Protein AF-A0A7S1WHN0-F1 (afdb_monomer_lite)

Radius of gyration: 31.79 Å; chains: 1; bounding box: 107×75×90 Å

Organism: Alexandrium catenella (NCBI:txid2925)

Sequence (382 aa):
GEASLPRSRGLTIARVEPAKDELCEPDLAVVFSSKQAAPAVPVAALVSRQRSCPVSLLKASASTCAADLHARHQAYVRRKNKKSSGLKSTRKDHFLSQLPEVEADIAYRFSFSIVGDSAERIVQSACYSHAALSLPGGEVLSGPVQVNPNYSRDSSIGYSKFYRCLCPVSSPSPEHDPGGLSSGKDSPPLAKLAFHVLGPGQDVPLCKNWLEASSTLLVFILILDKGGDLEYLNIQLFDAARQADRCLAESSPPPRCATLLCFEEGAEPSWQDRRWESCLQNFEQQYGWMCKVGPLQMADADALHRAFAELASNRIIRERGNTGRGVAGKGEQDDDDTHSVAHVHFYPGAVFPQQTPVFEAEYDSNESLADTVKQHLAQLPT

Foldseek 3Di:
DDDDDDDDDDDDDDDDDDDDDDDDDDDDDDDPDDDDDDDDDDDDDDDDDDDDDDPDDPDPPPPVPVVVVVVVVVVVVVVVVCVVPDDPPPPPPDDPPPPPPPPPVQVAEAEEEEDDPCRVLLLVLQLPDPQFCVDVVSPKPKDQDPPPCVPDPDDDPDRFTKIKTKHFADDDDCVPVPVPPPDPDPDGRMYIYMYGYADPPRADDADPDPVSLLRYEYEQEAADPPPNDCVSRVVSLVVLLVRQVVQVVPHVNGHAYAYAAEYADPPPPPPVPPVVVVVVVVSCVQRHDHHYDDHDYSNNNNSSNVRVSHVSNVSNHVVVVVVVPPPPDPPPDDDDDDDDDDDPDDDPDPPPDPDDPPPPPPPPDPPDPPVVVVVVVVPDDD

Structure (mmCIF, N/CA/C/O backbone):
data_AF-A0A7S1WHN0-F1
#
_entry.id   AF-A0A7S1WHN0-F1
#
loop_
_atom_site.group_PDB
_atom_site.id
_atom_site.type_symbol
_atom_site.label_atom_id
_atom_site.label_alt_id
_atom_site.label_comp_id
_atom_site.label_asym_id
_atom_site.label_entity_id
_atom_site.label_seq_id
_atom_site.pdbx_PDB_ins_code
_atom_site.Cartn_x
_atom_site.Cartn_y
_atom_site.Cartn_z
_atom_site.occupancy
_atom_site.B_iso_or_equiv
_atom_site.auth_seq_id
_atom_site.auth_comp_id
_atom_site.auth_asym_id
_atom_site.auth_atom_id
_atom_site.pdbx_PDB_model_num
ATOM 1 N N . GLY A 1 1 ? -58.433 -40.691 -4.139 1.00 41.97 1 GLY A N 1
ATOM 2 C CA . GLY A 1 1 ? -56.986 -40.838 -4.358 1.00 41.97 1 GLY A CA 1
ATOM 3 C C . GLY A 1 1 ? -56.312 -39.680 -3.679 1.00 41.97 1 GLY A C 1
ATOM 4 O O . GLY A 1 1 ? -56.091 -38.666 -4.318 1.00 41.97 1 GLY A O 1
ATOM 5 N N . GLU A 1 2 ? -56.109 -39.805 -2.372 1.00 34.03 2 GLU A N 1
ATOM 6 C CA . GLU A 1 2 ? -55.471 -38.790 -1.535 1.00 34.03 2 GLU A CA 1
ATOM 7 C C . GLU A 1 2 ? -54.024 -39.220 -1.308 1.00 34.03 2 GLU A C 1
ATOM 9 O O . GLU A 1 2 ? -53.764 -40.316 -0.811 1.00 34.03 2 GLU A O 1
ATOM 14 N N . ALA A 1 3 ? -53.085 -38.385 -1.749 1.00 43.75 3 ALA A N 1
ATOM 15 C CA . ALA A 1 3 ? -51.661 -38.609 -1.573 1.00 43.75 3 ALA A CA 1
ATOM 16 C C . ALA A 1 3 ? -51.210 -37.969 -0.255 1.00 43.75 3 ALA A C 1
ATOM 18 O O . ALA A 1 3 ? -51.230 -36.752 -0.084 1.00 43.75 3 ALA A O 1
ATOM 19 N N . SER A 1 4 ? -50.816 -38.830 0.676 1.00 44.22 4 SER A N 1
ATOM 20 C CA . SER A 1 4 ? -50.204 -38.517 1.961 1.00 44.22 4 SER A CA 1
ATOM 21 C C . SER A 1 4 ? -48.791 -37.945 1.792 1.00 44.22 4 SER A C 1
ATOM 23 O O . SER A 1 4 ? -47.926 -38.607 1.214 1.00 44.22 4 SER A O 1
ATOM 25 N N . LEU A 1 5 ? -48.529 -36.767 2.362 1.00 51.47 5 LEU A N 1
ATOM 26 C CA . LEU A 1 5 ? -47.176 -36.239 2.576 1.00 51.47 5 LEU A CA 1
ATOM 27 C C . LEU A 1 5 ? -46.637 -36.684 3.951 1.00 51.47 5 LEU A C 1
ATOM 29 O O . LEU A 1 5 ? -47.392 -36.681 4.929 1.00 51.47 5 LEU A O 1
ATOM 33 N N . PRO A 1 6 ? -45.348 -37.055 4.070 1.00 53.72 6 PRO A N 1
ATOM 34 C CA . PRO A 1 6 ? -44.771 -37.498 5.332 1.00 53.72 6 PRO A CA 1
ATOM 35 C C . PRO A 1 6 ? -44.373 -36.321 6.236 1.00 53.72 6 PRO A C 1
ATOM 37 O O . PRO A 1 6 ? -43.720 -35.367 5.819 1.00 53.72 6 PRO A O 1
ATOM 40 N N . ARG A 1 7 ? -44.741 -36.442 7.518 1.00 39.72 7 ARG A N 1
ATOM 41 C CA . ARG A 1 7 ? -44.305 -35.596 8.639 1.00 39.72 7 ARG A CA 1
ATOM 42 C C . ARG A 1 7 ? -42.781 -35.654 8.809 1.00 39.72 7 ARG A C 1
ATOM 44 O O . ARG A 1 7 ? -42.241 -36.703 9.157 1.00 39.72 7 ARG A O 1
ATOM 51 N N . SER A 1 8 ? -42.105 -34.518 8.661 1.00 42.84 8 SER A N 1
ATOM 52 C CA . SER A 1 8 ? -40.721 -34.329 9.099 1.00 42.84 8 SER A CA 1
ATOM 53 C C . SER A 1 8 ? -40.659 -34.166 10.621 1.00 42.84 8 SER A C 1
ATOM 55 O O . SER A 1 8 ? -41.347 -33.331 11.208 1.00 42.84 8 SER A O 1
ATOM 57 N N . ARG A 1 9 ? -39.839 -35.009 11.253 1.00 42.22 9 ARG A N 1
ATOM 58 C CA . ARG A 1 9 ? -39.547 -35.038 12.690 1.00 42.22 9 ARG A CA 1
ATOM 59 C C . ARG A 1 9 ? -38.749 -33.799 13.106 1.00 42.22 9 ARG A C 1
ATOM 61 O O . ARG A 1 9 ? -37.798 -33.426 12.426 1.00 42.22 9 ARG A O 1
ATOM 68 N N . GLY A 1 10 ? -39.129 -33.202 14.235 1.00 37.25 10 GLY A N 1
ATOM 69 C CA . GLY A 1 10 ? -38.394 -32.112 14.870 1.00 37.25 10 GLY A CA 1
ATOM 70 C C . GLY A 1 10 ? -37.051 -32.587 15.423 1.00 37.25 10 GLY A C 1
ATOM 71 O O . GLY A 1 10 ? -36.985 -33.600 16.117 1.00 37.25 10 GLY A O 1
ATOM 72 N N . LEU A 1 11 ? -35.992 -31.841 15.107 1.00 40.28 11 LEU A N 1
ATOM 73 C CA . LEU A 1 11 ? -34.700 -31.933 15.775 1.00 40.28 11 LEU A CA 1
ATOM 74 C C . LEU A 1 11 ? -34.760 -31.100 17.059 1.00 40.28 11 LEU A C 1
ATOM 76 O O . LEU A 1 11 ? -34.932 -29.884 17.016 1.00 40.28 11 LEU A O 1
ATOM 80 N N . THR A 1 12 ? -34.615 -31.760 18.202 1.00 39.28 12 THR A N 1
ATOM 81 C CA . THR A 1 12 ? -34.410 -31.120 19.502 1.00 39.28 12 THR A CA 1
ATOM 82 C C . THR A 1 12 ? -32.908 -30.903 19.677 1.00 39.28 12 THR A C 1
ATOM 84 O O . THR A 1 12 ? -32.156 -31.869 19.786 1.00 39.28 12 THR A O 1
ATOM 87 N N . ILE A 1 13 ? -32.452 -29.650 19.663 1.00 42.88 13 ILE A N 1
ATOM 88 C CA . ILE A 1 13 ? -31.064 -29.303 19.993 1.00 42.88 13 ILE A CA 1
ATOM 89 C C . ILE A 1 13 ? -30.955 -29.284 21.519 1.00 42.88 13 ILE A C 1
ATOM 91 O O . ILE A 1 13 ? -31.550 -28.438 22.185 1.00 42.88 13 ILE A O 1
ATOM 95 N N . ALA A 1 14 ? -30.227 -30.255 22.069 1.00 36.62 14 ALA A N 1
ATOM 96 C CA . ALA A 1 14 ? -29.874 -30.299 23.479 1.00 36.62 14 ALA A CA 1
ATOM 97 C C . ALA A 1 14 ? -28.858 -29.188 23.786 1.00 36.62 14 ALA A C 1
ATOM 99 O O . ALA A 1 14 ? -27.774 -29.135 23.206 1.00 36.62 14 ALA A O 1
ATOM 100 N N . ARG A 1 15 ? -29.239 -28.291 24.695 1.00 39.06 15 ARG A N 1
ATOM 101 C CA . ARG A 1 15 ? -28.397 -27.236 25.257 1.00 39.06 15 ARG A CA 1
ATOM 102 C C . ARG A 1 15 ? -27.429 -27.887 26.248 1.00 39.06 15 ARG A C 1
ATOM 104 O O . ARG A 1 15 ? -27.850 -28.325 27.313 1.00 39.06 15 ARG A O 1
ATOM 111 N N . VAL A 1 16 ? -26.161 -28.002 25.865 1.00 43.69 16 VAL A N 1
ATOM 112 C CA . VAL A 1 16 ? -25.073 -28.428 26.754 1.00 43.69 16 VAL A CA 1
ATOM 113 C C . VAL A 1 16 ? -24.573 -27.183 27.480 1.00 43.69 16 VAL A C 1
ATOM 115 O O . VAL A 1 16 ? -24.006 -26.289 26.856 1.00 43.69 16 VAL A O 1
ATOM 118 N N . GLU A 1 17 ? -24.840 -27.096 28.781 1.00 45.06 17 GLU A N 1
ATOM 119 C CA . GLU A 1 17 ? -24.214 -26.1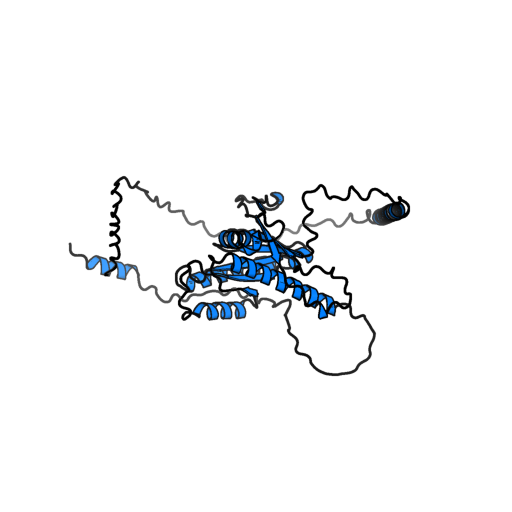01 29.654 1.00 45.06 17 GLU A CA 1
ATOM 120 C C . GLU A 1 17 ? -22.779 -26.541 29.973 1.00 45.06 17 GLU A C 1
ATOM 122 O O . GLU A 1 17 ? -22.586 -27.687 30.391 1.00 45.06 17 GLU A O 1
ATOM 127 N N . PRO A 1 18 ? -21.759 -25.685 29.788 1.00 47.75 18 PRO A N 1
ATOM 128 C CA . PRO A 1 18 ? -20.429 -25.981 30.288 1.00 47.75 18 PRO A CA 1
ATOM 129 C C . PRO A 1 18 ? -20.355 -25.733 31.799 1.00 47.75 18 PRO A C 1
ATOM 131 O O . PRO A 1 18 ? -20.850 -24.733 32.324 1.00 47.75 18 PRO A O 1
ATOM 134 N N . ALA A 1 19 ? -19.735 -26.699 32.470 1.00 36.56 19 ALA A N 1
ATOM 135 C CA . ALA A 1 19 ? -19.503 -26.750 33.899 1.00 36.56 19 ALA A CA 1
ATOM 136 C C . ALA A 1 19 ? -18.716 -25.533 34.409 1.00 36.56 19 ALA A C 1
ATOM 138 O O . ALA A 1 19 ? -17.802 -25.031 33.755 1.00 36.56 19 ALA A O 1
ATOM 139 N N . LYS A 1 20 ? -19.099 -25.084 35.606 1.00 41.50 20 LYS A N 1
ATOM 140 C CA . LYS A 1 20 ? -18.364 -24.118 36.418 1.00 41.50 20 LYS A CA 1
ATOM 141 C C . LYS A 1 20 ? -17.152 -24.821 37.022 1.00 41.50 20 LYS A C 1
ATOM 143 O O . LYS A 1 20 ? -17.332 -25.613 37.942 1.00 41.50 20 LYS A O 1
ATOM 148 N N . ASP A 1 21 ? -15.963 -24.492 36.538 1.00 40.22 21 ASP A N 1
ATOM 149 C CA . ASP A 1 21 ? -14.722 -24.754 37.260 1.00 40.22 21 ASP A CA 1
ATOM 150 C C . ASP A 1 21 ? -14.299 -23.465 37.975 1.00 40.22 21 ASP A C 1
ATOM 152 O O . ASP A 1 21 ? -13.856 -22.488 37.370 1.00 40.22 21 ASP A O 1
ATOM 156 N N . GLU A 1 22 ? -14.514 -23.470 39.289 1.00 46.75 22 GLU A N 1
ATOM 157 C CA . GLU A 1 22 ? -13.792 -22.647 40.253 1.00 46.75 22 GLU A CA 1
ATOM 158 C C . GLU A 1 22 ? -12.327 -23.101 40.277 1.00 46.75 22 GLU A C 1
ATOM 160 O O . GLU A 1 22 ? -12.096 -24.301 40.393 1.00 46.75 22 GLU A O 1
ATOM 165 N N . LEU A 1 23 ? -11.355 -22.178 40.222 1.00 37.19 23 LEU A N 1
ATOM 166 C CA . LEU A 1 23 ? -10.109 -22.238 41.011 1.00 37.19 23 LEU A CA 1
ATOM 167 C C . LEU A 1 23 ? -9.169 -21.043 40.741 1.00 37.19 23 LEU A C 1
ATOM 169 O O . LEU A 1 23 ? -8.719 -20.818 39.623 1.00 37.19 23 LEU A O 1
ATOM 173 N N . CYS A 1 24 ? -8.821 -20.382 41.851 1.00 32.84 24 CYS A N 1
ATOM 174 C CA . CYS A 1 24 ? -7.581 -19.660 42.165 1.00 32.84 24 CYS A CA 1
ATOM 175 C C . CYS A 1 24 ? -7.162 -18.440 41.325 1.00 32.84 24 CYS A C 1
ATOM 177 O O . CYS A 1 24 ? -6.401 -18.542 40.364 1.00 32.84 24 CYS A O 1
ATOM 179 N N . GLU A 1 25 ? -7.504 -17.257 41.844 1.00 37.81 25 GLU A N 1
ATOM 180 C CA . GLU A 1 25 ? -6.725 -16.033 41.637 1.00 37.81 25 GLU A CA 1
ATOM 181 C C . GLU A 1 25 ? -5.370 -16.114 42.368 1.00 37.81 25 GLU A C 1
ATOM 183 O O . GLU A 1 25 ? -5.333 -16.512 43.537 1.00 37.81 25 GLU A O 1
ATOM 188 N N . PRO A 1 26 ? -4.250 -15.721 41.736 1.00 48.56 26 PRO A N 1
ATOM 189 C CA . PRO A 1 26 ? -3.036 -15.372 42.453 1.00 48.56 26 PRO A CA 1
ATOM 190 C C . PRO A 1 26 ? -2.981 -13.862 42.735 1.00 48.56 26 PRO A C 1
ATOM 192 O O . PRO A 1 26 ? -3.034 -13.038 41.821 1.00 48.56 26 PRO A O 1
ATOM 195 N N . ASP A 1 27 ? -2.800 -13.527 44.013 1.00 34.12 27 ASP A N 1
ATOM 196 C CA . ASP A 1 27 ? -2.445 -12.200 44.518 1.00 34.12 27 ASP A CA 1
ATOM 197 C C . ASP A 1 27 ? -1.236 -11.612 43.765 1.00 34.12 27 ASP A C 1
ATOM 199 O O . ASP A 1 27 ? -0.093 -12.048 43.936 1.00 34.12 27 ASP A O 1
ATOM 203 N N . LEU A 1 28 ? -1.469 -10.564 42.971 1.00 37.28 28 LEU A N 1
ATOM 204 C CA . LEU A 1 28 ? -0.419 -9.680 42.469 1.00 37.28 28 LEU A CA 1
ATOM 205 C C . LEU A 1 28 ? -0.336 -8.440 43.362 1.00 37.28 28 LEU A C 1
ATOM 207 O O . LEU A 1 28 ? -1.006 -7.431 43.153 1.00 37.28 28 LEU A O 1
ATOM 211 N N . ALA A 1 29 ? 0.539 -8.522 44.363 1.00 34.09 29 ALA A N 1
ATOM 212 C CA . ALA A 1 29 ? 0.975 -7.378 45.147 1.00 34.09 29 ALA A CA 1
ATOM 213 C C . ALA A 1 29 ? 1.729 -6.377 44.250 1.00 34.09 29 ALA A C 1
ATOM 215 O O . ALA A 1 29 ? 2.866 -6.608 43.834 1.00 34.09 29 ALA A O 1
ATOM 216 N N . VAL A 1 30 ? 1.097 -5.237 43.966 1.00 34.31 30 VAL A N 1
ATOM 217 C CA . VAL A 1 30 ? 1.726 -4.085 43.310 1.00 34.31 30 VAL A CA 1
ATOM 218 C C . VAL A 1 30 ? 2.605 -3.362 44.332 1.00 34.31 30 VAL A C 1
ATOM 220 O O . VAL A 1 30 ? 2.130 -2.603 45.174 1.00 34.31 30 VAL A O 1
ATOM 223 N N . VAL A 1 31 ? 3.916 -3.597 44.264 1.00 36.97 31 VAL A N 1
ATOM 224 C CA . VAL A 1 31 ? 4.914 -2.811 44.998 1.00 36.97 31 VAL A CA 1
ATOM 225 C C . VAL A 1 31 ? 5.107 -1.475 44.277 1.00 36.97 31 VAL A C 1
ATOM 227 O O . VAL A 1 31 ? 5.764 -1.398 43.239 1.00 36.97 31 VAL A O 1
ATOM 230 N N . PHE A 1 32 ? 4.556 -0.402 44.846 1.00 32.59 32 PHE A N 1
ATOM 231 C CA . PHE A 1 32 ? 4.894 0.971 44.467 1.00 32.59 32 PHE A CA 1
ATOM 232 C C . PHE A 1 32 ? 6.337 1.280 44.890 1.00 32.59 32 PHE A C 1
ATOM 234 O O . PHE A 1 32 ? 6.613 1.618 46.040 1.00 32.59 32 PHE A O 1
ATOM 241 N N . SER A 1 33 ? 7.278 1.180 43.950 1.00 33.03 33 SER A N 1
ATOM 242 C CA . SER A 1 33 ? 8.636 1.695 44.135 1.00 33.03 33 SER A CA 1
ATOM 243 C C . SER A 1 33 ? 8.680 3.166 43.724 1.00 33.03 33 SER A C 1
ATOM 245 O O . SER A 1 33 ? 8.802 3.498 42.547 1.00 33.03 33 SER A O 1
ATOM 247 N N . SER A 1 34 ? 8.604 4.047 44.719 1.00 39.50 34 SER A N 1
ATOM 248 C CA . SER A 1 34 ? 8.790 5.492 44.576 1.00 39.50 34 SER A CA 1
ATOM 249 C C . SER A 1 34 ? 10.225 5.789 44.113 1.00 39.50 34 SER A C 1
ATOM 251 O O . SER A 1 34 ? 11.171 5.723 44.900 1.00 39.50 34 SER A O 1
ATOM 253 N N . LYS A 1 35 ? 10.418 6.048 42.813 1.00 36.69 35 LYS A N 1
ATOM 254 C CA . LYS A 1 35 ? 11.710 6.470 42.256 1.00 36.69 35 LYS A CA 1
ATOM 255 C C . LYS A 1 35 ? 11.832 7.987 42.367 1.00 36.69 35 LYS A C 1
ATOM 257 O O . LYS A 1 35 ? 11.080 8.737 41.755 1.00 36.69 35 LYS A O 1
ATOM 262 N N . GLN A 1 36 ? 12.796 8.391 43.186 1.00 38.25 36 GLN A N 1
ATOM 263 C CA . GLN A 1 36 ? 13.208 9.763 43.448 1.00 38.25 36 GLN A CA 1
ATOM 264 C C . GLN A 1 36 ? 13.542 10.525 42.159 1.00 38.25 36 GLN A C 1
ATOM 266 O O . GLN A 1 36 ? 14.201 10.004 41.258 1.00 38.25 36 GLN A O 1
ATOM 271 N N . ALA A 1 37 ? 13.099 11.781 42.122 1.00 37.38 37 ALA A N 1
ATOM 272 C CA . ALA A 1 37 ? 13.419 12.761 41.100 1.00 37.38 37 ALA A CA 1
ATOM 273 C C . ALA A 1 37 ? 14.932 13.035 41.046 1.00 37.38 37 ALA A C 1
ATOM 275 O O . ALA A 1 37 ? 15.565 13.317 42.065 1.00 37.38 37 ALA A O 1
ATOM 276 N N . ALA A 1 38 ? 15.502 12.973 39.842 1.00 37.81 38 ALA A N 1
ATOM 277 C CA . ALA A 1 38 ? 16.861 13.424 39.575 1.00 37.81 38 ALA A CA 1
ATOM 278 C C . ALA A 1 38 ? 16.898 14.965 39.485 1.00 37.81 38 ALA A C 1
ATOM 280 O O . ALA A 1 38 ? 15.987 15.557 38.900 1.00 37.81 38 ALA A O 1
ATOM 281 N N . PRO A 1 39 ? 17.928 15.632 40.036 1.00 45.44 39 PRO A N 1
ATOM 282 C CA . PRO A 1 39 ? 18.044 17.082 39.976 1.00 45.44 39 PRO A CA 1
ATOM 283 C C . PRO A 1 39 ? 18.418 17.566 38.569 1.00 45.44 39 PRO A C 1
ATOM 285 O O . PRO A 1 39 ? 19.258 16.980 37.885 1.00 45.44 39 PRO A O 1
ATOM 288 N N . ALA A 1 40 ? 17.796 18.675 38.170 1.00 37.31 40 ALA A N 1
ATOM 289 C CA . ALA A 1 40 ? 18.068 19.395 36.936 1.00 37.31 40 ALA A CA 1
ATOM 290 C C . ALA A 1 40 ? 19.541 19.831 36.856 1.00 37.31 40 ALA A C 1
ATOM 292 O O . ALA A 1 40 ? 20.053 20.518 37.740 1.00 37.31 40 ALA A O 1
ATOM 293 N N . VAL A 1 41 ? 20.215 19.446 35.771 1.00 42.00 41 VAL A N 1
ATOM 294 C CA . VAL A 1 41 ? 21.562 19.920 35.434 1.00 42.00 41 VAL A CA 1
ATOM 295 C C . VAL A 1 41 ? 21.425 21.188 34.579 1.00 42.00 41 VAL A C 1
ATOM 297 O O . VAL A 1 41 ? 20.738 21.147 33.557 1.00 42.00 41 VAL A O 1
ATOM 300 N N . PRO A 1 42 ? 22.050 22.316 34.958 1.00 42.97 42 PRO A N 1
ATOM 301 C CA . PRO A 1 42 ? 21.928 23.565 34.218 1.00 42.97 42 PRO A CA 1
ATOM 302 C C . PRO A 1 42 ? 22.715 23.533 32.899 1.00 42.97 42 PRO A C 1
ATOM 304 O O . PRO A 1 42 ? 23.907 23.223 32.849 1.00 42.97 42 PRO A O 1
ATOM 307 N N . VAL A 1 43 ? 22.022 23.913 31.826 1.00 43.56 43 VAL A N 1
ATOM 308 C CA . VAL A 1 43 ? 22.535 24.112 30.465 1.00 43.56 43 VAL A CA 1
ATOM 309 C C . VAL A 1 43 ? 23.315 25.429 30.411 1.00 43.56 43 VAL A C 1
ATOM 311 O O . VAL A 1 43 ? 22.779 26.456 30.015 1.00 43.56 43 VAL A O 1
ATOM 314 N N . ALA A 1 44 ? 24.576 25.427 30.851 1.00 43.22 44 ALA A N 1
ATOM 315 C CA . ALA A 1 44 ? 25.480 26.568 30.665 1.00 43.22 44 ALA A CA 1
ATOM 316 C C . ALA A 1 44 ? 26.963 26.200 30.868 1.00 43.22 44 ALA A C 1
ATOM 318 O O . ALA A 1 44 ? 27.594 26.708 31.786 1.00 43.22 44 ALA A O 1
ATOM 319 N N . ALA A 1 45 ? 27.540 25.328 30.030 1.00 43.75 45 ALA A N 1
ATOM 320 C CA . ALA A 1 45 ? 29.002 25.240 29.850 1.00 43.75 45 ALA A CA 1
ATOM 321 C C . ALA A 1 45 ? 29.390 24.288 28.704 1.00 43.75 45 ALA A C 1
ATOM 323 O O . ALA A 1 45 ? 29.823 23.163 28.941 1.00 43.75 45 ALA A O 1
ATOM 324 N N . LEU A 1 46 ? 29.273 24.725 27.446 1.00 38.16 46 LEU A N 1
ATOM 325 C CA . LEU A 1 46 ? 29.978 24.059 26.340 1.00 38.16 46 LEU A CA 1
ATOM 326 C C . LEU A 1 46 ? 30.236 25.017 25.170 1.00 38.16 46 LEU A C 1
ATOM 328 O O . LEU A 1 46 ? 29.829 24.798 24.036 1.00 38.16 46 LEU A O 1
ATOM 332 N N . VAL A 1 47 ? 30.960 26.098 25.461 1.00 47.06 47 VAL A N 1
ATOM 333 C CA . VAL A 1 47 ? 31.646 26.907 24.447 1.00 47.06 47 VAL A CA 1
ATOM 334 C C . VAL A 1 47 ? 33.144 26.819 24.731 1.00 47.06 47 VAL A C 1
ATOM 336 O O . VAL A 1 47 ? 33.571 27.029 25.862 1.00 47.06 47 VAL A O 1
ATOM 339 N N . SER A 1 48 ? 33.921 26.536 23.681 1.00 47.06 48 SER A N 1
ATOM 340 C CA . SER A 1 48 ? 35.397 26.495 23.612 1.00 47.06 48 SER A CA 1
ATOM 341 C C . SER A 1 48 ? 36.058 25.113 23.679 1.00 47.06 48 SER A C 1
ATOM 343 O O . SER A 1 48 ? 36.746 24.762 24.633 1.00 47.06 48 SER A O 1
ATOM 345 N N . ARG A 1 49 ? 35.985 24.376 22.564 1.00 37.72 49 ARG A N 1
ATOM 346 C CA . ARG A 1 49 ? 37.106 23.539 22.099 1.00 37.72 49 ARG A CA 1
ATOM 347 C C . ARG A 1 49 ? 37.339 23.765 20.606 1.00 37.72 49 ARG A C 1
ATOM 349 O O . ARG A 1 49 ? 36.865 23.010 19.764 1.00 37.72 49 ARG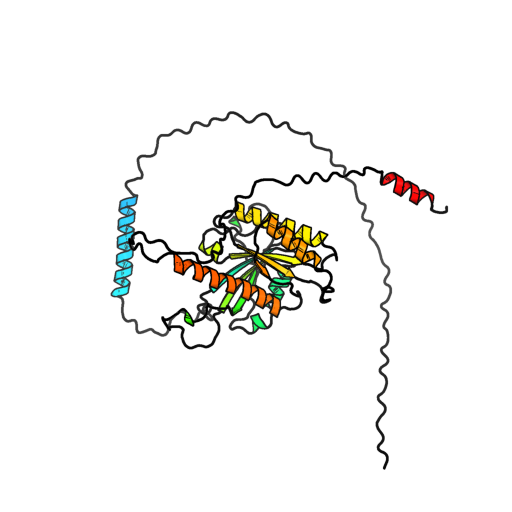 A O 1
ATOM 356 N N . GLN A 1 50 ? 38.096 24.816 20.292 1.00 36.75 50 GLN A N 1
ATOM 357 C CA . GLN A 1 50 ? 38.778 24.950 19.006 1.00 36.75 50 GLN A CA 1
ATOM 358 C C . GLN A 1 50 ? 39.792 23.805 18.879 1.00 36.75 50 GLN A C 1
ATOM 360 O O . GLN A 1 50 ? 40.792 23.764 19.593 1.00 36.75 50 GLN A O 1
ATOM 365 N N . ARG A 1 51 ? 39.518 22.852 17.986 1.00 40.75 51 ARG A N 1
ATOM 366 C CA . ARG A 1 51 ? 40.522 21.914 17.481 1.00 40.75 51 ARG A CA 1
ATOM 367 C C . ARG A 1 51 ? 41.103 22.503 16.202 1.00 40.75 51 ARG A C 1
ATOM 369 O O . ARG A 1 51 ? 40.411 22.632 15.199 1.00 40.75 51 ARG A O 1
ATOM 376 N N . SER A 1 52 ? 42.370 22.878 16.274 1.00 39.91 52 SER A N 1
ATOM 377 C CA . SER A 1 52 ? 43.218 23.193 15.135 1.00 39.91 52 SER A CA 1
ATOM 378 C C . SER A 1 52 ? 43.430 21.932 14.291 1.00 39.91 52 SER A C 1
ATOM 380 O O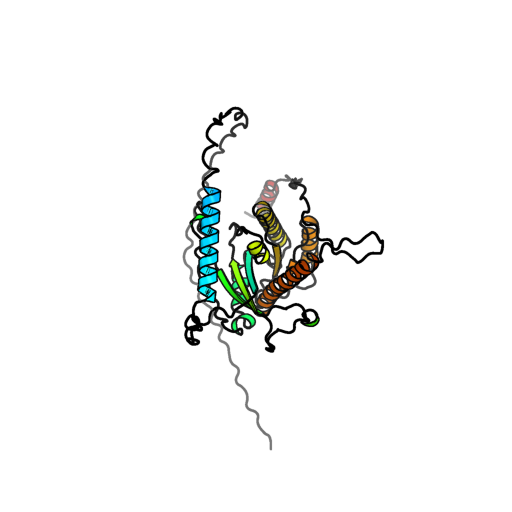 . SER A 1 52 ? 44.007 20.947 14.748 1.00 39.91 52 SER A O 1
ATOM 382 N N . CYS A 1 53 ? 42.956 21.954 13.047 1.00 36.19 53 CYS A N 1
ATOM 383 C CA . CYS A 1 53 ? 43.314 20.962 12.036 1.00 36.19 53 CYS A CA 1
ATOM 384 C C . CYS A 1 53 ? 44.564 21.456 11.290 1.00 36.19 53 CYS A C 1
ATOM 386 O O . CYS A 1 53 ? 44.523 22.558 10.736 1.00 36.19 53 CYS A O 1
ATOM 388 N N . PRO A 1 54 ? 45.668 20.690 11.230 1.00 42.88 54 PRO A N 1
ATOM 389 C CA . PRO A 1 54 ? 46.799 21.053 10.389 1.00 42.88 54 PRO A CA 1
ATOM 390 C C . PRO A 1 54 ? 46.448 20.805 8.915 1.00 42.88 54 PRO A C 1
ATOM 392 O O . PRO A 1 54 ? 46.300 19.670 8.461 1.00 42.88 54 PRO A O 1
ATOM 395 N N . VAL A 1 55 ? 46.306 21.898 8.164 1.00 50.78 55 VAL A N 1
ATOM 396 C CA . VAL A 1 55 ? 46.204 21.919 6.700 1.00 50.78 55 VAL A CA 1
ATOM 397 C C . VAL A 1 55 ? 47.609 21.781 6.124 1.00 50.78 55 VAL A C 1
ATOM 399 O O . VAL A 1 55 ? 48.272 22.774 5.839 1.00 50.78 55 VAL A O 1
ATOM 402 N N . SER A 1 56 ? 48.091 20.552 5.967 1.00 51.72 56 SER A N 1
ATOM 403 C CA . SER A 1 56 ? 49.337 20.306 5.231 1.00 51.72 56 SER A CA 1
ATOM 404 C C . SER A 1 56 ? 49.541 18.826 4.918 1.00 51.72 56 SER A C 1
ATOM 406 O O . SER A 1 56 ? 50.410 18.204 5.509 1.00 51.72 56 SER A O 1
ATOM 408 N N . LEU A 1 57 ? 48.763 18.253 3.979 1.00 50.50 57 LEU A N 1
ATOM 409 C CA . LEU A 1 57 ? 49.153 17.022 3.247 1.00 50.50 57 LEU A CA 1
ATOM 410 C C . LEU A 1 57 ? 48.235 16.645 2.057 1.00 50.50 57 LEU A C 1
ATOM 412 O O . LEU A 1 57 ? 47.989 15.475 1.787 1.00 50.50 57 LEU A O 1
ATOM 416 N N . LEU A 1 58 ? 47.750 17.621 1.283 1.00 50.34 58 LEU A N 1
ATOM 417 C CA . LEU A 1 58 ? 47.028 17.368 0.023 1.00 50.34 58 LEU A CA 1
ATOM 418 C C . LEU A 1 58 ? 47.844 17.873 -1.168 1.00 50.34 58 LEU A C 1
ATOM 420 O O . LEU A 1 58 ? 47.591 18.960 -1.678 1.00 50.34 58 LEU A O 1
ATOM 424 N N . LYS A 1 59 ? 48.855 17.111 -1.608 1.00 51.38 59 LYS A N 1
ATOM 425 C CA . LYS A 1 59 ? 49.523 17.387 -2.897 1.00 51.38 59 LYS A CA 1
ATOM 426 C C . LYS A 1 59 ? 50.139 16.181 -3.619 1.00 51.38 59 LYS A C 1
ATOM 428 O O . LYS A 1 59 ? 50.924 16.381 -4.537 1.00 51.38 59 LYS A O 1
ATOM 433 N N . ALA A 1 60 ? 49.770 14.942 -3.273 1.00 50.84 60 ALA A N 1
ATOM 434 C CA . ALA A 1 60 ? 50.423 13.750 -3.837 1.00 50.84 60 ALA A CA 1
ATOM 435 C C . ALA A 1 60 ? 49.494 12.655 -4.412 1.00 50.84 60 ALA A C 1
ATOM 437 O O . ALA A 1 60 ? 49.949 11.532 -4.597 1.00 50.84 60 ALA A O 1
ATOM 438 N N . SER A 1 61 ? 48.223 12.933 -4.734 1.00 49.84 61 SER A N 1
ATOM 439 C CA . SER A 1 61 ? 47.299 11.893 -5.249 1.00 49.84 61 SER A CA 1
ATOM 440 C C . SER A 1 61 ? 46.598 12.202 -6.579 1.00 49.84 61 SER A C 1
ATOM 442 O O . SER A 1 61 ? 45.811 11.390 -7.053 1.00 49.84 61 SER A O 1
ATOM 444 N N . ALA A 1 62 ? 46.898 13.323 -7.242 1.00 51.72 62 ALA A N 1
ATOM 445 C CA . ALA A 1 62 ? 46.218 13.692 -8.492 1.00 51.72 62 ALA A CA 1
ATOM 446 C C . ALA A 1 62 ? 46.736 12.956 -9.752 1.00 51.72 62 ALA A C 1
ATOM 448 O O . ALA A 1 62 ? 46.104 13.025 -10.802 1.00 51.72 62 ALA A O 1
ATOM 449 N N . SER A 1 63 ? 47.865 12.241 -9.670 1.00 52.53 63 SER A N 1
ATOM 450 C CA . SER A 1 63 ? 48.521 11.618 -10.838 1.00 52.53 63 SER A CA 1
ATOM 451 C C . SER A 1 63 ? 48.043 10.185 -11.138 1.00 52.53 63 SER A C 1
ATOM 453 O O . SER A 1 63 ? 48.101 9.724 -12.276 1.00 52.53 63 SER A O 1
ATOM 455 N N . THR A 1 64 ? 47.493 9.468 -10.155 1.00 53.41 64 THR A N 1
ATOM 456 C CA . THR A 1 64 ? 47.081 8.060 -10.319 1.00 53.41 64 THR A CA 1
ATOM 457 C C . THR A 1 64 ? 45.685 7.877 -10.924 1.00 53.41 64 THR A C 1
ATOM 459 O O . THR A 1 64 ? 45.399 6.815 -11.476 1.00 53.41 64 THR A O 1
ATOM 462 N N . CYS A 1 65 ? 44.827 8.903 -10.913 1.00 55.81 65 CYS A N 1
ATOM 463 C CA . CYS A 1 65 ? 43.451 8.794 -11.417 1.00 55.81 65 CYS A CA 1
ATOM 464 C C . CYS A 1 65 ? 43.358 8.715 -12.951 1.00 55.81 65 CYS A C 1
ATOM 466 O O . CYS A 1 65 ? 42.484 8.031 -13.482 1.00 55.81 65 CYS A O 1
ATOM 468 N N . ALA A 1 66 ? 44.262 9.378 -13.679 1.00 60.00 66 ALA A N 1
ATOM 469 C CA . ALA A 1 66 ? 44.236 9.389 -15.145 1.00 60.00 66 ALA A CA 1
ATOM 470 C C . ALA A 1 66 ? 44.700 8.051 -15.751 1.00 60.00 66 ALA A C 1
ATOM 472 O O . ALA A 1 66 ? 44.106 7.561 -16.714 1.00 60.00 66 ALA A O 1
ATOM 473 N N . ALA A 1 67 ? 45.721 7.427 -15.153 1.00 66.38 67 ALA A N 1
ATOM 474 C CA . ALA A 1 67 ? 46.220 6.122 -15.581 1.00 66.38 67 ALA A CA 1
ATOM 475 C C . ALA A 1 67 ? 45.201 4.995 -15.312 1.00 66.38 67 ALA A C 1
ATOM 477 O O . ALA A 1 67 ? 45.012 4.124 -16.165 1.00 66.38 67 ALA A O 1
ATOM 478 N N . ASP A 1 68 ? 44.484 5.046 -14.181 1.00 75.75 68 ASP A N 1
ATOM 479 C CA . ASP A 1 68 ? 43.434 4.068 -13.854 1.00 75.75 68 ASP A CA 1
ATOM 480 C C . ASP A 1 68 ? 42.224 4.187 -14.804 1.00 75.75 68 ASP A C 1
ATOM 482 O O . ASP A 1 68 ? 41.663 3.186 -15.258 1.00 75.75 68 ASP A O 1
ATOM 486 N N . LEU A 1 69 ? 41.862 5.407 -15.216 1.00 79.06 69 LEU A N 1
ATOM 487 C CA . LEU A 1 69 ? 40.740 5.628 -16.135 1.00 79.06 69 LEU A CA 1
ATOM 488 C C . LEU A 1 69 ? 41.025 5.079 -17.543 1.00 79.06 69 LEU A C 1
ATOM 490 O O . LEU A 1 69 ? 40.156 4.448 -18.153 1.00 79.06 69 LEU A O 1
ATOM 494 N N . HIS A 1 70 ? 42.257 5.235 -18.038 1.00 79.44 70 HIS A N 1
ATOM 495 C CA . HIS A 1 70 ? 42.658 4.674 -19.328 1.00 79.44 70 HIS A CA 1
ATOM 496 C C . HIS A 1 70 ? 42.696 3.136 -19.304 1.00 79.44 70 HIS A C 1
ATOM 498 O O . HIS A 1 70 ? 42.186 2.489 -20.223 1.00 79.44 70 HIS A O 1
ATOM 504 N N . ALA A 1 71 ? 43.213 2.536 -18.225 1.00 85.00 71 ALA A N 1
ATOM 505 C CA . ALA A 1 71 ? 43.218 1.084 -18.041 1.00 85.00 71 ALA A CA 1
ATOM 506 C C . ALA A 1 71 ? 41.791 0.503 -17.988 1.00 85.00 71 ALA A C 1
ATOM 508 O O . ALA A 1 71 ? 41.499 -0.507 -18.640 1.00 85.00 71 ALA A O 1
ATOM 509 N N . ARG A 1 72 ? 40.866 1.179 -17.290 1.00 79.56 72 ARG A N 1
ATOM 510 C CA . ARG A 1 72 ? 39.441 0.809 -17.250 1.00 79.56 72 ARG A CA 1
ATOM 511 C C . ARG A 1 72 ? 38.774 0.912 -18.621 1.00 79.56 72 ARG A C 1
ATOM 513 O O . ARG A 1 72 ? 38.034 0.002 -19.004 1.00 79.56 72 ARG A O 1
ATOM 520 N N . HIS A 1 73 ? 39.064 1.964 -19.388 1.00 86.44 73 HIS A N 1
ATOM 521 C CA . HIS A 1 73 ? 38.515 2.130 -20.734 1.00 86.44 73 HIS A CA 1
ATOM 522 C C . HIS A 1 73 ? 39.013 1.038 -21.695 1.00 86.44 73 HIS A C 1
ATOM 524 O O . HIS A 1 73 ? 38.215 0.416 -22.399 1.00 86.44 73 HIS A O 1
ATOM 530 N N . GLN A 1 74 ? 40.309 0.712 -21.668 1.00 91.44 74 GLN A N 1
ATOM 531 C CA . GLN A 1 74 ? 40.853 -0.382 -22.478 1.00 91.44 74 GLN A CA 1
ATOM 532 C C . GLN A 1 74 ? 40.264 -1.748 -22.088 1.00 91.44 74 GLN A C 1
ATOM 534 O O . GLN A 1 74 ? 39.958 -2.560 -22.965 1.00 91.44 74 GLN A O 1
ATOM 539 N N . ALA A 1 75 ? 40.048 -2.008 -20.794 1.00 88.00 75 ALA A N 1
ATOM 540 C CA . ALA A 1 75 ? 39.393 -3.233 -20.332 1.00 88.00 75 ALA A CA 1
ATOM 541 C C . ALA A 1 75 ? 37.943 -3.343 -20.841 1.00 88.00 75 ALA A C 1
ATOM 543 O O . ALA A 1 75 ? 37.514 -4.423 -21.258 1.00 88.00 75 ALA A O 1
ATOM 544 N N . TYR A 1 76 ? 37.203 -2.231 -20.869 1.00 86.44 76 TYR A N 1
ATOM 545 C CA . TYR A 1 76 ? 35.855 -2.168 -21.437 1.00 86.44 76 TYR A CA 1
ATOM 546 C C . TYR A 1 76 ? 35.849 -2.451 -22.946 1.00 86.44 76 TYR A C 1
ATOM 548 O O . TYR A 1 76 ? 35.103 -3.320 -23.405 1.00 86.44 76 TYR A O 1
ATOM 556 N N . VAL A 1 77 ? 36.728 -1.798 -23.713 1.00 90.50 77 VAL A N 1
ATOM 557 C CA . VAL A 1 77 ? 36.840 -2.005 -25.168 1.00 90.50 77 VAL A CA 1
ATOM 558 C C . VAL A 1 77 ? 37.220 -3.454 -25.491 1.00 90.50 77 VAL A C 1
ATOM 560 O O . VAL A 1 77 ? 36.616 -4.065 -26.371 1.00 90.50 77 VAL A O 1
ATOM 563 N N . ARG A 1 78 ? 38.135 -4.067 -24.725 1.00 87.25 78 ARG A N 1
ATOM 564 C CA . ARG A 1 78 ? 38.482 -5.493 -24.875 1.00 87.25 78 ARG A CA 1
ATOM 565 C C . ARG A 1 78 ? 37.285 -6.416 -24.622 1.00 87.25 78 ARG A C 1
ATOM 567 O O . ARG A 1 78 ? 37.091 -7.363 -25.380 1.00 87.25 78 ARG A O 1
ATOM 574 N N . ARG A 1 79 ? 36.450 -6.144 -23.609 1.00 81.56 79 ARG A N 1
ATOM 575 C CA . ARG A 1 79 ? 35.215 -6.918 -23.351 1.00 81.56 79 ARG A CA 1
ATOM 576 C C . ARG A 1 79 ? 34.187 -6.745 -24.469 1.00 81.56 79 ARG A C 1
ATOM 578 O O . ARG A 1 79 ? 33.555 -7.723 -24.857 1.00 81.56 79 ARG A O 1
ATOM 585 N N . LYS A 1 80 ? 34.044 -5.529 -25.004 1.00 84.81 80 LYS A N 1
ATOM 586 C CA . LYS A 1 80 ? 33.131 -5.228 -26.116 1.00 84.81 80 LYS A CA 1
ATOM 587 C C . LYS A 1 80 ? 33.566 -5.931 -27.406 1.00 84.81 80 LYS A C 1
ATOM 589 O O . LYS A 1 80 ? 32.749 -6.592 -28.037 1.00 84.81 80 LYS A O 1
ATOM 594 N N . ASN A 1 81 ? 34.856 -5.889 -27.734 1.00 79.44 81 ASN A N 1
ATOM 595 C CA . ASN A 1 81 ? 35.394 -6.517 -28.944 1.00 79.44 81 ASN A CA 1
ATOM 596 C C . ASN A 1 81 ? 35.429 -8.051 -28.850 1.00 79.44 81 ASN A C 1
ATOM 598 O O . ASN A 1 81 ? 35.246 -8.735 -29.851 1.00 79.44 81 ASN A O 1
ATOM 602 N N . LYS A 1 82 ? 35.595 -8.622 -27.649 1.00 76.69 82 LYS A N 1
ATOM 603 C CA . LYS A 1 82 ? 35.493 -10.078 -27.445 1.00 76.69 82 LYS A CA 1
ATOM 604 C C . LYS A 1 82 ? 34.052 -10.592 -27.597 1.00 76.69 82 LYS A C 1
ATOM 606 O O . LYS A 1 82 ? 33.862 -11.744 -27.969 1.00 76.69 82 LYS A O 1
ATOM 611 N N . LYS A 1 83 ? 33.043 -9.739 -27.356 1.00 67.81 83 LYS A N 1
ATOM 612 C CA . LYS A 1 83 ? 31.626 -10.047 -27.624 1.00 67.81 83 LYS A CA 1
ATOM 613 C C . LYS A 1 83 ? 31.270 -10.001 -29.113 1.00 67.81 83 LYS A C 1
ATOM 615 O O . LYS A 1 83 ? 30.349 -10.701 -29.509 1.00 67.81 83 LYS A O 1
ATOM 620 N N . SER A 1 84 ? 31.973 -9.212 -29.932 1.00 65.94 84 SER A N 1
ATOM 621 C CA . SER A 1 84 ? 31.691 -9.129 -31.374 1.00 65.94 84 SER A CA 1
ATOM 622 C C . SER A 1 84 ? 32.405 -10.198 -32.206 1.00 65.94 84 SER A C 1
ATOM 624 O O . SER A 1 84 ? 31.901 -10.562 -33.264 1.00 65.94 84 SER A O 1
ATOM 626 N N . SER A 1 85 ? 33.539 -10.735 -31.741 1.00 61.97 85 SER A N 1
ATOM 627 C CA . SER A 1 85 ? 34.283 -11.799 -32.441 1.00 61.97 85 SER A CA 1
ATOM 628 C C . SER A 1 85 ? 34.010 -13.216 -31.918 1.00 61.97 85 SER A C 1
ATOM 630 O O . SER A 1 85 ? 34.335 -14.201 -32.583 1.00 61.97 85 SER A O 1
ATOM 632 N N . GLY A 1 86 ? 33.397 -13.341 -30.738 1.00 56.56 86 GLY A N 1
ATOM 633 C CA . GLY A 1 86 ? 33.068 -14.614 -30.106 1.00 56.56 86 GLY A CA 1
ATOM 634 C C . GLY A 1 86 ? 31.790 -15.236 -30.659 1.00 56.56 86 GLY A C 1
ATOM 635 O O . GLY A 1 86 ? 30.730 -15.038 -30.087 1.00 56.56 86 GLY A O 1
ATOM 636 N N . LEU A 1 87 ? 31.942 -16.002 -31.740 1.00 56.47 87 LEU A N 1
ATOM 637 C CA . LEU A 1 87 ? 31.133 -17.155 -32.146 1.00 56.47 87 LEU A CA 1
ATOM 638 C C . LEU A 1 87 ? 29.599 -17.043 -32.051 1.00 56.47 87 LEU A C 1
ATOM 640 O O . LEU A 1 87 ? 28.997 -17.019 -30.981 1.00 56.47 87 LEU A O 1
ATOM 644 N N . LYS A 1 88 ? 28.974 -17.223 -33.220 1.00 55.28 88 LYS A N 1
ATOM 645 C CA . LYS A 1 88 ? 27.667 -17.868 -33.403 1.00 55.28 88 LYS A CA 1
ATOM 646 C C . LYS A 1 88 ? 27.654 -19.228 -32.674 1.00 55.28 88 LYS A C 1
ATOM 648 O O . LYS A 1 88 ? 27.847 -20.270 -33.290 1.00 55.28 88 LYS A O 1
ATOM 653 N N . SER A 1 89 ? 27.502 -19.220 -31.353 1.00 54.06 89 SER A N 1
ATOM 654 C CA . SER A 1 89 ? 27.308 -20.422 -30.552 1.00 54.06 89 SER A CA 1
ATOM 655 C C . SER A 1 89 ? 25.892 -20.911 -30.813 1.00 54.06 89 SER A C 1
ATOM 657 O O . SER A 1 89 ? 24.913 -20.307 -30.384 1.00 54.06 89 SER A O 1
ATOM 659 N N . THR A 1 90 ? 25.791 -22.010 -31.548 1.00 55.78 90 THR A N 1
ATOM 660 C CA . THR A 1 90 ? 24.563 -22.752 -31.842 1.00 55.78 90 THR A CA 1
ATOM 661 C C . THR A 1 90 ? 23.998 -23.501 -30.628 1.00 55.78 90 THR A C 1
ATOM 663 O O . THR A 1 90 ? 23.053 -24.266 -30.781 1.00 55.78 90 THR A O 1
ATOM 666 N N . ARG A 1 91 ? 24.498 -23.270 -29.404 1.00 51.22 91 ARG A N 1
ATOM 667 C CA . ARG A 1 91 ? 23.854 -23.767 -28.178 1.00 51.22 91 ARG A CA 1
ATOM 668 C C . ARG A 1 91 ? 22.710 -22.841 -27.769 1.00 51.22 91 ARG A C 1
ATOM 670 O O . ARG A 1 91 ? 22.864 -22.003 -26.886 1.00 51.22 91 ARG A O 1
ATOM 677 N N . LYS A 1 92 ? 21.561 -23.016 -28.423 1.00 53.69 92 LYS A N 1
ATOM 678 C CA . LYS A 1 92 ? 20.283 -22.407 -28.024 1.00 53.69 92 LYS A CA 1
ATOM 679 C C . LYS A 1 92 ? 19.647 -23.060 -26.784 1.00 53.69 92 LYS A C 1
ATOM 681 O O . LYS A 1 92 ? 18.706 -22.491 -26.251 1.00 53.69 92 LYS A O 1
ATOM 686 N N . ASP A 1 93 ? 20.202 -24.154 -26.258 1.00 52.53 93 ASP A N 1
ATOM 687 C CA . ASP A 1 93 ? 19.453 -25.012 -25.318 1.00 52.53 93 ASP A CA 1
ATOM 688 C C . ASP A 1 93 ? 19.898 -24.933 -23.846 1.00 52.53 93 ASP A C 1
ATOM 690 O O . ASP A 1 93 ? 19.420 -25.687 -23.006 1.00 52.53 93 ASP A O 1
ATOM 694 N N . HIS A 1 94 ? 20.784 -23.996 -23.493 1.00 48.25 94 HIS A N 1
ATOM 695 C CA . HIS A 1 94 ? 21.148 -23.726 -22.093 1.00 48.25 94 HIS A CA 1
ATOM 696 C C . HIS A 1 94 ? 21.115 -22.228 -21.770 1.00 48.25 94 HIS A C 1
ATOM 698 O O . HIS A 1 94 ? 21.993 -21.686 -21.099 1.00 48.25 94 HIS A O 1
ATOM 704 N N . PHE A 1 95 ? 20.072 -21.540 -22.238 1.00 53.25 95 PHE A N 1
ATOM 705 C CA . PHE A 1 95 ? 19.602 -20.363 -21.508 1.00 53.25 95 PHE A CA 1
ATOM 706 C C . PHE A 1 95 ? 19.126 -20.809 -20.120 1.00 53.25 95 PHE A C 1
ATOM 708 O O . PHE A 1 95 ? 18.797 -21.981 -19.948 1.00 53.25 95 PHE A O 1
ATOM 715 N N . LEU A 1 96 ? 19.119 -19.888 -19.152 1.00 51.44 96 LEU A N 1
ATOM 716 C CA . LEU A 1 96 ? 18.886 -20.025 -17.697 1.00 51.44 96 LEU A CA 1
ATOM 717 C C . LEU A 1 96 ? 17.532 -20.666 -17.269 1.00 51.44 96 LEU A C 1
ATOM 719 O O . LEU A 1 96 ? 17.033 -20.414 -16.183 1.00 51.44 96 LEU A O 1
ATOM 723 N N . SER A 1 97 ? 16.953 -21.509 -18.119 1.00 48.62 97 SER A N 1
ATOM 724 C CA . SER A 1 97 ? 15.690 -22.250 -18.054 1.00 48.62 97 SER A CA 1
ATOM 725 C C . SER A 1 97 ? 15.606 -23.332 -16.974 1.00 48.62 97 SER A C 1
ATOM 727 O O . SER A 1 97 ? 14.538 -23.896 -16.778 1.00 48.62 97 SER A O 1
ATOM 729 N N . GLN A 1 98 ? 16.707 -23.638 -16.279 1.00 47.09 98 GLN A N 1
ATOM 730 C CA . GLN A 1 98 ? 16.706 -24.576 -15.147 1.00 47.09 98 GLN A CA 1
ATOM 731 C C . GLN A 1 98 ? 16.653 -23.882 -13.782 1.00 47.09 98 GLN A C 1
ATOM 733 O O . GLN A 1 98 ? 16.558 -24.563 -12.763 1.00 47.09 98 GLN A O 1
ATOM 738 N N . LEU A 1 99 ? 16.702 -22.545 -13.734 1.00 52.44 99 LEU A N 1
ATOM 739 C CA . LEU A 1 99 ? 16.187 -21.853 -12.558 1.00 52.44 99 LEU A CA 1
ATOM 740 C C . LEU A 1 99 ? 14.665 -21.987 -12.634 1.00 52.44 99 LEU A C 1
ATOM 742 O O . LEU A 1 99 ? 14.131 -21.622 -13.686 1.00 52.44 99 LEU A O 1
ATOM 746 N N . PRO A 1 100 ? 13.998 -22.557 -11.606 1.00 51.16 100 PRO A N 1
ATOM 747 C CA . PRO A 1 100 ? 12.548 -22.708 -11.599 1.00 51.16 100 PRO A CA 1
ATOM 748 C C . PRO A 1 100 ? 11.972 -21.344 -11.929 1.00 51.16 100 PRO A C 1
ATOM 750 O O . PRO A 1 100 ? 12.216 -20.407 -11.175 1.00 51.16 100 PRO A O 1
ATOM 753 N N . GLU A 1 101 ? 11.394 -21.249 -13.127 1.00 46.59 101 GLU A N 1
ATOM 754 C CA . GLU A 1 101 ? 10.770 -20.064 -13.704 1.00 46.59 101 GLU A CA 1
ATOM 755 C C . GLU A 1 101 ? 11.339 -18.770 -13.128 1.00 46.59 101 GLU A C 1
ATOM 757 O O . GLU A 1 101 ? 10.770 -18.179 -12.211 1.00 46.59 101 GLU A O 1
ATOM 762 N N . VAL A 1 102 ? 12.510 -18.369 -13.651 1.00 47.72 102 VAL A N 1
ATOM 763 C CA . VAL A 1 102 ? 13.006 -16.984 -13.615 1.00 47.72 102 VAL A CA 1
ATOM 764 C C . VAL A 1 102 ? 11.788 -16.086 -13.538 1.00 47.72 102 VAL A C 1
ATOM 766 O O . VAL A 1 102 ? 11.048 -16.089 -14.521 1.00 47.72 102 VAL A O 1
ATOM 769 N N . GLU A 1 103 ? 11.560 -15.453 -12.374 1.00 50.72 103 GLU A N 1
ATOM 770 C CA . GLU A 1 103 ? 10.470 -14.507 -12.112 1.00 50.72 103 GLU A CA 1
ATOM 771 C C . GLU A 1 103 ? 10.066 -13.916 -13.453 1.00 50.72 103 GLU A C 1
ATOM 773 O O . GLU A 1 103 ? 10.894 -13.186 -14.011 1.00 50.72 103 GLU A O 1
ATOM 778 N N . ALA A 1 104 ? 8.937 -14.371 -14.035 1.00 55.53 104 ALA A N 1
ATOM 779 C CA . ALA A 1 104 ? 8.557 -14.022 -15.409 1.00 55.53 104 ALA A CA 1
ATOM 780 C C . ALA A 1 104 ? 8.890 -12.550 -15.591 1.00 55.53 104 ALA A C 1
ATOM 782 O O . ALA A 1 104 ? 8.565 -11.834 -14.658 1.00 55.53 104 ALA A O 1
ATOM 783 N N . ASP A 1 105 ? 9.624 -12.143 -16.634 1.00 71.44 105 ASP A N 1
ATOM 784 C CA . ASP A 1 105 ? 10.288 -10.828 -16.734 1.00 71.44 105 ASP A CA 1
ATOM 785 C C . ASP A 1 105 ? 9.310 -9.668 -16.450 1.00 71.44 105 ASP A C 1
ATOM 787 O O . ASP A 1 105 ? 8.695 -9.080 -17.339 1.00 71.44 105 ASP A O 1
ATOM 791 N N . ILE A 1 106 ? 9.070 -9.426 -15.162 1.00 83.56 106 ILE A N 1
ATOM 792 C CA . ILE A 1 106 ? 7.984 -8.613 -14.647 1.00 83.56 106 ILE A CA 1
ATOM 793 C C . ILE A 1 106 ? 8.620 -7.246 -14.566 1.00 83.56 106 ILE A C 1
ATOM 795 O O . ILE A 1 106 ? 9.459 -6.966 -13.701 1.00 83.56 106 ILE A O 1
ATOM 799 N N . ALA A 1 107 ? 8.228 -6.414 -15.524 1.00 86.12 107 ALA A N 1
ATOM 800 C CA . ALA A 1 107 ? 8.769 -5.078 -15.694 1.00 86.12 107 ALA A CA 1
ATOM 801 C C . ALA A 1 107 ? 8.539 -4.199 -14.455 1.00 86.12 107 ALA A C 1
ATOM 803 O O . ALA A 1 107 ? 9.327 -3.294 -14.186 1.00 86.12 107 ALA A O 1
ATOM 804 N N . TYR A 1 108 ? 7.474 -4.466 -13.695 1.00 91.44 108 TYR A N 1
ATOM 805 C CA . TYR A 1 108 ? 7.044 -3.623 -12.586 1.00 91.44 108 TYR A CA 1
ATOM 806 C C . TYR A 1 108 ? 7.287 -4.285 -11.237 1.00 91.44 108 TYR A C 1
ATOM 808 O O . TYR A 1 108 ? 6.740 -5.343 -10.931 1.00 91.44 108 TYR A O 1
ATOM 816 N N . ARG A 1 109 ? 8.085 -3.631 -10.395 1.00 94.31 109 ARG A N 1
ATOM 817 C CA . ARG A 1 109 ? 8.379 -4.072 -9.031 1.00 94.31 109 ARG A CA 1
ATOM 818 C C . ARG A 1 109 ? 8.060 -2.925 -8.084 1.00 94.31 109 ARG A C 1
ATOM 820 O O . ARG A 1 109 ? 8.612 -1.841 -8.250 1.00 94.31 109 ARG A O 1
ATOM 827 N N . PHE A 1 110 ? 7.192 -3.179 -7.114 1.00 95.50 110 PHE A N 1
ATOM 828 C CA . PHE A 1 110 ? 6.795 -2.202 -6.108 1.00 95.50 110 PHE A CA 1
ATOM 829 C C . PHE A 1 110 ? 7.086 -2.722 -4.714 1.00 95.50 110 PHE A C 1
ATOM 831 O O . PHE A 1 110 ? 6.831 -3.886 -4.404 1.00 95.50 110 PHE A O 1
ATOM 838 N N . SER A 1 111 ? 7.622 -1.835 -3.888 1.00 96.38 111 SER A N 1
ATOM 839 C CA . SER A 1 111 ? 7.852 -2.064 -2.473 1.00 96.38 111 SER A CA 1
ATOM 840 C C . SER A 1 111 ? 6.872 -1.221 -1.670 1.00 96.38 111 SER A C 1
ATOM 842 O O . SER A 1 111 ? 6.755 -0.018 -1.886 1.00 96.38 111 SER A O 1
ATOM 844 N N . PHE A 1 112 ? 6.166 -1.839 -0.738 1.00 97.44 112 PHE A N 1
ATOM 845 C CA . PHE A 1 112 ? 5.276 -1.162 0.183 1.00 97.44 112 PHE A CA 1
ATOM 846 C C . PHE A 1 112 ? 5.817 -1.299 1.599 1.00 97.44 112 PHE A C 1
ATOM 848 O O . PHE A 1 112 ? 5.994 -2.413 2.087 1.00 97.44 112 PHE A O 1
ATOM 855 N N . SER A 1 113 ? 6.042 -0.176 2.270 1.00 96.56 113 SER A N 1
ATOM 856 C CA . SER A 1 113 ? 6.276 -0.144 3.714 1.00 96.56 113 SER A CA 1
ATOM 857 C C . SER A 1 113 ? 4.927 0.088 4.379 1.00 96.56 113 SER A C 1
ATOM 859 O O . SER A 1 113 ? 4.346 1.155 4.203 1.00 96.56 113 SER A O 1
ATOM 861 N N . ILE A 1 114 ? 4.390 -0.914 5.071 1.00 97.44 114 ILE A N 1
ATOM 862 C CA . ILE A 1 114 ? 3.045 -0.856 5.652 1.00 97.44 114 ILE A CA 1
ATOM 863 C C . ILE A 1 114 ? 3.157 -0.578 7.144 1.00 97.44 114 ILE A C 1
ATOM 865 O O . ILE A 1 114 ? 3.793 -1.344 7.867 1.00 97.44 114 ILE A O 1
ATOM 869 N N . VAL A 1 115 ? 2.512 0.493 7.592 1.00 95.56 115 VAL A N 1
ATOM 870 C CA . VAL A 1 115 ? 2.492 0.945 8.984 1.00 95.56 115 VAL A CA 1
ATOM 871 C C . VAL A 1 115 ? 1.072 0.849 9.525 1.00 95.56 115 VAL A C 1
ATOM 873 O O . VAL A 1 115 ? 0.138 1.335 8.891 1.00 95.56 115 VAL A O 1
ATOM 876 N N . GLY A 1 116 ? 0.917 0.275 10.717 1.00 94.81 116 GLY A N 1
ATOM 877 C CA . GLY A 1 116 ? -0.327 0.305 11.491 1.00 94.81 116 GLY A CA 1
ATOM 878 C C . GLY A 1 116 ? -0.563 -0.984 12.275 1.00 94.81 116 GLY A C 1
ATOM 879 O O . GLY A 1 116 ? 0.005 -2.026 11.950 1.00 94.81 116 GLY A O 1
ATOM 880 N N . ASP A 1 117 ? -1.432 -0.929 13.284 1.00 93.00 117 ASP A N 1
ATOM 881 C CA . ASP A 1 117 ? -1.709 -2.056 14.195 1.00 93.00 117 ASP A CA 1
ATOM 882 C C . ASP A 1 117 ? -2.175 -3.324 13.458 1.00 93.00 117 ASP A C 1
ATOM 884 O O . ASP A 1 117 ? -1.824 -4.444 13.824 1.00 93.00 117 ASP A O 1
ATOM 888 N N . SER A 1 118 ? -2.932 -3.138 12.376 1.00 95.19 118 SER A N 1
ATOM 889 C CA . SER A 1 118 ? -3.535 -4.207 11.572 1.00 95.19 118 SER A CA 1
ATOM 890 C C . SER A 1 118 ? -2.791 -4.469 10.256 1.00 95.19 118 SER A C 1
ATOM 892 O O . SER A 1 118 ? -3.293 -5.196 9.392 1.00 95.19 118 SER A O 1
ATOM 894 N N . ALA A 1 119 ? -1.594 -3.892 10.089 1.00 96.06 119 ALA A N 1
ATOM 895 C CA . ALA A 1 119 ? -0.802 -3.966 8.862 1.00 96.06 119 ALA A CA 1
ATOM 896 C C . ALA A 1 119 ? -0.539 -5.408 8.419 1.00 96.06 119 ALA A C 1
ATOM 898 O O . ALA A 1 119 ? -0.755 -5.753 7.257 1.00 96.06 119 ALA A O 1
ATOM 899 N N . GLU A 1 120 ? -0.122 -6.269 9.349 1.00 96.06 120 GLU A N 1
ATOM 900 C CA . GLU A 1 120 ? 0.171 -7.665 9.035 1.00 96.06 120 GLU A CA 1
ATOM 901 C C . GLU A 1 120 ? -1.063 -8.404 8.520 1.00 96.06 120 GLU A C 1
ATOM 903 O O . GLU A 1 120 ? -1.005 -9.038 7.468 1.00 96.06 120 GLU A O 1
ATOM 908 N N . ARG A 1 121 ? -2.182 -8.294 9.243 1.00 96.25 121 ARG A N 1
ATOM 909 C CA . ARG A 1 121 ? -3.433 -8.984 8.914 1.00 96.25 121 ARG A CA 1
ATOM 910 C C . ARG A 1 121 ? -3.945 -8.569 7.536 1.00 96.25 121 ARG A C 1
ATOM 912 O O . ARG A 1 121 ? -4.368 -9.427 6.767 1.00 96.25 121 ARG A O 1
ATOM 919 N N . ILE A 1 122 ? -3.863 -7.281 7.206 1.00 97.25 122 ILE A N 1
ATOM 920 C CA . ILE A 1 122 ? -4.269 -6.746 5.899 1.00 97.25 122 ILE A CA 1
ATOM 921 C C . ILE A 1 122 ? -3.364 -7.253 4.781 1.00 97.25 122 ILE A C 1
ATOM 923 O O . ILE A 1 122 ? -3.864 -7.723 3.762 1.00 97.25 122 ILE A O 1
ATOM 927 N N . VAL A 1 123 ? -2.044 -7.184 4.962 1.00 97.62 123 VAL A N 1
ATOM 928 C CA . VAL A 1 123 ? -1.086 -7.647 3.947 1.00 97.62 123 VAL A CA 1
ATOM 929 C C . VAL A 1 123 ? -1.220 -9.144 3.721 1.00 97.62 123 VAL A C 1
ATOM 931 O O . VAL A 1 123 ? -1.220 -9.592 2.575 1.00 97.62 123 VAL A O 1
ATOM 934 N N . GLN A 1 124 ? -1.366 -9.915 4.798 1.00 96.62 124 GLN A N 1
ATOM 935 C CA . GLN A 1 124 ? -1.613 -11.344 4.718 1.00 96.62 124 GLN A CA 1
ATOM 936 C C . GLN A 1 124 ? -2.922 -11.604 3.961 1.00 96.62 124 GLN A C 1
ATOM 938 O O . GLN A 1 124 ? -2.899 -12.310 2.960 1.00 96.62 124 GLN A O 1
ATOM 943 N N . SER A 1 125 ? -4.030 -10.972 4.354 1.00 97.00 125 SER A N 1
ATOM 944 C CA . SER A 1 125 ? -5.323 -11.098 3.664 1.00 97.00 125 SER A CA 1
ATOM 945 C C . SER A 1 125 ? -5.202 -10.795 2.163 1.00 97.00 125 SER A C 1
ATOM 947 O O . SER A 1 125 ? -5.563 -11.624 1.333 1.00 97.00 125 SER A O 1
ATOM 949 N N . ALA A 1 126 ? -4.565 -9.680 1.794 1.00 97.75 126 ALA A N 1
ATOM 950 C CA . ALA A 1 126 ? -4.344 -9.305 0.399 1.00 97.75 126 ALA A CA 1
ATOM 951 C C . ALA A 1 126 ? -3.469 -10.314 -0.372 1.00 97.75 126 ALA A C 1
ATOM 953 O O . ALA A 1 126 ? -3.766 -10.640 -1.522 1.00 97.75 126 ALA A O 1
ATOM 954 N N . CYS A 1 127 ? -2.390 -10.822 0.232 1.00 97.06 127 CYS A N 1
ATOM 955 C CA . CYS A 1 127 ? -1.494 -11.785 -0.419 1.00 97.06 127 CYS A CA 1
ATOM 956 C C . CYS A 1 127 ? -2.122 -13.176 -0.567 1.00 97.06 127 CYS A C 1
ATOM 958 O O . CYS A 1 127 ? -1.839 -13.851 -1.550 1.00 97.06 127 CYS A O 1
ATOM 960 N N . TYR A 1 128 ? -2.966 -13.591 0.380 1.00 96.56 128 TYR A N 1
ATOM 961 C CA . TYR A 1 128 ? -3.693 -14.867 0.362 1.00 96.56 128 TYR A CA 1
ATOM 962 C C . TYR A 1 128 ? -5.092 -14.756 -0.274 1.00 96.56 128 TYR A C 1
ATOM 964 O O . TYR A 1 128 ? -5.882 -15.697 -0.204 1.00 96.56 128 TYR A O 1
ATOM 972 N N . SER A 1 129 ? -5.403 -13.618 -0.896 1.00 97.44 129 SER A N 1
ATOM 973 C CA . SER A 1 129 ? -6.652 -13.393 -1.620 1.00 97.44 129 SER A CA 1
ATOM 974 C C . SER A 1 129 ? -6.778 -14.328 -2.825 1.00 97.44 129 SER A C 1
ATOM 976 O O . SER A 1 129 ? -5.778 -14.750 -3.415 1.00 97.44 129 SER A O 1
ATOM 978 N N . HIS A 1 130 ? -8.008 -14.642 -3.234 1.00 97.12 130 HIS A N 1
ATOM 979 C CA . HIS A 1 130 ? -8.230 -15.464 -4.422 1.00 97.12 130 HIS A CA 1
ATOM 980 C C . HIS A 1 130 ? -7.652 -14.773 -5.667 1.00 97.12 130 HIS A C 1
ATOM 982 O O . HIS A 1 130 ? -7.022 -15.419 -6.508 1.00 97.12 130 HIS A O 1
ATOM 988 N N . ALA A 1 131 ? -7.788 -13.446 -5.748 1.00 96.25 131 ALA A N 1
ATOM 989 C CA . ALA A 1 131 ? -7.184 -12.630 -6.793 1.00 96.25 131 ALA A CA 1
ATOM 990 C C . ALA A 1 131 ? -5.660 -12.827 -6.886 1.00 96.25 131 ALA A C 1
ATOM 992 O O . ALA A 1 131 ? -5.153 -13.054 -7.983 1.00 96.25 131 ALA A O 1
ATOM 993 N N . ALA A 1 132 ? -4.935 -12.814 -5.762 1.00 95.25 132 ALA A N 1
ATOM 994 C CA . ALA A 1 132 ? -3.488 -13.035 -5.738 1.00 95.25 132 ALA A CA 1
ATOM 995 C C . ALA A 1 132 ? -3.096 -14.475 -6.102 1.00 95.25 132 ALA A C 1
ATOM 997 O O . ALA A 1 132 ? -2.198 -14.680 -6.921 1.00 95.25 132 ALA A O 1
ATOM 998 N N . LEU A 1 133 ? -3.773 -15.464 -5.510 1.00 95.25 133 LEU A N 1
ATOM 999 C CA . LEU A 1 133 ? -3.456 -16.887 -5.679 1.00 95.25 133 LEU A CA 1
ATOM 1000 C C . LEU A 1 133 ? -3.765 -17.401 -7.095 1.00 95.25 133 LEU A C 1
ATOM 1002 O O . LEU A 1 133 ? -3.127 -18.341 -7.560 1.00 95.25 133 LEU A O 1
ATOM 1006 N N . SER A 1 134 ? -4.727 -16.785 -7.791 1.00 94.56 134 SER A N 1
ATOM 1007 C CA . SER A 1 134 ? -5.106 -17.157 -9.164 1.00 94.56 134 SER A CA 1
ATOM 1008 C C . SER A 1 134 ? -4.082 -16.756 -10.237 1.00 94.56 134 SER A C 1
ATOM 1010 O O . SER A 1 134 ? -4.177 -17.204 -11.382 1.00 94.56 134 SER A O 1
ATOM 1012 N N . LEU A 1 135 ? -3.104 -15.913 -9.892 1.00 91.94 135 LEU A N 1
ATOM 1013 C CA . LEU A 1 135 ? -2.068 -15.444 -10.811 1.00 91.94 135 LEU A CA 1
ATOM 1014 C C . LEU A 1 135 ? -0.942 -16.482 -10.968 1.00 91.94 135 LEU A C 1
ATOM 1016 O O . LEU A 1 135 ? -0.684 -17.272 -10.057 1.00 91.94 135 LEU A O 1
ATOM 1020 N N . PRO A 1 136 ? -0.231 -16.493 -12.112 1.00 87.56 136 PRO A N 1
ATOM 1021 C CA . PRO A 1 136 ? 0.863 -17.435 -12.336 1.00 87.56 136 PRO A CA 1
ATOM 1022 C C . PRO A 1 136 ? 1.965 -17.247 -11.288 1.00 87.56 136 PRO A C 1
ATOM 1024 O O . PRO A 1 136 ? 2.471 -16.142 -11.112 1.00 87.56 136 PRO A O 1
ATOM 1027 N N . GLY A 1 137 ? 2.343 -18.324 -10.594 1.00 82.31 137 GLY A N 1
ATOM 1028 C CA . GLY A 1 137 ? 3.301 -18.250 -9.487 1.00 82.31 137 GLY A CA 1
ATOM 1029 C C . GLY A 1 137 ? 2.723 -17.639 -8.206 1.00 82.31 137 GLY A C 1
ATOM 1030 O O . GLY A 1 137 ? 3.484 -17.116 -7.396 1.00 82.31 137 GLY A O 1
ATOM 1031 N N . GLY A 1 138 ? 1.400 -17.700 -8.014 1.00 76.88 138 GLY A N 1
ATOM 1032 C CA . GLY A 1 138 ? 0.668 -17.199 -6.844 1.00 76.88 138 GLY A CA 1
ATOM 1033 C C . GLY A 1 138 ? 0.997 -17.872 -5.505 1.00 76.88 138 GLY A C 1
ATOM 1034 O O . GLY A 1 138 ? 0.232 -17.734 -4.557 1.00 76.88 138 GLY A O 1
ATOM 1035 N N . GLU A 1 139 ? 2.117 -18.587 -5.384 1.00 81.19 139 GLU A N 1
ATOM 1036 C CA . GLU A 1 139 ? 2.605 -19.027 -4.081 1.00 81.19 139 GLU A CA 1
ATOM 1037 C C . GLU A 1 139 ? 3.045 -17.805 -3.270 1.00 81.19 139 GLU A C 1
ATOM 1039 O O . GLU A 1 139 ? 3.956 -17.060 -3.647 1.00 81.19 139 GLU A O 1
ATOM 1044 N N . VAL A 1 140 ? 2.379 -17.584 -2.135 1.00 82.25 140 VAL A N 1
ATOM 1045 C CA . VAL A 1 140 ? 2.731 -16.494 -1.228 1.00 82.25 140 VAL A CA 1
ATOM 1046 C C . VAL A 1 140 ? 4.104 -16.777 -0.637 1.00 82.25 140 VAL A C 1
ATOM 1048 O O . VAL A 1 140 ? 4.282 -17.662 0.199 1.00 82.25 140 VAL A O 1
ATOM 1051 N N . LEU A 1 141 ? 5.090 -15.978 -1.038 1.00 80.88 141 LEU A N 1
ATOM 1052 C CA . LEU A 1 141 ? 6.411 -16.015 -0.428 1.00 80.88 141 LEU A CA 1
ATOM 1053 C C . LEU A 1 141 ? 6.372 -15.192 0.858 1.00 80.88 141 LEU A C 1
ATOM 1055 O O . LEU A 1 141 ? 6.657 -13.992 0.856 1.00 80.88 141 LEU A O 1
ATOM 1059 N N . SER A 1 142 ? 6.003 -15.846 1.956 1.00 82.44 142 SER A N 1
ATOM 1060 C CA . SER A 1 142 ? 6.186 -15.322 3.307 1.00 82.44 142 SER A CA 1
ATOM 1061 C C . SER A 1 142 ? 7.463 -15.890 3.909 1.00 82.44 142 SER A C 1
ATOM 1063 O O . SER A 1 142 ? 7.675 -17.102 3.907 1.00 82.44 142 SER A O 1
ATOM 1065 N N . GLY A 1 143 ? 8.308 -15.032 4.464 1.00 72.06 143 GLY A N 1
ATOM 1066 C CA . GLY A 1 143 ? 9.481 -15.480 5.200 1.00 72.06 143 GLY A CA 1
ATOM 1067 C C . GLY A 1 143 ? 9.987 -14.396 6.141 1.00 72.06 143 GLY A C 1
ATOM 1068 O O . GLY A 1 143 ? 9.794 -13.209 5.862 1.00 72.06 143 GLY A O 1
ATOM 1069 N N . PRO A 1 144 ? 10.640 -14.767 7.254 1.00 66.69 144 PRO A N 1
ATOM 1070 C CA . PRO A 1 144 ? 11.380 -13.799 8.043 1.00 66.69 144 PRO A CA 1
ATOM 1071 C C . PRO A 1 144 ? 12.515 -13.260 7.168 1.00 66.69 144 PRO A C 1
ATOM 1073 O O . PRO A 1 144 ? 13.476 -13.968 6.863 1.00 66.69 144 PRO A O 1
ATOM 1076 N N . VAL A 1 145 ? 12.406 -12.009 6.726 1.00 63.91 145 VAL A N 1
ATOM 1077 C CA . VAL A 1 145 ? 13.538 -11.338 6.093 1.00 63.91 145 VAL A CA 1
ATOM 1078 C C . VAL A 1 145 ? 14.454 -10.892 7.213 1.00 63.91 145 VAL A C 1
ATOM 1080 O O . VAL A 1 145 ? 14.090 -10.055 8.036 1.00 63.91 145 VAL A O 1
ATOM 1083 N N . GLN A 1 146 ? 15.659 -11.458 7.247 1.00 54.97 146 GLN A N 1
ATOM 1084 C CA . GLN A 1 146 ? 16.732 -10.880 8.039 1.00 54.97 146 GLN A CA 1
ATOM 1085 C C . GLN A 1 146 ? 17.086 -9.536 7.404 1.00 54.97 146 GLN A C 1
ATOM 1087 O O . GLN A 1 146 ? 17.837 -9.463 6.429 1.00 54.97 146 GLN A O 1
ATOM 1092 N N . VAL A 1 147 ? 16.490 -8.464 7.926 1.00 58.53 147 VAL A N 1
ATOM 1093 C CA . VAL A 1 147 ? 16.944 -7.107 7.639 1.00 58.53 147 VAL A CA 1
ATOM 1094 C C . VAL A 1 147 ? 18.403 -7.053 8.071 1.00 58.53 147 VAL A C 1
ATOM 1096 O O . VAL A 1 147 ? 18.749 -7.519 9.156 1.00 58.53 147 VAL A O 1
ATOM 1099 N N . ASN A 1 148 ? 19.271 -6.587 7.173 1.00 55.03 148 ASN A N 1
ATOM 1100 C CA . ASN A 1 148 ? 20.718 -6.652 7.345 1.00 55.03 148 ASN A CA 1
ATOM 1101 C C . ASN A 1 148 ? 21.110 -6.132 8.747 1.00 55.03 148 ASN A C 1
ATOM 1103 O O . ASN A 1 148 ? 20.893 -4.948 9.020 1.00 55.03 148 ASN A O 1
ATOM 1107 N N . PRO A 1 149 ? 21.688 -6.975 9.625 1.00 54.78 149 PRO A N 1
ATOM 1108 C CA . PRO A 1 149 ? 21.906 -6.639 11.035 1.00 54.78 149 PRO A CA 1
ATOM 1109 C C . PRO A 1 149 ? 22.864 -5.457 11.237 1.00 54.78 149 PRO A C 1
ATOM 1111 O O . PRO A 1 149 ? 22.938 -4.892 12.322 1.00 54.78 149 PRO A O 1
ATOM 1114 N N . ASN A 1 150 ? 23.572 -5.037 10.185 1.00 53.22 150 ASN A N 1
ATOM 1115 C CA . ASN A 1 150 ? 24.491 -3.904 10.227 1.00 53.22 150 ASN A CA 1
ATOM 1116 C C . ASN A 1 150 ? 23.822 -2.531 10.432 1.00 53.22 150 ASN A C 1
ATOM 1118 O O . ASN A 1 150 ? 24.547 -1.571 10.682 1.00 53.22 150 ASN A O 1
ATOM 1122 N N . TYR A 1 151 ? 22.491 -2.412 10.334 1.00 54.94 151 TYR A N 1
ATOM 1123 C CA . TYR A 1 151 ? 21.792 -1.125 10.485 1.00 54.94 151 TYR A CA 1
ATOM 1124 C C . TYR A 1 151 ? 21.100 -0.902 11.839 1.00 54.94 151 TYR A C 1
ATOM 1126 O O . TYR A 1 151 ? 20.730 0.232 12.121 1.00 54.94 151 TYR A O 1
ATOM 1134 N N . SER A 1 152 ? 20.992 -1.905 12.717 1.00 47.41 152 SER A N 1
ATOM 1135 C CA . SER A 1 152 ? 20.330 -1.738 14.023 1.00 47.41 152 SER A CA 1
ATOM 1136 C C . SER A 1 152 ? 21.274 -2.121 15.151 1.00 47.41 152 SER A C 1
ATOM 1138 O O . SER A 1 152 ? 21.353 -3.276 15.560 1.00 47.41 152 SER A O 1
ATOM 1140 N N . ARG A 1 153 ? 22.030 -1.132 15.638 1.00 53.31 153 ARG A N 1
ATOM 1141 C CA . ARG A 1 153 ? 22.993 -1.325 16.730 1.00 53.31 153 ARG A CA 1
ATOM 1142 C C . ARG A 1 153 ? 22.351 -1.311 18.125 1.00 53.31 153 ARG A C 1
ATOM 1144 O O . ARG A 1 153 ? 23.017 -1.721 19.067 1.00 53.31 153 ARG A O 1
ATOM 1151 N N . ASP A 1 154 ? 21.069 -0.954 18.238 1.00 54.97 154 ASP A N 1
ATOM 1152 C CA . ASP A 1 154 ? 20.326 -0.930 19.503 1.00 54.97 154 ASP A CA 1
ATOM 1153 C C . ASP A 1 154 ? 19.110 -1.880 19.492 1.00 54.97 154 ASP A C 1
ATOM 1155 O O . ASP A 1 154 ? 17.971 -1.522 19.226 1.00 54.97 154 ASP A O 1
ATOM 1159 N N . SER A 1 155 ? 19.402 -3.155 19.749 1.00 49.50 155 SER A N 1
ATOM 1160 C CA . SER A 1 155 ? 18.795 -3.997 20.797 1.00 49.50 155 SER A CA 1
ATOM 1161 C C . SER A 1 155 ? 17.286 -3.919 21.095 1.00 49.50 155 SER A C 1
ATOM 1163 O O . SER A 1 155 ? 16.879 -3.972 22.251 1.00 49.50 155 SER A O 1
ATOM 1165 N N . SER A 1 156 ? 16.442 -3.950 20.069 1.00 53.78 156 SER A N 1
ATOM 1166 C CA . SER A 1 156 ? 15.225 -4.775 20.084 1.00 53.78 156 SER A CA 1
ATOM 1167 C C . SER A 1 156 ? 14.930 -5.189 18.646 1.00 53.78 156 SER A C 1
ATOM 1169 O O . SER A 1 156 ? 14.320 -4.460 17.873 1.00 53.78 156 SER A O 1
ATOM 1171 N N . ILE A 1 157 ? 15.490 -6.331 18.236 1.00 57.34 157 ILE A N 1
ATOM 1172 C CA . ILE A 1 157 ? 15.408 -6.832 16.858 1.00 57.34 157 ILE A CA 1
ATOM 1173 C C . ILE A 1 157 ? 13.967 -7.292 16.615 1.00 57.34 157 ILE A C 1
ATOM 1175 O O . ILE A 1 157 ? 13.630 -8.466 16.750 1.00 57.34 157 ILE A O 1
ATOM 1179 N N . GLY A 1 158 ? 13.090 -6.339 16.317 1.00 63.78 158 GLY A N 1
ATOM 1180 C CA . GLY A 1 158 ? 11.769 -6.621 15.798 1.00 63.78 158 GLY A CA 1
ATOM 1181 C C . GLY A 1 158 ? 11.935 -7.213 14.406 1.00 63.78 158 GLY A C 1
ATOM 1182 O O . GLY A 1 158 ? 12.412 -6.547 13.491 1.00 63.78 158 GLY A O 1
ATOM 1183 N N . TYR A 1 159 ? 11.576 -8.482 14.243 1.00 68.75 159 TYR A N 1
ATOM 1184 C CA . TYR A 1 159 ? 11.544 -9.112 12.930 1.00 68.75 159 TYR A CA 1
ATOM 1185 C C . TYR A 1 159 ? 10.432 -8.454 12.110 1.00 68.75 159 TYR A C 1
ATOM 1187 O O . TYR A 1 159 ? 9.253 -8.704 12.354 1.00 68.75 159 TYR A O 1
ATOM 1195 N N . SER A 1 160 ? 10.793 -7.604 11.146 1.00 80.50 160 SER A N 1
ATOM 1196 C CA . SER A 1 160 ? 9.827 -7.128 10.156 1.00 80.50 160 SER A CA 1
ATOM 1197 C C . SER A 1 160 ? 9.395 -8.318 9.305 1.00 80.50 160 SER A C 1
ATOM 1199 O O . SER A 1 160 ? 10.237 -9.011 8.718 1.00 80.50 160 SER A O 1
ATOM 1201 N N . LYS A 1 161 ? 8.091 -8.572 9.239 1.00 89.75 161 LYS A N 1
ATOM 1202 C CA . LYS A 1 161 ? 7.550 -9.632 8.390 1.00 89.75 161 LYS A CA 1
ATOM 1203 C C . LYS A 1 161 ? 7.488 -9.146 6.954 1.00 89.75 161 LYS A C 1
ATOM 1205 O O . LYS A 1 161 ? 7.217 -7.975 6.683 1.00 89.75 161 LYS A O 1
ATOM 1210 N N . PHE A 1 162 ? 7.764 -10.064 6.041 1.00 92.88 162 PHE A N 1
ATOM 1211 C CA . PHE A 1 162 ? 7.871 -9.752 4.634 1.00 92.88 162 PHE A CA 1
ATOM 1212 C C . PHE A 1 162 ? 6.989 -10.678 3.809 1.00 92.88 162 PHE A C 1
ATOM 1214 O O . PHE A 1 162 ? 7.021 -11.899 3.985 1.00 92.88 162 PHE A O 1
ATOM 1221 N N . TYR A 1 163 ? 6.234 -10.073 2.899 1.00 95.25 163 TYR A N 1
ATOM 1222 C CA . TYR A 1 163 ? 5.295 -10.763 2.025 1.00 95.25 163 TYR A CA 1
ATOM 1223 C C . TYR A 1 163 ? 5.532 -10.361 0.574 1.00 95.25 163 TYR A C 1
ATOM 1225 O O . TYR A 1 163 ? 5.960 -9.241 0.282 1.00 95.25 163 TYR A O 1
ATOM 1233 N N . ARG A 1 164 ? 5.245 -11.274 -0.353 1.00 95.31 164 ARG A N 1
ATOM 1234 C CA . ARG A 1 164 ? 5.220 -10.988 -1.789 1.00 95.31 164 ARG A CA 1
ATOM 1235 C C . ARG A 1 164 ? 4.008 -11.634 -2.428 1.00 95.31 164 ARG A C 1
ATOM 1237 O O . ARG A 1 164 ? 3.704 -12.787 -2.137 1.00 95.31 164 ARG A O 1
ATOM 1244 N N . CYS A 1 165 ? 3.401 -10.913 -3.356 1.00 95.50 165 CYS A N 1
ATOM 1245 C CA . CYS A 1 165 ? 2.415 -11.454 -4.278 1.00 95.50 165 CYS A CA 1
ATOM 1246 C C . CYS A 1 165 ? 2.523 -10.741 -5.632 1.00 95.50 165 CYS A C 1
ATOM 1248 O O . CYS A 1 165 ? 3.273 -9.770 -5.791 1.00 95.50 165 CYS A O 1
ATOM 1250 N N . LEU A 1 166 ? 1.802 -11.251 -6.625 1.00 95.19 166 LEU A N 1
ATOM 1251 C CA . LEU A 1 166 ? 1.640 -10.584 -7.912 1.00 95.19 166 LEU A CA 1
ATOM 1252 C C . LEU A 1 166 ? 0.305 -9.846 -7.951 1.00 95.19 166 LEU A C 1
ATOM 1254 O O . LEU A 1 166 ? -0.637 -10.203 -7.241 1.00 95.19 166 LEU A O 1
ATOM 1258 N N . CYS A 1 167 ? 0.209 -8.833 -8.803 1.00 95.44 167 CYS A N 1
ATOM 1259 C CA . CYS A 1 167 ? -1.065 -8.217 -9.146 1.00 95.44 167 CYS A CA 1
ATOM 1260 C C . CYS A 1 167 ? -1.106 -7.810 -10.624 1.00 95.44 167 CYS A C 1
ATOM 1262 O O . CYS A 1 167 ? -0.064 -7.483 -11.202 1.00 95.44 167 CYS A O 1
ATOM 1264 N N . PRO A 1 168 ? -2.291 -7.819 -11.257 1.00 94.50 168 PRO A N 1
ATOM 1265 C CA . PRO A 1 168 ? -2.476 -7.136 -12.524 1.00 94.50 168 PRO A CA 1
ATOM 1266 C C . PRO A 1 168 ? -2.416 -5.627 -12.287 1.00 94.50 168 PRO A C 1
ATOM 1268 O O . PRO A 1 168 ? -3.009 -5.114 -11.339 1.00 94.50 168 PRO A O 1
ATOM 1271 N N . VAL A 1 169 ? -1.711 -4.914 -13.158 1.00 93.62 169 VAL A N 1
ATOM 1272 C CA . VAL A 1 169 ? -1.648 -3.453 -13.130 1.00 93.62 169 VAL A CA 1
ATOM 1273 C C . VAL A 1 169 ? -2.186 -2.872 -14.422 1.00 93.62 169 VAL A C 1
ATOM 1275 O O . VAL A 1 169 ? -2.019 -3.437 -15.503 1.00 93.62 169 VAL A O 1
ATOM 1278 N N . SER A 1 170 ? -2.819 -1.711 -14.319 1.00 91.06 170 SER A N 1
ATOM 1279 C CA . SER A 1 170 ? -3.260 -0.974 -15.496 1.00 91.06 170 SER A CA 1
ATOM 1280 C C . SER A 1 170 ? -2.046 -0.346 -16.171 1.00 91.06 170 SER A C 1
ATOM 1282 O O . SER A 1 170 ? -1.384 0.527 -15.605 1.00 91.06 170 SER A O 1
ATOM 1284 N N . SER A 1 171 ? -1.746 -0.764 -17.400 1.00 80.81 171 SER A N 1
ATOM 1285 C CA . SER A 1 171 ? -0.893 0.035 -18.278 1.00 80.81 171 SER A CA 1
ATOM 1286 C C . SER A 1 171 ? -1.696 1.199 -18.858 1.00 80.81 171 SER A C 1
ATOM 1288 O O . SER A 1 171 ? -2.889 1.031 -19.125 1.00 80.81 171 SER A O 1
ATOM 1290 N N . PRO A 1 172 ? -1.067 2.364 -19.100 1.00 73.88 172 PRO A N 1
ATOM 1291 C CA . PRO A 1 172 ? -1.704 3.406 -19.897 1.00 73.88 172 PRO A CA 1
ATOM 1292 C C . PRO A 1 172 ? -2.153 2.820 -21.242 1.00 73.88 172 PRO A C 1
ATOM 1294 O O . PRO A 1 172 ? -1.469 1.954 -21.792 1.00 73.88 172 PRO A O 1
ATOM 1297 N N . SER A 1 173 ? -3.325 3.257 -21.713 1.00 72.19 173 SER A N 1
ATOM 1298 C CA . SER A 1 173 ? -3.981 2.742 -22.920 1.00 72.19 173 SER A CA 1
ATOM 1299 C C . SER A 1 173 ? -2.990 2.606 -24.090 1.00 72.19 173 SER A C 1
ATOM 1301 O O . SER A 1 173 ? -2.203 3.532 -24.322 1.00 72.19 173 SER A O 1
ATOM 1303 N N . PRO A 1 174 ? -3.029 1.492 -24.848 1.00 64.88 174 PRO A N 1
ATOM 1304 C CA . PRO A 1 174 ? -2.150 1.263 -25.996 1.00 64.88 174 PRO A CA 1
ATOM 1305 C C . PRO A 1 174 ? -2.318 2.302 -27.115 1.00 64.88 174 PRO A C 1
ATOM 1307 O O . PRO A 1 174 ? -1.462 2.384 -27.990 1.00 64.88 174 PRO A O 1
ATOM 1310 N N . GLU A 1 175 ? -3.365 3.133 -27.077 1.00 72.69 175 GLU A N 1
ATOM 1311 C CA . GLU A 1 175 ? -3.581 4.228 -28.035 1.00 72.69 175 GLU A CA 1
ATOM 1312 C C . GLU A 1 175 ? -2.413 5.228 -28.100 1.00 72.69 175 GLU A C 1
ATOM 1314 O O . GLU A 1 175 ? -2.227 5.890 -29.120 1.00 72.69 175 GLU A O 1
ATOM 1319 N N . HIS A 1 176 ? -1.589 5.313 -27.052 1.00 63.97 176 HIS A N 1
ATOM 1320 C CA . HIS A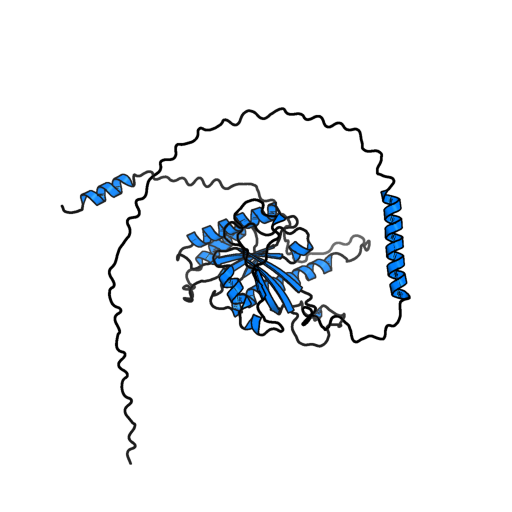 1 176 ? -0.416 6.189 -27.016 1.00 63.97 176 HIS A CA 1
ATOM 1321 C C . HIS A 1 176 ? 0.917 5.501 -27.328 1.00 63.97 176 HIS A C 1
ATOM 1323 O O . HIS A 1 176 ? 1.948 6.171 -27.284 1.00 63.97 176 HIS A O 1
ATOM 1329 N N . ASP A 1 177 ? 0.918 4.212 -27.678 1.00 64.31 177 ASP A N 1
ATOM 1330 C CA . ASP A 1 177 ? 2.129 3.487 -28.076 1.00 64.31 177 ASP A CA 1
ATOM 1331 C C . ASP A 1 177 ? 2.073 3.133 -29.581 1.00 64.31 177 ASP A C 1
ATOM 1333 O O . ASP A 1 177 ? 1.872 1.975 -29.960 1.00 64.31 177 ASP A O 1
ATOM 1337 N N . PRO A 1 178 ? 2.281 4.112 -30.491 1.00 60.88 178 PRO A N 1
ATOM 1338 C CA . PRO A 1 178 ? 2.268 3.884 -31.942 1.00 60.88 178 PRO A CA 1
ATOM 1339 C C . PRO A 1 178 ? 3.393 2.945 -32.424 1.00 60.88 178 PRO A C 1
ATOM 1341 O O . PRO A 1 178 ? 3.472 2.627 -33.608 1.00 60.88 178 PRO A O 1
ATOM 1344 N N . GLY A 1 179 ? 4.267 2.493 -31.515 1.00 62.00 179 GLY A N 1
ATOM 1345 C CA . GLY A 1 179 ? 5.360 1.557 -31.767 1.00 62.00 179 GLY A CA 1
ATOM 1346 C C . GLY A 1 179 ? 4.995 0.069 -31.707 1.00 62.00 179 GLY A C 1
ATOM 1347 O O . GLY A 1 179 ? 5.860 -0.741 -32.023 1.00 62.00 179 GLY A O 1
ATOM 1348 N N . GLY A 1 180 ? 3.765 -0.305 -31.324 1.00 51.19 180 GLY A N 1
ATOM 1349 C CA . GLY A 1 180 ? 3.115 -1.575 -31.703 1.00 51.19 180 GLY A CA 1
ATOM 1350 C C . GLY A 1 180 ? 3.887 -2.893 -31.514 1.00 51.19 180 GLY A C 1
ATOM 1351 O O . GLY A 1 180 ? 3.614 -3.856 -32.225 1.00 51.19 180 GLY A O 1
ATOM 1352 N N . LEU A 1 181 ? 4.849 -2.965 -30.591 1.00 55.94 181 LEU A N 1
ATOM 1353 C CA . LEU A 1 181 ? 5.585 -4.198 -30.270 1.00 55.94 181 LEU A CA 1
ATOM 1354 C C . LEU A 1 181 ? 5.070 -4.878 -28.995 1.00 55.94 181 LEU A C 1
ATOM 1356 O O . LEU A 1 181 ? 5.717 -5.795 -28.484 1.00 55.94 181 LEU A O 1
ATOM 1360 N N . SER A 1 182 ? 3.906 -4.468 -28.480 1.00 55.38 182 SER A N 1
ATOM 1361 C CA . SER A 1 182 ? 3.170 -5.227 -27.469 1.00 55.38 182 SER A CA 1
ATOM 1362 C C . SER A 1 182 ? 2.715 -6.549 -28.088 1.00 55.38 182 SER A C 1
ATOM 1364 O O . SER A 1 182 ? 1.652 -6.666 -28.688 1.00 55.38 182 SER A O 1
ATOM 1366 N N . SER A 1 183 ? 3.610 -7.532 -27.982 1.00 53.66 183 SER A N 1
ATOM 1367 C CA . SER A 1 183 ? 3.403 -8.964 -28.177 1.00 53.66 183 SER A CA 1
ATOM 1368 C C . SER A 1 183 ? 1.948 -9.334 -27.891 1.00 53.66 183 SER A C 1
ATOM 1370 O O . SER A 1 183 ? 1.496 -9.120 -26.770 1.00 53.66 183 SER A O 1
ATOM 1372 N N . GLY A 1 184 ? 1.226 -9.818 -28.908 1.00 56.34 184 GLY A N 1
ATOM 1373 C CA . GLY A 1 184 ? -0.225 -10.058 -28.919 1.00 56.34 184 GLY A CA 1
ATOM 1374 C C . GLY A 1 184 ? -0.713 -11.121 -27.932 1.00 56.34 184 GLY A C 1
ATOM 1375 O O . GLY A 1 184 ? -1.253 -12.148 -28.330 1.00 56.34 184 GLY A O 1
ATOM 1376 N N . LYS A 1 185 ? -0.501 -10.886 -26.641 1.00 64.56 185 LYS A N 1
ATOM 1377 C CA . LYS A 1 185 ? -1.041 -11.648 -25.527 1.00 64.56 185 LYS A CA 1
ATOM 1378 C C . LYS A 1 185 ? -1.942 -10.710 -24.746 1.00 64.56 185 LYS A C 1
ATOM 1380 O O . LYS A 1 185 ? -1.456 -9.793 -24.094 1.00 64.56 185 LYS A O 1
ATOM 1385 N N . ASP A 1 186 ? -3.235 -11.000 -24.773 1.00 76.12 186 ASP A N 1
ATOM 1386 C CA . ASP A 1 186 ? -4.314 -10.273 -24.088 1.00 76.12 186 ASP A CA 1
ATOM 1387 C C . ASP A 1 186 ? -4.218 -10.293 -22.546 1.00 76.12 186 ASP A C 1
ATOM 1389 O O . ASP A 1 186 ? -5.180 -9.988 -21.844 1.00 76.12 186 ASP A O 1
ATOM 1393 N N . SER A 1 187 ? -3.075 -10.686 -21.979 1.00 79.31 187 SER A N 1
ATOM 1394 C CA . SER A 1 187 ? -2.867 -10.706 -20.536 1.00 79.31 187 SER A CA 1
ATOM 1395 C C . SER A 1 187 ? -2.486 -9.310 -20.036 1.00 79.31 187 SER A C 1
ATOM 1397 O O . SER A 1 187 ? -1.524 -8.739 -20.563 1.00 79.31 187 SER A O 1
ATOM 1399 N N . PRO A 1 188 ? -3.159 -8.778 -18.998 1.00 84.31 188 PRO A N 1
ATOM 1400 C CA . PRO A 1 188 ? -2.767 -7.510 -18.397 1.00 84.31 188 PRO A CA 1
ATOM 1401 C C . PRO A 1 188 ? -1.321 -7.590 -17.885 1.00 84.31 188 PRO A C 1
ATOM 1403 O O . PRO A 1 188 ? -0.886 -8.659 -17.438 1.00 84.31 188 PRO A O 1
ATOM 1406 N N . PRO A 1 189 ? -0.556 -6.483 -17.931 1.00 90.56 189 PRO A N 1
ATOM 1407 C CA . PRO A 1 189 ? 0.784 -6.479 -17.377 1.00 90.56 189 PRO A CA 1
ATOM 1408 C C . PRO A 1 189 ? 0.720 -6.777 -15.880 1.00 90.56 189 PRO A C 1
ATOM 1410 O O . PRO A 1 189 ? -0.146 -6.278 -15.163 1.00 90.56 189 PRO A O 1
ATOM 1413 N N . LEU A 1 190 ? 1.647 -7.608 -15.415 1.00 93.00 190 LEU A N 1
ATOM 1414 C CA . LEU A 1 190 ? 1.755 -7.969 -14.009 1.00 93.00 190 LEU A CA 1
ATOM 1415 C C . LEU A 1 190 ? 2.792 -7.085 -13.319 1.00 93.00 190 LEU A C 1
ATOM 1417 O O . LEU A 1 190 ? 3.800 -6.699 -13.917 1.00 93.00 190 LEU A O 1
ATOM 1421 N N . ALA A 1 191 ? 2.558 -6.805 -12.042 1.00 94.31 191 ALA A N 1
ATOM 1422 C CA . ALA A 1 191 ? 3.536 -6.226 -11.142 1.00 94.31 191 ALA A CA 1
ATOM 1423 C C . ALA A 1 191 ? 3.808 -7.163 -9.969 1.00 94.31 191 ALA A C 1
ATOM 1425 O O . ALA A 1 191 ? 2.926 -7.877 -9.489 1.00 94.31 191 ALA A O 1
ATOM 1426 N N . LYS A 1 192 ? 5.051 -7.133 -9.493 1.00 95.06 192 LYS A N 1
ATOM 1427 C CA . LYS A 1 192 ? 5.463 -7.806 -8.270 1.00 95.06 192 LYS A CA 1
ATOM 1428 C C . LYS A 1 192 ? 5.336 -6.837 -7.107 1.00 95.06 192 LYS A C 1
ATOM 1430 O O . LYS A 1 192 ? 6.033 -5.821 -7.081 1.00 95.06 192 LYS A O 1
ATOM 1435 N N . LEU A 1 193 ? 4.490 -7.182 -6.145 1.00 96.38 193 LEU A N 1
ATOM 1436 C CA . LEU A 1 193 ? 4.330 -6.438 -4.907 1.00 96.38 193 LEU A CA 1
ATOM 1437 C C . LEU A 1 193 ? 5.190 -7.078 -3.819 1.00 96.38 193 LEU A C 1
ATOM 1439 O O . LEU A 1 193 ? 5.174 -8.295 -3.625 1.00 96.38 193 LEU A O 1
ATOM 1443 N N . ALA A 1 194 ? 5.966 -6.258 -3.125 1.00 96.00 194 ALA A N 1
ATOM 1444 C CA . ALA A 1 194 ? 6.730 -6.628 -1.947 1.00 96.00 194 ALA A CA 1
ATOM 1445 C C . ALA A 1 194 ? 6.238 -5.786 -0.772 1.00 96.00 194 ALA A C 1
ATOM 1447 O O . ALA A 1 194 ? 6.134 -4.573 -0.900 1.00 96.00 194 ALA A O 1
ATOM 1448 N N . PHE A 1 195 ? 5.952 -6.415 0.361 1.00 97.25 195 PHE A N 1
ATOM 1449 C CA . PHE A 1 195 ? 5.426 -5.740 1.541 1.00 97.25 195 PHE A CA 1
ATOM 1450 C C . PHE A 1 195 ? 6.388 -5.904 2.708 1.00 97.25 195 PHE A C 1
ATOM 1452 O O . PHE A 1 195 ? 6.743 -7.024 3.077 1.00 97.25 195 PHE A O 1
ATOM 1459 N N . HIS A 1 196 ? 6.770 -4.781 3.299 1.00 96.00 196 HIS A N 1
ATOM 1460 C CA . HIS A 1 196 ? 7.515 -4.674 4.541 1.00 96.00 196 HIS A CA 1
ATOM 1461 C C . HIS A 1 196 ? 6.545 -4.222 5.627 1.00 96.00 196 HIS A C 1
ATOM 1463 O O . HIS A 1 196 ? 6.167 -3.054 5.676 1.00 96.00 196 HIS A O 1
ATOM 1469 N N . VAL A 1 197 ? 6.107 -5.157 6.467 1.00 95.81 197 VAL A N 1
ATOM 1470 C CA . VAL A 1 197 ? 5.207 -4.840 7.578 1.00 95.81 197 VAL A CA 1
ATOM 1471 C C . VAL A 1 197 ? 6.036 -4.294 8.731 1.00 95.81 197 VAL A C 1
ATOM 1473 O O . VAL A 1 197 ? 6.924 -4.988 9.236 1.00 95.81 197 VAL A O 1
ATOM 1476 N N . LEU A 1 198 ? 5.741 -3.058 9.124 1.00 93.75 198 LEU A N 1
ATOM 1477 C CA . LEU A 1 198 ? 6.420 -2.346 10.195 1.00 93.75 198 LEU A CA 1
ATOM 1478 C C . LEU A 1 198 ? 5.570 -2.402 11.463 1.00 93.75 198 LEU A C 1
ATOM 1480 O O . LEU A 1 198 ? 4.399 -2.023 11.466 1.00 93.75 198 LEU A O 1
ATOM 1484 N N . GLY A 1 199 ? 6.169 -2.907 12.538 1.00 88.31 199 GLY A N 1
ATOM 1485 C CA . GLY A 1 199 ? 5.567 -2.907 13.866 1.00 88.31 199 GLY A CA 1
ATOM 1486 C C . GLY A 1 199 ? 5.569 -1.513 14.510 1.00 88.31 199 GLY A C 1
ATOM 1487 O O . GLY A 1 199 ? 6.285 -0.617 14.052 1.00 88.31 199 GLY A O 1
ATOM 1488 N N . PRO A 1 200 ? 4.817 -1.322 15.607 1.00 84.12 200 PRO A N 1
ATOM 1489 C CA . PRO A 1 200 ? 4.808 -0.064 16.344 1.00 84.12 200 PRO A CA 1
ATOM 1490 C C . PRO A 1 200 ? 6.220 0.361 16.762 1.00 84.12 200 PRO A C 1
ATOM 1492 O O . PRO A 1 200 ? 6.978 -0.429 17.325 1.00 84.12 200 PRO A O 1
ATOM 1495 N N . GLY A 1 201 ? 6.575 1.613 16.470 1.00 84.19 201 GLY A N 1
ATOM 1496 C CA . GLY A 1 201 ? 7.886 2.178 16.799 1.00 84.19 201 GLY A CA 1
ATOM 1497 C C . GLY A 1 201 ? 9.053 1.677 15.942 1.00 84.19 201 GLY A C 1
ATOM 1498 O O . GLY A 1 201 ? 10.179 2.090 16.198 1.00 84.19 201 GLY A O 1
ATOM 1499 N N . GLN A 1 202 ? 8.817 0.819 14.942 1.00 88.44 202 GLN A N 1
ATOM 1500 C CA . GLN A 1 202 ? 9.852 0.469 13.971 1.00 88.44 202 GLN A CA 1
ATOM 1501 C C . GLN A 1 202 ? 10.086 1.623 12.998 1.00 88.44 202 GLN A C 1
ATOM 1503 O O . GLN A 1 202 ? 9.140 2.249 12.518 1.00 88.44 202 GLN A O 1
ATOM 1508 N N . ASP A 1 203 ? 11.354 1.870 12.680 1.00 88.25 203 ASP A N 1
ATOM 1509 C CA . ASP A 1 203 ? 11.724 2.892 11.711 1.00 88.25 203 ASP A CA 1
ATOM 1510 C C . ASP A 1 203 ? 11.395 2.445 10.283 1.00 88.25 203 ASP A C 1
ATOM 1512 O O . ASP A 1 203 ? 11.564 1.282 9.896 1.00 88.25 203 ASP A O 1
ATOM 1516 N N . VAL A 1 204 ? 10.939 3.399 9.475 1.00 90.12 204 VAL A N 1
ATOM 1517 C CA . VAL A 1 204 ? 10.635 3.163 8.066 1.00 90.12 204 VAL A CA 1
ATOM 1518 C C . VAL A 1 204 ? 11.944 3.015 7.280 1.00 90.12 204 VAL A C 1
ATOM 1520 O O . VAL A 1 204 ? 12.844 3.845 7.425 1.00 90.12 204 VAL A O 1
ATOM 1523 N N . PRO A 1 205 ? 12.071 2.002 6.400 1.00 90.31 205 PRO A N 1
ATOM 1524 C CA . PRO A 1 205 ? 13.253 1.846 5.564 1.00 90.31 205 PRO A CA 1
ATOM 1525 C C . PRO A 1 205 ? 13.530 3.094 4.714 1.00 90.31 205 PRO A C 1
ATOM 1527 O O . PRO A 1 205 ? 12.710 3.495 3.885 1.00 90.31 205 PRO A O 1
ATOM 1530 N N . LEU A 1 206 ? 14.714 3.683 4.892 1.00 90.56 206 LEU A N 1
ATOM 1531 C CA . LEU A 1 206 ? 15.136 4.859 4.135 1.00 90.56 206 LEU A CA 1
ATOM 1532 C C . LEU A 1 206 ? 15.490 4.481 2.691 1.00 90.56 206 LEU A C 1
ATOM 1534 O O . LEU A 1 206 ? 16.285 3.569 2.445 1.00 90.56 206 LEU A O 1
ATOM 1538 N N . CYS A 1 207 ? 14.940 5.231 1.736 1.00 92.25 207 CYS A N 1
ATOM 1539 C CA . CYS A 1 207 ? 15.295 5.114 0.325 1.00 92.25 207 CYS A CA 1
ATOM 1540 C C . CYS A 1 207 ? 16.677 5.735 0.086 1.00 92.25 207 CYS A C 1
ATOM 1542 O O . CYS A 1 207 ? 16.918 6.890 0.434 1.00 92.25 207 CYS A O 1
ATOM 1544 N N . LYS A 1 208 ? 17.595 4.982 -0.527 1.00 90.75 208 LYS A N 1
ATOM 1545 C CA . LYS A 1 208 ? 18.978 5.432 -0.769 1.00 90.75 208 LYS A CA 1
ATOM 1546 C C . LYS A 1 208 ? 19.133 6.213 -2.066 1.00 90.75 208 LYS A C 1
ATOM 1548 O O . LYS A 1 208 ? 20.150 6.869 -2.277 1.00 90.75 208 LYS A O 1
ATOM 1553 N N . ASN A 1 209 ? 18.186 6.065 -2.985 1.00 92.25 209 ASN A N 1
ATOM 1554 C CA . ASN A 1 209 ? 18.239 6.672 -4.307 1.00 92.25 209 ASN A CA 1
ATOM 1555 C C . ASN A 1 209 ? 16.829 6.896 -4.876 1.00 92.25 209 ASN A C 1
ATOM 1557 O O . ASN A 1 209 ? 15.836 6.379 -4.366 1.00 92.25 209 ASN A O 1
ATOM 1561 N N . TRP A 1 210 ? 16.760 7.661 -5.969 1.00 91.31 210 TRP A N 1
ATOM 1562 C CA . TRP A 1 210 ? 15.512 7.976 -6.671 1.00 91.31 210 TRP A CA 1
ATOM 1563 C C . TRP A 1 210 ? 14.761 6.763 -7.195 1.00 91.31 210 TRP A C 1
ATOM 1565 O O . TRP A 1 210 ? 13.538 6.793 -7.185 1.00 91.31 210 TRP A O 1
ATOM 1575 N N . LEU A 1 211 ? 15.456 5.712 -7.625 1.00 89.75 211 LEU A N 1
ATOM 1576 C CA . LEU A 1 211 ? 14.808 4.509 -8.142 1.00 89.75 211 LEU A CA 1
ATOM 1577 C C . LEU A 1 211 ? 14.107 3.721 -7.022 1.00 89.75 211 LEU A C 1
ATOM 1579 O O . LEU A 1 211 ? 12.993 3.229 -7.193 1.00 89.75 211 LEU A O 1
ATOM 1583 N N . GLU A 1 212 ? 14.739 3.630 -5.853 1.00 91.81 212 GLU A N 1
ATOM 1584 C CA . GLU A 1 212 ? 14.131 3.047 -4.655 1.00 91.81 212 GLU A CA 1
ATOM 1585 C C . GLU A 1 212 ? 12.927 3.873 -4.207 1.00 91.81 212 GLU A C 1
ATOM 1587 O O . GLU A 1 212 ? 11.846 3.319 -4.039 1.00 91.81 212 GLU A O 1
ATOM 1592 N N . ALA A 1 213 ? 13.062 5.196 -4.105 1.00 92.44 213 ALA A N 1
ATOM 1593 C CA . ALA A 1 213 ? 11.941 6.060 -3.732 1.00 92.44 213 ALA A CA 1
ATOM 1594 C C . ALA A 1 213 ? 10.814 6.074 -4.775 1.00 92.44 213 ALA A C 1
ATOM 1596 O O . ALA A 1 213 ? 9.652 6.297 -4.435 1.00 92.44 213 ALA A O 1
ATOM 1597 N N . SER A 1 214 ? 11.128 5.852 -6.055 1.00 90.81 214 SER A N 1
ATOM 1598 C CA . SER A 1 214 ? 10.116 5.819 -7.107 1.00 90.81 214 SER A CA 1
ATOM 1599 C C . SER A 1 214 ? 9.253 4.555 -7.009 1.00 90.81 214 SER A C 1
ATOM 1601 O O . SER A 1 214 ? 8.027 4.632 -7.094 1.00 90.81 214 SER A O 1
ATOM 1603 N N . SER A 1 215 ? 9.900 3.423 -6.722 1.00 92.81 215 SER A N 1
ATOM 1604 C CA . SER A 1 215 ? 9.282 2.101 -6.563 1.00 92.81 215 SER A CA 1
ATOM 1605 C C . SER A 1 215 ? 8.766 1.799 -5.151 1.00 92.81 215 SER A C 1
ATOM 1607 O O . SER A 1 215 ? 8.096 0.781 -4.970 1.00 92.81 215 SER A O 1
ATOM 1609 N N . THR A 1 216 ? 9.040 2.661 -4.165 1.00 95.19 216 THR A N 1
ATOM 1610 C CA . THR A 1 216 ? 8.625 2.474 -2.766 1.00 95.19 216 THR A CA 1
ATOM 1611 C C . THR A 1 216 ? 7.469 3.395 -2.381 1.00 95.19 216 THR A C 1
ATOM 1613 O O . THR A 1 216 ? 7.512 4.605 -2.617 1.00 95.19 216 THR A O 1
ATOM 1616 N N . LEU A 1 217 ? 6.446 2.829 -1.740 1.00 95.81 217 LEU A N 1
ATOM 1617 C CA . LEU A 1 217 ? 5.308 3.555 -1.183 1.00 95.81 217 LEU A CA 1
ATOM 1618 C C . LEU A 1 217 ? 5.158 3.242 0.311 1.00 95.81 217 LEU A C 1
ATOM 1620 O O . LEU A 1 217 ? 5.063 2.082 0.705 1.00 95.81 217 LEU A O 1
ATOM 1624 N N . LEU A 1 218 ? 5.119 4.281 1.140 1.00 95.56 218 LEU A N 1
ATOM 1625 C CA . LEU A 1 218 ? 4.760 4.189 2.550 1.00 95.56 218 LEU A CA 1
ATOM 1626 C C . LEU A 1 218 ? 3.234 4.222 2.666 1.00 95.56 218 LEU A C 1
ATOM 1628 O O . LEU A 1 218 ? 2.605 5.175 2.208 1.00 95.56 218 LEU A O 1
ATOM 1632 N N . VAL A 1 219 ? 2.632 3.181 3.234 1.00 97.19 219 VAL A N 1
ATOM 1633 C CA . VAL A 1 219 ? 1.177 3.059 3.368 1.00 97.19 219 VAL A CA 1
ATOM 1634 C C . VAL A 1 219 ? 0.807 3.003 4.841 1.00 97.19 219 VAL A C 1
ATOM 1636 O O . VAL A 1 219 ? 1.194 2.073 5.548 1.00 97.19 219 VAL A O 1
ATOM 1639 N N . PHE A 1 220 ? 0.024 3.980 5.283 1.00 96.56 220 PHE A N 1
ATOM 1640 C CA . PHE A 1 220 ? -0.555 4.019 6.620 1.00 96.56 220 PHE A CA 1
ATOM 1641 C C . PHE A 1 220 ? -1.920 3.342 6.611 1.00 96.56 220 PHE A C 1
ATOM 1643 O O . PHE A 1 220 ? -2.804 3.724 5.842 1.00 96.56 220 PHE A O 1
ATOM 1650 N N . ILE A 1 221 ? -2.090 2.335 7.456 1.00 97.25 221 ILE A N 1
ATOM 1651 C CA . ILE A 1 221 ? -3.370 1.675 7.685 1.00 97.25 221 ILE A CA 1
ATOM 1652 C C . ILE A 1 221 ? -4.113 2.438 8.775 1.00 97.25 221 ILE A C 1
ATOM 1654 O O . ILE A 1 221 ? -3.611 2.530 9.893 1.00 97.25 221 ILE A O 1
ATOM 1658 N N . LEU A 1 222 ? -5.313 2.927 8.462 1.00 95.69 222 LEU A N 1
ATOM 1659 C CA . LEU A 1 222 ? -6.205 3.543 9.443 1.00 95.69 222 LEU A CA 1
ATOM 1660 C C . LEU A 1 222 ? -7.451 2.681 9.621 1.00 95.69 222 LEU A C 1
ATOM 1662 O O . LEU A 1 222 ? -8.155 2.403 8.649 1.00 95.69 222 LEU A O 1
ATOM 1666 N N . ILE A 1 223 ? -7.724 2.278 10.860 1.00 94.88 223 ILE A N 1
ATOM 1667 C CA . ILE A 1 223 ? -8.938 1.548 11.233 1.00 94.88 223 ILE A CA 1
ATOM 1668 C C . ILE A 1 223 ? -9.981 2.551 11.718 1.00 94.88 223 ILE A C 1
ATOM 1670 O O . ILE A 1 223 ? -9.726 3.295 12.666 1.00 94.88 223 ILE A O 1
ATOM 1674 N N . LEU A 1 224 ? -11.124 2.597 11.037 1.00 92.69 224 LEU A N 1
ATOM 1675 C CA . LEU A 1 224 ? -12.142 3.634 11.219 1.00 92.69 224 LEU A CA 1
ATOM 1676 C C . LEU A 1 224 ? -13.190 3.298 12.292 1.00 92.69 224 LEU A C 1
ATOM 1678 O O . LEU A 1 224 ? -13.823 4.205 12.818 1.00 92.69 224 LEU A O 1
ATOM 1682 N N . ASP A 1 225 ? -13.398 2.019 12.596 1.00 89.81 225 ASP A N 1
ATOM 1683 C CA . ASP A 1 225 ? -14.430 1.511 13.514 1.00 89.81 225 ASP A CA 1
ATOM 1684 C C . ASP A 1 225 ? -13.885 1.087 14.886 1.00 89.81 225 ASP A C 1
ATOM 1686 O O . ASP A 1 225 ? -14.646 0.869 15.831 1.00 89.81 225 ASP A O 1
ATOM 1690 N N . LYS A 1 226 ? -12.562 1.003 15.036 1.00 83.81 226 LYS A N 1
ATOM 1691 C CA . LYS A 1 226 ? -11.938 0.573 16.286 1.00 83.81 226 LYS A CA 1
ATOM 1692 C C . LYS A 1 226 ? -12.140 1.616 17.386 1.00 83.81 226 LYS A C 1
ATOM 1694 O O . LYS A 1 226 ? -11.692 2.753 17.280 1.00 83.81 226 LYS A O 1
ATOM 1699 N N . GLY A 1 227 ? -12.801 1.193 18.462 1.00 77.69 227 GLY A N 1
ATOM 1700 C CA . GLY A 1 227 ? -13.095 2.031 19.628 1.00 77.69 227 GLY A CA 1
ATOM 1701 C C . GLY A 1 227 ? -14.375 2.862 19.519 1.00 77.69 227 GLY A C 1
ATOM 1702 O O . GLY A 1 227 ? -14.727 3.519 20.491 1.00 77.69 227 GLY A O 1
ATOM 1703 N N . GLY A 1 228 ? -15.088 2.818 18.385 1.00 74.44 228 GLY A N 1
ATOM 1704 C CA . GLY A 1 228 ? -16.378 3.499 18.214 1.00 74.44 228 GLY A CA 1
ATOM 1705 C C . GLY A 1 228 ? -16.338 5.033 18.294 1.00 74.44 228 GLY A C 1
ATOM 1706 O O . GLY A 1 228 ? -17.399 5.652 18.313 1.00 74.44 228 GLY A O 1
ATOM 1707 N N . ASP A 1 229 ? -15.148 5.643 18.334 1.00 79.69 229 ASP A N 1
ATOM 1708 C CA . ASP A 1 229 ? -14.954 7.091 18.438 1.00 79.69 229 ASP A CA 1
ATOM 1709 C C . ASP A 1 229 ? -13.826 7.589 17.512 1.00 79.69 229 ASP A C 1
ATOM 1711 O O . ASP A 1 229 ? -12.868 6.878 17.197 1.00 79.69 229 ASP A O 1
ATOM 1715 N N . LEU A 1 230 ? -13.933 8.851 17.094 1.00 88.00 230 LEU A N 1
ATOM 1716 C CA . LEU A 1 230 ? -12.969 9.588 16.278 1.00 88.00 230 LEU A CA 1
ATOM 1717 C C . LEU A 1 230 ? -11.637 9.818 16.999 1.00 88.00 230 LEU A C 1
ATOM 1719 O O . LEU A 1 230 ? -10.636 10.092 16.338 1.00 88.00 230 LEU A O 1
ATOM 1723 N N . GLU A 1 231 ? -11.595 9.721 18.329 1.00 90.75 231 GLU A N 1
ATOM 1724 C CA . GLU A 1 231 ? -10.361 9.877 19.104 1.00 90.75 231 GLU A CA 1
ATOM 1725 C C . GLU A 1 231 ? -9.283 8.879 18.655 1.00 90.75 231 GLU A C 1
ATOM 1727 O O . GLU A 1 231 ? -8.143 9.270 18.394 1.00 90.75 231 GLU A O 1
ATOM 1732 N N . TYR A 1 232 ? -9.654 7.612 18.442 1.00 90.94 232 TYR A N 1
ATOM 1733 C CA . TYR A 1 232 ? -8.707 6.599 17.975 1.00 90.94 232 TYR A CA 1
ATOM 1734 C C . TYR A 1 232 ? -8.206 6.884 16.550 1.00 90.94 232 TYR A C 1
ATOM 1736 O O . TYR A 1 232 ? -7.026 6.692 16.248 1.00 90.94 232 TYR A O 1
ATOM 1744 N N . LEU A 1 233 ? -9.068 7.399 15.667 1.00 92.62 233 LEU A N 1
ATOM 1745 C CA . LEU A 1 233 ? -8.658 7.842 14.331 1.00 92.62 233 LEU A CA 1
ATOM 1746 C C . LEU A 1 233 ? -7.671 9.017 14.402 1.00 92.62 233 LEU A C 1
ATOM 1748 O O . LEU A 1 233 ? -6.666 9.008 13.693 1.00 92.62 233 LEU A O 1
ATOM 1752 N N . ASN A 1 234 ? -7.917 9.997 15.275 1.00 93.00 234 ASN A N 1
ATOM 1753 C CA . ASN A 1 234 ? -7.022 11.141 15.465 1.00 93.00 234 ASN A CA 1
ATOM 1754 C C . ASN A 1 234 ? -5.630 10.704 15.943 1.00 93.00 234 ASN A C 1
ATOM 1756 O O . ASN A 1 234 ? -4.630 11.212 15.436 1.00 93.00 234 ASN A O 1
ATOM 1760 N N . ILE A 1 235 ? -5.552 9.735 16.862 1.00 93.69 235 ILE A N 1
ATOM 1761 C CA . ILE A 1 235 ? -4.274 9.169 17.321 1.00 93.69 235 ILE A CA 1
ATOM 1762 C C . ILE A 1 235 ? -3.528 8.514 16.151 1.00 93.69 235 ILE A C 1
ATOM 1764 O O . ILE A 1 235 ? -2.357 8.822 15.923 1.00 93.69 235 ILE A O 1
ATOM 1768 N N . GLN A 1 236 ? -4.209 7.674 15.362 1.00 93.88 236 GLN A N 1
ATOM 1769 C CA . GLN A 1 236 ? -3.598 7.022 14.197 1.00 93.88 236 GLN A CA 1
ATOM 1770 C C . GLN A 1 236 ? -3.106 8.040 13.155 1.00 93.88 236 GLN A C 1
ATOM 1772 O O . GLN A 1 236 ? -2.019 7.882 12.598 1.00 93.88 236 GLN A O 1
ATOM 1777 N N . LEU A 1 237 ? -3.878 9.101 12.902 1.00 94.06 237 LEU A N 1
ATOM 1778 C CA . LEU A 1 237 ? -3.496 10.177 11.987 1.00 94.06 237 LEU A CA 1
ATOM 1779 C C . LEU A 1 237 ? -2.280 10.955 12.485 1.00 94.06 237 LEU A C 1
ATOM 1781 O O . LEU A 1 237 ? -1.363 11.224 11.709 1.00 94.06 237 LEU A O 1
ATOM 1785 N N . PHE A 1 238 ? -2.239 11.281 13.775 1.00 93.25 238 PHE A N 1
ATOM 1786 C CA . PHE A 1 238 ? -1.094 11.954 14.379 1.00 93.25 238 PHE A CA 1
ATOM 1787 C C . PHE A 1 238 ? 0.177 11.100 14.288 1.00 93.25 238 PHE A C 1
ATOM 1789 O O . PHE A 1 238 ? 1.247 11.597 13.926 1.00 93.25 238 PHE A O 1
ATOM 1796 N N . ASP A 1 239 ? 0.064 9.797 14.547 1.00 92.81 239 ASP A N 1
ATOM 1797 C CA . ASP A 1 239 ? 1.179 8.868 14.393 1.00 92.81 239 ASP A CA 1
ATOM 1798 C C . ASP A 1 239 ? 1.638 8.742 12.936 1.00 92.81 239 ASP A C 1
ATOM 1800 O O . ASP A 1 239 ? 2.847 8.743 12.678 1.00 92.81 239 ASP A O 1
ATOM 1804 N N . ALA A 1 240 ? 0.701 8.703 11.985 1.00 92.25 240 ALA A N 1
ATOM 1805 C CA . ALA A 1 240 ? 1.002 8.698 10.558 1.00 92.25 240 ALA A CA 1
ATOM 1806 C C . ALA A 1 240 ? 1.742 9.976 10.125 1.00 92.25 240 ALA A C 1
ATOM 1808 O O . ALA A 1 240 ? 2.784 9.876 9.474 1.00 92.25 240 ALA A O 1
ATOM 1809 N N . ALA A 1 241 ? 1.272 11.161 10.542 1.00 92.19 241 ALA A N 1
ATOM 1810 C CA . ALA A 1 241 ? 1.954 12.437 10.292 1.00 92.19 241 ALA A CA 1
ATOM 1811 C C . ALA A 1 241 ? 3.387 12.411 10.823 1.00 92.19 241 ALA A C 1
ATOM 1813 O O . ALA A 1 241 ? 4.340 12.649 10.084 1.00 92.19 241 ALA A O 1
ATOM 1814 N N . ARG A 1 242 ? 3.552 12.041 12.098 1.00 92.56 242 ARG A N 1
ATOM 1815 C CA . ARG A 1 242 ? 4.858 12.008 12.761 1.00 92.56 242 ARG A CA 1
ATOM 1816 C C . ARG A 1 242 ? 5.843 11.088 12.041 1.00 92.56 242 ARG A C 1
ATOM 1818 O O . ARG A 1 242 ? 7.023 11.416 11.935 1.00 92.56 242 ARG A O 1
ATOM 1825 N N . GLN A 1 243 ? 5.388 9.927 11.576 1.00 90.75 243 GLN A N 1
ATOM 1826 C CA . GLN A 1 243 ? 6.239 9.001 10.831 1.00 90.75 243 GLN A CA 1
ATOM 1827 C C . GLN A 1 243 ? 6.555 9.505 9.422 1.00 90.75 243 GLN A C 1
ATOM 1829 O O . GLN A 1 243 ? 7.704 9.397 8.991 1.00 90.75 243 GLN A O 1
ATOM 1834 N N . ALA A 1 244 ? 5.576 10.084 8.723 1.00 89.69 244 ALA A N 1
ATOM 1835 C CA . ALA A 1 244 ? 5.793 10.693 7.417 1.00 89.69 244 ALA A CA 1
ATOM 1836 C C . ALA A 1 244 ? 6.836 11.817 7.505 1.00 89.69 244 ALA A C 1
ATOM 1838 O O . ALA A 1 244 ? 7.802 11.801 6.745 1.00 89.69 244 ALA A O 1
ATOM 1839 N N . ASP A 1 245 ? 6.714 12.716 8.482 1.00 91.06 245 ASP A N 1
ATOM 1840 C CA . ASP A 1 245 ? 7.648 13.827 8.693 1.00 91.06 245 ASP A CA 1
ATOM 1841 C C . ASP A 1 245 ? 9.081 13.341 8.928 1.00 91.06 245 ASP A C 1
ATOM 1843 O O . ASP A 1 245 ? 10.022 13.853 8.318 1.00 91.06 245 ASP A O 1
ATOM 1847 N N . ARG A 1 246 ? 9.263 12.300 9.754 1.00 90.50 246 ARG A N 1
ATOM 1848 C CA . ARG A 1 246 ? 10.582 11.675 9.953 1.00 90.50 246 ARG A CA 1
ATOM 1849 C C . ARG A 1 246 ? 11.143 11.112 8.650 1.00 90.50 246 ARG A C 1
ATOM 1851 O O . ARG A 1 246 ? 12.289 11.392 8.309 1.00 90.50 246 ARG A O 1
ATOM 1858 N N . CYS A 1 247 ? 10.330 10.379 7.887 1.00 88.50 247 CYS A N 1
ATOM 1859 C CA . CYS A 1 247 ? 10.754 9.829 6.597 1.00 88.50 247 CYS A CA 1
ATOM 1860 C C . CYS A 1 247 ? 11.175 10.930 5.623 1.00 88.50 247 CYS A C 1
ATOM 1862 O O . CYS A 1 247 ? 12.204 10.804 4.959 1.00 88.50 247 CYS A O 1
ATOM 1864 N N . LEU A 1 248 ? 10.389 12.007 5.539 1.00 87.69 248 LEU A N 1
ATOM 1865 C CA . LEU A 1 248 ? 10.670 13.155 4.680 1.00 87.69 248 LEU A CA 1
ATOM 1866 C C . LEU A 1 248 ? 11.960 13.878 5.086 1.00 87.69 248 LEU A C 1
ATOM 1868 O O . LEU A 1 248 ? 12.687 14.347 4.214 1.00 87.69 248 LEU A O 1
ATOM 1872 N N . ALA A 1 249 ? 12.248 13.962 6.386 1.00 91.12 249 ALA A N 1
ATOM 1873 C CA . ALA A 1 249 ? 13.447 14.613 6.903 1.00 91.12 249 ALA A CA 1
ATOM 1874 C C . ALA A 1 249 ? 14.722 13.779 6.690 1.00 91.12 249 ALA A C 1
ATOM 1876 O O . ALA A 1 249 ? 15.788 14.336 6.426 1.00 91.12 249 ALA A O 1
ATOM 1877 N N . GLU A 1 250 ? 14.627 12.454 6.812 1.00 91.19 250 GLU A N 1
ATOM 1878 C CA . GLU A 1 250 ? 15.795 11.566 6.817 1.00 91.19 250 GLU A CA 1
ATOM 1879 C C . GLU A 1 250 ? 16.135 10.972 5.445 1.00 91.19 250 GLU A C 1
ATOM 1881 O O . GLU A 1 250 ? 17.293 10.628 5.194 1.00 91.19 250 GLU A O 1
ATOM 1886 N N . SER A 1 251 ? 15.160 10.852 4.538 1.00 88.38 251 SER A N 1
ATOM 1887 C CA . SER A 1 251 ? 15.383 10.265 3.213 1.00 88.38 251 SER A CA 1
ATOM 1888 C C . SER A 1 251 ? 15.466 11.316 2.109 1.00 88.38 251 SER A C 1
ATOM 1890 O O . SER A 1 251 ? 14.670 12.247 2.014 1.00 8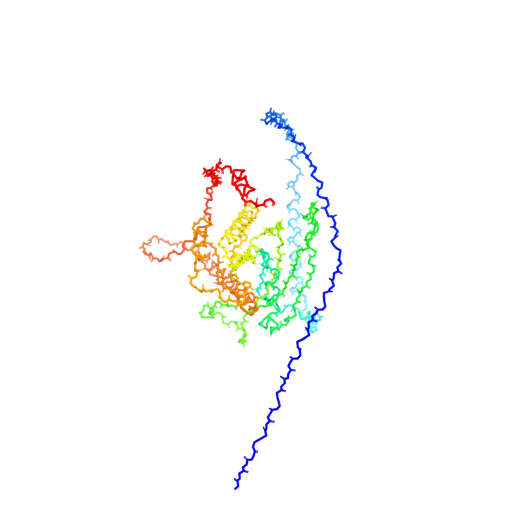8.38 251 SER A O 1
ATOM 1892 N N . SER A 1 252 ? 16.453 11.150 1.229 1.00 90.00 252 SER A N 1
ATOM 1893 C CA . SER A 1 252 ? 16.644 12.008 0.066 1.00 90.00 252 SER A CA 1
ATOM 1894 C C . SER A 1 252 ? 16.954 11.139 -1.152 1.00 90.00 252 SER A C 1
ATOM 1896 O O . SER A 1 252 ? 18.082 10.654 -1.289 1.00 90.00 252 SER A O 1
ATOM 1898 N N . PRO A 1 253 ? 15.975 10.906 -2.042 1.00 89.94 253 PRO A N 1
ATOM 1899 C CA . PRO A 1 253 ? 14.611 11.459 -2.059 1.00 89.94 253 PRO A CA 1
ATOM 1900 C C . PRO A 1 253 ? 13.606 10.711 -1.164 1.00 89.94 253 PRO A C 1
ATOM 1902 O O . PRO A 1 253 ? 13.780 9.514 -0.919 1.00 89.94 253 PRO A O 1
ATOM 1905 N N . PRO A 1 254 ? 12.516 11.384 -0.750 1.00 87.88 254 PRO A N 1
ATOM 1906 C CA . PRO A 1 254 ? 11.504 10.770 0.090 1.00 87.88 254 PRO A CA 1
ATOM 1907 C C . PRO A 1 254 ? 10.618 9.749 -0.629 1.00 87.88 254 PRO A C 1
ATOM 1909 O O . PRO A 1 254 ? 10.239 9.982 -1.787 1.00 87.88 254 PRO A O 1
ATOM 1912 N N . PRO A 1 255 ? 10.216 8.655 0.053 1.00 90.25 255 PRO A N 1
ATOM 1913 C CA . PRO A 1 255 ? 9.157 7.794 -0.444 1.00 90.25 255 PRO A CA 1
ATOM 1914 C C . PRO A 1 255 ? 7.838 8.569 -0.496 1.00 90.25 255 PRO A C 1
ATOM 1916 O O . PRO A 1 255 ? 7.625 9.561 0.206 1.00 90.25 255 PRO A O 1
ATOM 1919 N N . ARG A 1 256 ? 6.922 8.112 -1.346 1.00 91.62 256 ARG A N 1
ATOM 1920 C CA . ARG A 1 256 ? 5.563 8.662 -1.377 1.00 91.62 256 ARG A CA 1
ATOM 1921 C C . ARG A 1 256 ? 4.728 8.037 -0.264 1.00 91.62 256 ARG A C 1
ATOM 1923 O O . ARG A 1 256 ? 4.948 6.880 0.078 1.00 91.62 256 ARG A O 1
ATOM 1930 N N . CYS A 1 257 ? 3.759 8.791 0.244 1.00 93.88 257 CYS A N 1
ATOM 1931 C CA . CYS A 1 257 ? 2.841 8.324 1.277 1.00 93.88 257 CYS A CA 1
ATOM 1932 C C . CYS A 1 257 ? 1.439 8.082 0.703 1.00 93.88 257 CYS A C 1
ATOM 1934 O O . CYS A 1 257 ? 0.974 8.810 -0.183 1.00 93.88 257 CYS A O 1
ATOM 1936 N N . ALA A 1 258 ? 0.770 7.063 1.224 1.00 95.81 258 ALA A N 1
ATOM 1937 C CA . ALA A 1 258 ? -0.624 6.747 0.972 1.00 95.81 258 ALA A CA 1
ATOM 1938 C C . ALA A 1 258 ? -1.298 6.290 2.269 1.00 95.81 258 ALA A C 1
ATOM 1940 O O . ALA A 1 258 ? -0.637 5.874 3.219 1.00 95.81 258 ALA A O 1
ATOM 1941 N N . THR A 1 259 ? -2.621 6.336 2.278 1.00 96.06 259 THR A N 1
ATOM 1942 C CA . THR A 1 259 ? -3.452 5.922 3.400 1.00 96.06 259 THR A CA 1
ATOM 1943 C C . THR A 1 259 ? -4.464 4.901 2.908 1.00 96.06 259 THR A C 1
ATOM 1945 O O . THR A 1 259 ? -5.177 5.153 1.934 1.00 96.06 259 THR A O 1
ATOM 1948 N N . LEU A 1 260 ? -4.528 3.755 3.581 1.00 97.38 260 LEU A N 1
ATOM 1949 C CA . LEU A 1 260 ? -5.537 2.730 3.352 1.00 97.38 260 LEU A CA 1
ATOM 1950 C C . LEU A 1 260 ? -6.535 2.765 4.508 1.00 97.38 260 LEU A C 1
ATOM 1952 O O . LEU A 1 260 ? -6.166 2.551 5.663 1.00 97.38 260 LEU A O 1
ATOM 1956 N N . LEU A 1 261 ? -7.783 3.077 4.184 1.00 96.12 261 LEU A N 1
ATOM 1957 C CA . LEU A 1 261 ? -8.874 3.193 5.142 1.00 96.12 261 LEU A CA 1
ATOM 1958 C C . LEU A 1 261 ? -9.580 1.844 5.261 1.00 96.12 261 LEU A C 1
ATOM 1960 O O . LEU A 1 261 ? -10.034 1.299 4.252 1.00 96.12 261 LEU A O 1
ATOM 1964 N N . CYS A 1 262 ? -9.689 1.321 6.477 1.00 95.75 262 CYS A N 1
ATOM 1965 C CA . CYS A 1 262 ? -10.199 -0.019 6.731 1.00 95.75 262 CYS A CA 1
ATOM 1966 C C . CYS A 1 262 ? -11.241 -0.045 7.858 1.00 95.75 262 CYS A C 1
ATOM 1968 O O . CYS A 1 262 ? -11.177 0.750 8.795 1.00 95.75 262 CYS A O 1
ATOM 1970 N N . PHE A 1 263 ? -12.151 -1.012 7.779 1.00 93.81 263 PHE A N 1
ATOM 1971 C CA . PHE A 1 263 ? -13.048 -1.429 8.855 1.00 93.81 263 PHE A CA 1
ATOM 1972 C C . PHE A 1 263 ? -12.657 -2.832 9.327 1.00 93.81 263 PHE A C 1
ATOM 1974 O O . PHE A 1 263 ? -12.383 -3.711 8.502 1.00 93.81 263 PHE A O 1
ATOM 1981 N N . GLU A 1 264 ? -12.576 -3.029 10.640 1.00 91.50 264 GLU A N 1
ATOM 1982 C CA . GLU A 1 264 ? -12.216 -4.304 11.255 1.00 91.50 264 GLU A CA 1
ATOM 1983 C C . GLU A 1 264 ? -13.411 -5.261 11.346 1.00 91.50 264 GLU A C 1
ATOM 1985 O O . GLU A 1 264 ? -13.256 -6.457 11.067 1.00 91.50 264 GLU A O 1
ATOM 1990 N N . GLU A 1 265 ? -14.592 -4.752 11.699 1.00 84.88 265 GLU A N 1
ATOM 1991 C CA . GLU A 1 265 ? -15.798 -5.553 11.885 1.00 84.88 265 GLU A CA 1
ATOM 1992 C C . GLU A 1 265 ? -16.761 -5.443 10.695 1.00 84.88 265 GLU A C 1
ATOM 1994 O O . GLU A 1 265 ? -17.039 -4.378 10.152 1.00 84.88 265 GLU A O 1
ATOM 1999 N N . GLY A 1 266 ? -17.323 -6.591 10.297 1.00 69.62 266 GLY A N 1
ATOM 2000 C CA . GLY A 1 266 ? -18.222 -6.716 9.143 1.00 69.62 266 GLY A CA 1
ATOM 2001 C C . GLY A 1 266 ? -19.612 -6.102 9.331 1.00 69.62 266 GLY A C 1
ATOM 2002 O O . GLY A 1 266 ? -20.473 -6.285 8.469 1.00 69.62 266 GLY A O 1
ATOM 2003 N N . ALA A 1 267 ? -19.860 -5.397 10.436 1.00 64.50 267 ALA A N 1
ATOM 2004 C CA . ALA A 1 267 ? -20.977 -4.474 10.480 1.00 64.50 267 ALA A CA 1
ATOM 2005 C C . ALA A 1 267 ? -20.561 -3.287 9.619 1.00 64.50 267 ALA A C 1
ATOM 2007 O O . ALA A 1 267 ? -19.694 -2.519 10.024 1.00 64.50 267 ALA A O 1
ATOM 2008 N N . GLU A 1 268 ? -21.142 -3.152 8.420 1.00 62.34 268 GLU A N 1
ATOM 2009 C CA . GLU A 1 268 ? -21.053 -1.881 7.708 1.00 62.34 268 GLU A CA 1
ATOM 2010 C C . GLU A 1 268 ? -21.407 -0.795 8.725 1.00 62.34 268 GLU A C 1
ATOM 2012 O O . GLU A 1 268 ? -22.537 -0.809 9.238 1.00 62.34 268 GLU A O 1
ATOM 2017 N N . PRO A 1 269 ? -20.455 0.086 9.087 1.00 60.34 269 PRO A N 1
ATOM 2018 C CA . PRO A 1 269 ? -20.770 1.154 10.008 1.00 60.34 269 PRO A CA 1
ATOM 2019 C C . PRO A 1 269 ? -21.957 1.856 9.395 1.00 60.34 269 PRO A C 1
ATOM 2021 O O . PRO A 1 269 ? -21.990 2.036 8.174 1.00 60.34 269 PRO A O 1
ATOM 2024 N N . SER A 1 270 ? -22.963 2.185 10.207 1.00 67.25 270 SER A N 1
ATOM 2025 C CA . SER A 1 270 ? -24.107 2.927 9.702 1.00 67.25 270 SER A CA 1
ATOM 2026 C C . SER A 1 270 ? -23.535 4.113 8.934 1.00 67.25 270 SER A C 1
ATOM 2028 O O . SER A 1 270 ? -22.975 5.019 9.551 1.00 67.25 270 SER A O 1
ATOM 2030 N N . TRP A 1 271 ? -23.622 4.080 7.597 1.00 60.31 271 TRP A N 1
ATOM 2031 C CA . TRP A 1 271 ? -22.956 5.006 6.664 1.00 60.31 271 TRP A CA 1
ATOM 2032 C C . TRP A 1 271 ? -23.302 6.482 6.915 1.00 60.31 271 TRP A C 1
ATOM 2034 O O . TRP A 1 271 ? -22.852 7.376 6.205 1.00 60.31 271 TRP A O 1
ATOM 2044 N N . GLN A 1 272 ? -24.167 6.715 7.894 1.00 58.00 272 GLN A N 1
ATOM 2045 C CA . GLN A 1 272 ? -24.647 7.971 8.411 1.00 58.00 272 GLN A CA 1
ATOM 2046 C C . GLN A 1 272 ? -23.586 8.715 9.231 1.00 58.00 272 GLN A C 1
ATOM 2048 O O . GLN A 1 272 ? -23.611 9.942 9.209 1.00 58.00 272 GLN A O 1
ATOM 2053 N N . ASP A 1 273 ? -22.627 8.039 9.880 1.00 73.94 273 ASP A N 1
ATOM 2054 C CA . ASP A 1 273 ? -21.577 8.737 10.638 1.00 73.94 273 ASP A CA 1
ATOM 2055 C C . ASP A 1 273 ? -20.281 8.924 9.825 1.00 73.94 273 ASP A C 1
ATOM 2057 O O . ASP A 1 273 ? -19.234 8.329 10.074 1.00 73.94 273 ASP A O 1
ATOM 2061 N N . ARG A 1 274 ? -20.359 9.773 8.791 1.00 86.00 274 ARG A N 1
ATOM 2062 C CA . ARG A 1 274 ? -19.217 10.184 7.948 1.00 86.00 274 ARG A CA 1
ATOM 2063 C C . ARG A 1 274 ? -18.307 11.222 8.610 1.00 86.00 274 ARG A C 1
ATOM 2065 O O . ARG A 1 274 ? -17.547 11.899 7.923 1.00 86.00 274 ARG A O 1
ATOM 2072 N N . ARG A 1 275 ? -18.342 11.388 9.937 1.00 88.25 275 ARG A N 1
ATOM 2073 C CA . ARG A 1 275 ? -17.484 12.373 10.627 1.00 88.25 275 ARG A CA 1
ATOM 2074 C C . ARG A 1 275 ? -15.989 12.126 10.407 1.00 88.25 275 ARG A C 1
ATOM 2076 O O . ARG A 1 275 ? -15.207 13.077 10.419 1.00 88.25 275 ARG A O 1
ATOM 2083 N N . TRP A 1 276 ? -15.596 10.879 10.149 1.00 90.50 276 TRP A N 1
ATOM 2084 C CA . TRP A 1 276 ? -14.222 10.535 9.785 1.00 90.50 276 TRP A CA 1
ATOM 2085 C C . TRP A 1 276 ? -13.772 11.205 8.473 1.00 90.50 276 TRP A C 1
ATOM 2087 O O . TRP A 1 276 ? -12.601 11.559 8.359 1.00 90.50 276 TRP A O 1
ATOM 2097 N N . GLU A 1 277 ? -14.673 11.452 7.509 1.00 92.06 277 GLU A N 1
ATOM 2098 C CA . GLU A 1 277 ? -14.341 12.147 6.254 1.00 92.06 277 GLU A CA 1
ATOM 2099 C C . GLU A 1 277 ? -13.878 13.580 6.541 1.00 92.06 277 GLU A C 1
ATOM 2101 O O . GLU A 1 277 ? -12.848 14.009 6.020 1.00 92.06 277 GLU A O 1
ATOM 2106 N N . SER A 1 278 ? -14.586 14.290 7.427 1.00 91.94 278 SER A N 1
ATOM 2107 C CA . SER A 1 278 ? -14.219 15.643 7.863 1.00 91.94 278 SER A CA 1
ATOM 2108 C C . SER A 1 278 ? -12.878 15.662 8.599 1.00 91.94 278 SER A C 1
ATOM 2110 O O . SER A 1 278 ? -12.059 16.548 8.370 1.00 91.94 278 SER A O 1
ATOM 2112 N N . CYS A 1 279 ? -12.627 14.669 9.457 1.00 91.75 279 CYS A N 1
ATOM 2113 C CA . CYS A 1 279 ? -11.349 14.516 10.155 1.00 91.75 279 CYS A CA 1
ATOM 2114 C C . CYS A 1 279 ? -10.187 14.326 9.160 1.00 91.75 279 CYS A C 1
ATOM 2116 O O . CYS A 1 279 ? -9.201 15.063 9.213 1.00 91.75 279 CYS A O 1
ATOM 2118 N N . LEU A 1 280 ? -10.338 13.419 8.187 1.00 92.25 280 LEU A N 1
ATOM 2119 C CA . LEU A 1 280 ? -9.339 13.207 7.135 1.00 92.25 280 LEU A CA 1
ATOM 2120 C C . LEU A 1 280 ? -9.139 14.444 6.259 1.00 92.25 280 LEU A C 1
ATOM 2122 O O . LEU A 1 280 ? -8.009 14.761 5.902 1.00 92.25 280 LEU A O 1
ATOM 2126 N N . GLN A 1 281 ? -10.216 15.146 5.910 1.00 92.94 281 GLN A N 1
ATOM 2127 C CA . GLN A 1 281 ? -10.134 16.361 5.108 1.00 92.94 281 GLN A CA 1
ATOM 2128 C C . GLN A 1 281 ? -9.360 17.464 5.841 1.00 92.94 281 GLN A C 1
ATOM 2130 O O . GLN A 1 281 ? -8.505 18.111 5.238 1.00 92.94 281 GLN A O 1
ATOM 2135 N N . ASN A 1 282 ? -9.623 17.660 7.135 1.00 91.31 282 ASN A N 1
ATOM 2136 C CA . ASN A 1 282 ? -8.888 18.620 7.962 1.00 91.31 282 ASN A CA 1
ATOM 2137 C C . ASN A 1 282 ? -7.404 18.247 8.051 1.00 91.31 282 ASN A C 1
ATOM 2139 O O . ASN A 1 282 ? -6.534 19.104 7.902 1.00 91.31 282 ASN A O 1
ATOM 2143 N N . PHE A 1 283 ? -7.113 16.957 8.220 1.00 90.31 283 PHE A N 1
ATOM 2144 C CA . PHE A 1 283 ? -5.746 16.456 8.233 1.00 90.31 283 PHE A CA 1
ATOM 2145 C C . PHE A 1 283 ? -5.018 16.723 6.903 1.00 90.31 283 PHE A C 1
ATOM 2147 O O . PHE A 1 283 ? -3.899 17.229 6.897 1.00 90.31 283 PHE A O 1
ATOM 2154 N N . GLU A 1 284 ? -5.652 16.453 5.760 1.00 91.44 284 GLU A N 1
ATOM 2155 C CA . GLU A 1 284 ? -5.065 16.713 4.437 1.00 91.44 284 GLU A CA 1
ATOM 2156 C C . GLU A 1 284 ? -4.834 18.199 4.160 1.00 91.44 284 GLU A C 1
ATOM 2158 O O . GLU A 1 284 ? -3.857 18.562 3.506 1.00 91.44 284 GLU A O 1
ATOM 2163 N N . GLN A 1 285 ? -5.711 19.075 4.654 1.00 90.31 285 GLN A N 1
ATOM 2164 C CA . GLN A 1 285 ? -5.498 20.519 4.554 1.00 90.31 285 GLN A CA 1
ATOM 2165 C C . GLN A 1 285 ? -4.248 20.957 5.325 1.00 90.31 285 GLN A C 1
ATOM 2167 O O . GLN A 1 285 ? -3.536 21.852 4.871 1.00 90.31 285 GLN A O 1
ATOM 2172 N N . GLN A 1 286 ? -3.969 20.320 6.464 1.00 87.75 286 GLN A N 1
ATOM 2173 C CA . GLN A 1 286 ? -2.846 20.666 7.329 1.00 87.75 286 GLN A CA 1
ATOM 2174 C C . GLN A 1 286 ? -1.512 20.068 6.856 1.00 87.75 286 GLN A C 1
ATOM 2176 O O . GLN A 1 286 ? -0.504 20.771 6.830 1.00 87.75 286 GLN A O 1
ATOM 2181 N N . TYR A 1 287 ? -1.496 18.787 6.481 1.00 83.12 287 TYR A N 1
ATOM 2182 C CA . TYR A 1 287 ? -0.268 18.037 6.171 1.00 83.12 287 TYR A CA 1
ATOM 2183 C C . TYR A 1 287 ? -0.034 17.830 4.668 1.00 83.12 287 TYR A C 1
ATOM 2185 O O . TYR A 1 287 ? 1.017 17.339 4.250 1.00 83.12 287 TYR A O 1
ATOM 2193 N N . GLY A 1 288 ? -0.990 18.246 3.839 1.00 86.19 288 GLY A N 1
ATOM 2194 C CA . GLY A 1 288 ? -0.946 18.119 2.392 1.00 86.19 288 GLY A CA 1
ATOM 2195 C C . GLY A 1 288 ? -1.656 16.873 1.865 1.00 86.19 288 GLY A C 1
ATOM 2196 O O . GLY A 1 288 ? -2.168 16.023 2.594 1.00 86.19 288 GLY A O 1
ATOM 2197 N N . TRP A 1 289 ? -1.699 16.779 0.537 1.00 77.38 289 TRP A N 1
ATOM 2198 C CA . TRP A 1 289 ? -2.432 15.726 -0.157 1.00 77.38 289 TRP A CA 1
ATOM 2199 C C . TRP A 1 289 ? -1.775 14.355 0.049 1.00 77.38 289 TRP A C 1
ATOM 2201 O O . TRP A 1 289 ? -0.632 14.141 -0.367 1.00 77.38 289 TRP A O 1
ATOM 2211 N N . MET A 1 290 ? -2.544 13.386 0.551 1.00 82.62 290 MET A N 1
ATOM 2212 C CA . MET A 1 290 ? -2.171 11.968 0.582 1.00 82.62 290 MET A CA 1
ATOM 2213 C C . MET A 1 290 ? -3.030 11.144 -0.379 1.00 82.62 290 MET A C 1
ATOM 2215 O O . MET A 1 290 ? -4.189 11.452 -0.648 1.00 82.62 290 MET A O 1
ATOM 2219 N N . CYS A 1 291 ? -2.459 10.086 -0.954 1.00 90.50 291 CYS A N 1
ATOM 2220 C CA . CYS A 1 291 ? -3.253 9.159 -1.756 1.00 90.50 291 CYS A CA 1
ATOM 2221 C C . CYS A 1 291 ? -4.113 8.306 -0.816 1.00 90.50 291 CYS A C 1
ATOM 2223 O O . CYS A 1 291 ? -3.562 7.476 -0.102 1.00 90.50 291 CYS A O 1
ATOM 2225 N N . LYS A 1 292 ? -5.433 8.496 -0.816 1.00 94.25 292 LYS A N 1
ATOM 2226 C CA . LYS A 1 292 ? -6.372 7.696 -0.018 1.00 94.25 292 LYS A CA 1
ATOM 2227 C C . LYS A 1 292 ? -6.969 6.571 -0.854 1.00 94.25 292 LYS A C 1
ATOM 2229 O O . LYS A 1 292 ? -7.352 6.809 -1.997 1.00 94.25 292 LYS A O 1
ATOM 2234 N N . VAL A 1 293 ? -7.084 5.382 -0.274 1.00 95.94 293 VAL A N 1
ATOM 2235 C CA . VAL A 1 293 ? -7.820 4.251 -0.852 1.00 95.94 293 VAL A CA 1
ATOM 2236 C C . VAL A 1 293 ? -8.738 3.664 0.217 1.00 95.94 293 VAL A C 1
ATOM 2238 O O . VAL A 1 293 ? -8.322 3.493 1.363 1.00 95.94 293 VAL A O 1
ATOM 2241 N N . GLY A 1 294 ? -9.986 3.379 -0.153 1.00 93.44 294 GLY A N 1
ATOM 2242 C CA . GLY A 1 294 ? -11.023 2.874 0.748 1.00 93.44 294 GLY A CA 1
ATOM 2243 C C . GLY A 1 294 ? -12.156 3.875 1.009 1.00 93.44 294 GLY A C 1
ATOM 2244 O O . GLY A 1 294 ? -12.261 4.881 0.302 1.00 93.44 294 GLY A O 1
ATOM 2245 N N . PRO A 1 295 ? -13.022 3.602 1.998 1.00 94.19 295 PRO A N 1
ATOM 2246 C CA . PRO A 1 295 ? -12.873 2.564 3.021 1.00 94.19 295 PRO A CA 1
ATOM 2247 C C . PRO A 1 295 ? -13.096 1.130 2.512 1.00 94.19 295 PRO A C 1
ATOM 2249 O O . PRO A 1 295 ? -13.856 0.913 1.572 1.00 94.19 295 PRO A O 1
ATOM 2252 N N . LEU A 1 296 ? -12.420 0.155 3.128 1.00 95.44 296 LEU A N 1
ATOM 2253 C CA . LEU A 1 296 ? -12.467 -1.268 2.771 1.00 95.44 296 LEU A CA 1
ATOM 2254 C C . LEU A 1 296 ? -12.764 -2.138 3.992 1.00 95.44 296 LEU A C 1
ATOM 2256 O O . LEU A 1 296 ? -12.322 -1.843 5.097 1.00 95.44 296 LEU A O 1
ATOM 2260 N N . GLN A 1 297 ? -13.446 -3.258 3.785 1.00 95.31 297 GLN A N 1
ATOM 2261 C CA . GLN A 1 297 ? -13.621 -4.264 4.829 1.00 95.31 297 GLN A CA 1
ATOM 2262 C C . GLN A 1 297 ? -12.365 -5.134 4.938 1.00 95.31 297 GLN A C 1
ATOM 2264 O O . GLN A 1 297 ? -11.926 -5.706 3.942 1.00 95.31 297 GLN A O 1
ATOM 2269 N N . MET A 1 298 ? -11.800 -5.294 6.140 1.00 95.56 298 MET A N 1
ATOM 2270 C CA . MET A 1 298 ? -10.596 -6.120 6.340 1.00 95.56 298 MET A CA 1
ATOM 2271 C C . MET A 1 298 ? -10.817 -7.605 6.011 1.00 95.56 298 MET A C 1
ATOM 2273 O O . MET A 1 298 ? -9.859 -8.328 5.723 1.00 95.56 298 MET A O 1
ATOM 2277 N N . ALA A 1 299 ? -12.072 -8.059 6.059 1.00 95.69 299 ALA A N 1
ATOM 2278 C CA . ALA A 1 299 ? -12.472 -9.406 5.664 1.00 95.69 299 ALA A CA 1
ATOM 2279 C C . ALA A 1 299 ? -12.489 -9.615 4.136 1.00 95.69 299 ALA A C 1
ATOM 2281 O O . ALA A 1 299 ? -12.392 -10.756 3.686 1.00 95.69 299 ALA A O 1
ATOM 2282 N N . ASP A 1 300 ? -12.588 -8.546 3.337 1.00 96.50 300 ASP A N 1
ATOM 2283 C CA . ASP A 1 300 ? -12.593 -8.626 1.873 1.00 96.50 300 ASP A CA 1
ATOM 2284 C C . ASP A 1 300 ? -11.155 -8.630 1.328 1.00 96.50 300 ASP A C 1
ATOM 2286 O O . ASP A 1 300 ? -10.588 -7.612 0.918 1.00 96.50 300 ASP A O 1
ATOM 2290 N N . ALA A 1 301 ? -10.551 -9.817 1.351 1.00 97.38 301 ALA A N 1
ATOM 2291 C CA . ALA A 1 301 ? -9.189 -10.065 0.887 1.00 97.38 301 ALA A CA 1
ATOM 2292 C C . ALA A 1 301 ? -8.944 -9.602 -0.562 1.00 97.38 301 ALA A C 1
ATOM 2294 O O . ALA A 1 301 ? -7.893 -9.028 -0.864 1.00 97.38 301 ALA A O 1
ATOM 2295 N N . ASP A 1 302 ? -9.909 -9.827 -1.459 1.00 97.88 302 ASP A N 1
ATOM 2296 C CA . ASP A 1 302 ? -9.788 -9.468 -2.874 1.00 97.88 302 ASP A CA 1
ATOM 2297 C C . ASP A 1 302 ? -9.863 -7.946 -3.071 1.00 97.88 302 ASP A C 1
ATOM 2299 O O . ASP A 1 302 ? -9.130 -7.394 -3.897 1.00 97.88 302 ASP A O 1
ATOM 2303 N N . ALA A 1 303 ? -10.698 -7.236 -2.303 1.00 97.25 303 ALA A N 1
ATOM 2304 C CA . ALA A 1 303 ? -10.727 -5.775 -2.328 1.00 97.25 303 ALA A CA 1
ATOM 2305 C C . ALA A 1 303 ? -9.424 -5.159 -1.799 1.00 97.25 303 ALA A C 1
ATOM 2307 O O . ALA A 1 303 ? -8.917 -4.210 -2.401 1.00 97.25 303 ALA A O 1
ATOM 2308 N N . LEU A 1 304 ? -8.839 -5.722 -0.735 1.00 98.19 304 LEU A N 1
ATOM 2309 C CA . LEU A 1 304 ? -7.530 -5.292 -0.230 1.00 98.19 304 LEU A CA 1
ATOM 2310 C C . LEU A 1 304 ? -6.426 -5.503 -1.276 1.00 98.19 304 LEU A C 1
ATOM 2312 O O . LEU A 1 304 ? -5.616 -4.606 -1.516 1.00 98.19 304 LEU A O 1
ATOM 2316 N N . HIS A 1 305 ? -6.404 -6.660 -1.945 1.00 97.81 305 HIS A N 1
ATOM 2317 C CA . HIS A 1 305 ? -5.462 -6.919 -3.040 1.00 97.81 305 HIS A CA 1
ATOM 2318 C C . HIS A 1 305 ? -5.629 -5.921 -4.188 1.00 97.81 305 HIS A C 1
ATOM 2320 O O . HIS A 1 305 ? -4.648 -5.319 -4.635 1.00 97.81 305 HIS A O 1
ATOM 2326 N N . ARG A 1 306 ? -6.876 -5.676 -4.608 1.00 97.56 306 ARG A N 1
ATOM 2327 C CA . ARG A 1 306 ? -7.209 -4.695 -5.648 1.00 97.56 306 ARG A CA 1
ATOM 2328 C C . ARG A 1 306 ? -6.755 -3.287 -5.271 1.00 97.56 306 ARG A C 1
ATOM 2330 O O . ARG A 1 306 ? -6.227 -2.587 -6.127 1.00 97.56 306 ARG A O 1
ATOM 2337 N N . ALA A 1 307 ? -6.899 -2.887 -4.011 1.00 98.00 307 ALA A N 1
ATOM 2338 C CA . ALA A 1 307 ? -6.452 -1.586 -3.524 1.00 98.00 307 ALA A CA 1
ATOM 2339 C C . ALA A 1 307 ? -4.930 -1.402 -3.652 1.00 98.00 307 ALA A C 1
ATOM 2341 O O . ALA A 1 307 ? -4.463 -0.371 -4.138 1.00 98.00 307 ALA A O 1
ATOM 2342 N N . PHE A 1 308 ? -4.134 -2.416 -3.297 1.00 98.00 308 PHE A N 1
ATOM 2343 C CA . PHE A 1 308 ? -2.683 -2.363 -3.517 1.00 98.00 308 PHE A CA 1
ATOM 2344 C C . PHE A 1 308 ? -2.314 -2.365 -5.006 1.00 98.00 308 PHE A C 1
ATOM 2346 O O . PHE A 1 308 ? -1.383 -1.664 -5.415 1.00 98.00 308 PHE A O 1
ATOM 2353 N N . ALA A 1 309 ? -3.059 -3.103 -5.832 1.00 96.69 309 ALA A N 1
ATOM 2354 C CA . ALA A 1 309 ? -2.898 -3.078 -7.283 1.00 96.69 309 ALA A CA 1
ATOM 2355 C C . ALA A 1 309 ? -3.226 -1.697 -7.881 1.00 96.69 309 ALA A C 1
ATOM 2357 O O . ALA A 1 309 ? -2.523 -1.229 -8.779 1.00 96.69 309 ALA A O 1
ATOM 2358 N N . GLU A 1 310 ? -4.243 -1.012 -7.357 1.00 96.44 310 GLU A N 1
ATOM 2359 C CA . GLU A 1 310 ? -4.608 0.352 -7.740 1.00 96.44 310 GLU A CA 1
ATOM 2360 C C . GLU A 1 310 ? -3.502 1.348 -7.370 1.00 96.44 310 GLU A C 1
ATOM 2362 O O . GLU A 1 310 ? -3.078 2.138 -8.217 1.00 96.44 310 GLU A O 1
ATOM 2367 N N . LEU A 1 311 ? -2.967 1.271 -6.147 1.00 96.31 311 LEU A N 1
ATOM 2368 C CA . LEU A 1 311 ? -1.835 2.099 -5.715 1.00 96.31 311 LEU A CA 1
ATOM 2369 C C . LEU A 1 311 ? -0.619 1.922 -6.636 1.00 96.31 311 LEU A C 1
ATOM 2371 O O . LEU A 1 311 ? -0.031 2.913 -7.082 1.00 96.31 311 LEU A O 1
ATOM 2375 N N . ALA A 1 312 ? -0.273 0.675 -6.970 1.00 95.81 312 ALA A N 1
ATOM 2376 C CA . ALA A 1 312 ? 0.803 0.369 -7.911 1.00 95.81 312 ALA A CA 1
ATOM 2377 C C . ALA A 1 312 ? 0.504 0.914 -9.320 1.00 95.81 312 ALA A C 1
ATOM 2379 O O . ALA A 1 312 ? 1.346 1.575 -9.926 1.00 95.81 312 ALA A O 1
ATOM 2380 N N . SER A 1 313 ? -0.710 0.704 -9.832 1.00 94.69 313 SER A N 1
ATOM 2381 C CA . SER A 1 313 ? -1.121 1.154 -11.170 1.00 94.69 313 SER A CA 1
ATOM 2382 C C . SER A 1 313 ? -1.071 2.676 -11.305 1.00 94.69 313 SER A C 1
ATOM 2384 O O . SER A 1 313 ? -0.457 3.207 -12.233 1.00 94.69 313 SER A O 1
ATOM 2386 N N . ASN A 1 314 ? -1.640 3.393 -10.333 1.00 93.44 314 ASN A N 1
ATOM 2387 C CA . ASN A 1 314 ? -1.610 4.853 -10.277 1.00 93.44 314 ASN A CA 1
ATOM 2388 C C . ASN A 1 314 ? -0.174 5.382 -10.280 1.00 93.44 314 ASN A C 1
ATOM 2390 O O . ASN A 1 314 ? 0.117 6.419 -10.884 1.00 93.44 314 ASN A O 1
ATOM 2394 N N . ARG A 1 315 ? 0.745 4.658 -9.636 1.00 91.31 315 ARG A N 1
ATOM 2395 C CA . ARG A 1 315 ? 2.162 5.004 -9.625 1.00 91.31 315 ARG A CA 1
ATOM 2396 C C . ARG A 1 315 ? 2.807 4.836 -11.002 1.00 91.31 315 ARG A C 1
ATOM 2398 O O . ARG A 1 315 ? 3.431 5.785 -11.475 1.00 91.31 315 ARG A O 1
ATOM 2405 N N . ILE A 1 316 ? 2.598 3.696 -11.666 1.00 90.69 316 ILE A N 1
ATOM 2406 C CA . ILE A 1 316 ? 3.120 3.420 -13.020 1.00 90.69 316 ILE A CA 1
ATOM 2407 C C . ILE A 1 316 ? 2.671 4.499 -14.009 1.00 90.69 316 ILE A C 1
ATOM 2409 O O . ILE A 1 316 ? 3.483 5.039 -14.764 1.00 90.69 316 ILE A O 1
ATOM 2413 N N . ILE A 1 317 ? 1.375 4.824 -13.998 1.00 90.38 317 ILE A N 1
ATOM 2414 C CA . ILE A 1 317 ? 0.782 5.803 -14.915 1.00 90.38 317 ILE A CA 1
ATOM 2415 C C . ILE A 1 317 ? 1.433 7.179 -14.717 1.00 90.38 317 ILE A C 1
ATOM 2417 O O . ILE A 1 317 ? 1.828 7.828 -15.688 1.00 90.38 317 ILE A O 1
ATOM 2421 N N . ARG A 1 318 ? 1.612 7.608 -13.462 1.00 88.25 318 ARG A N 1
ATOM 2422 C CA . ARG A 1 318 ? 2.225 8.906 -13.135 1.00 88.25 318 ARG A CA 1
ATOM 2423 C C . ARG A 1 318 ? 3.692 8.988 -13.545 1.00 88.25 318 ARG A C 1
ATOM 2425 O O . ARG A 1 318 ? 4.119 10.017 -14.064 1.00 88.25 318 ARG A O 1
ATOM 2432 N N . GLU A 1 319 ? 4.466 7.930 -13.325 1.00 87.31 319 GLU A N 1
ATOM 2433 C CA . GLU A 1 319 ? 5.895 7.926 -13.658 1.00 87.31 319 GLU A CA 1
ATOM 2434 C C . GLU A 1 319 ? 6.135 7.997 -15.166 1.00 87.31 319 GLU A C 1
ATOM 2436 O O . GLU A 1 319 ? 6.997 8.754 -15.614 1.00 87.31 319 GLU A O 1
ATOM 2441 N N . ARG A 1 320 ? 5.311 7.299 -15.956 1.00 84.31 320 ARG A N 1
ATOM 2442 C CA . ARG A 1 320 ? 5.336 7.401 -17.421 1.00 84.31 320 ARG A CA 1
ATOM 2443 C C . ARG A 1 320 ? 4.882 8.773 -17.927 1.00 84.31 320 ARG A C 1
ATOM 2445 O O . ARG A 1 320 ? 5.456 9.292 -18.879 1.00 84.31 320 ARG A O 1
ATOM 2452 N N . GLY A 1 321 ? 3.881 9.383 -17.288 1.00 83.19 321 GLY A N 1
ATOM 2453 C CA . GLY A 1 321 ? 3.403 10.718 -17.666 1.00 83.19 321 GLY A CA 1
ATOM 2454 C C . GLY A 1 321 ? 4.453 11.821 -17.484 1.00 83.19 321 GLY A C 1
ATOM 2455 O O . GLY A 1 321 ? 4.463 12.796 -18.235 1.00 83.19 321 GLY A O 1
ATOM 2456 N N . ASN A 1 322 ? 5.365 11.666 -16.519 1.00 80.38 322 ASN A N 1
ATOM 2457 C CA . ASN A 1 322 ? 6.382 12.675 -16.225 1.00 80.38 322 ASN A CA 1
ATOM 2458 C C . ASN A 1 322 ? 7.602 12.601 -17.162 1.00 80.38 322 ASN A C 1
ATOM 2460 O O . ASN A 1 322 ? 8.187 13.629 -17.499 1.00 80.38 322 ASN A O 1
ATOM 2464 N N . THR A 1 323 ? 7.987 11.406 -17.622 1.00 72.12 323 THR A N 1
ATOM 2465 C CA . THR A 1 323 ? 9.138 11.239 -18.529 1.00 72.12 323 THR A CA 1
ATOM 2466 C C . THR A 1 323 ? 8.884 11.798 -19.931 1.00 72.12 323 THR A C 1
ATOM 2468 O O . THR A 1 323 ? 9.828 12.236 -20.585 1.00 72.12 323 THR A O 1
ATOM 2471 N N . GLY A 1 324 ? 7.624 11.871 -20.371 1.00 62.94 324 GLY A N 1
ATOM 2472 C CA . GLY A 1 324 ? 7.252 12.385 -21.694 1.00 62.94 324 GLY A CA 1
ATOM 2473 C C . GLY A 1 324 ? 7.437 13.895 -21.906 1.00 62.94 324 GLY A C 1
ATOM 2474 O O . GLY A 1 324 ? 7.456 14.335 -23.051 1.00 62.94 324 GLY A O 1
ATOM 2475 N N . ARG A 1 325 ? 7.600 14.708 -20.849 1.00 58.09 325 ARG A N 1
ATOM 2476 C CA . ARG A 1 325 ? 7.721 16.181 -20.976 1.00 58.09 325 ARG A CA 1
ATOM 2477 C C . ARG A 1 325 ? 9.155 16.721 -20.962 1.00 58.09 325 ARG A C 1
ATOM 2479 O O . ARG A 1 325 ? 9.350 17.897 -21.242 1.00 58.09 325 ARG A O 1
ATOM 2486 N N . GLY A 1 326 ? 10.155 15.903 -20.632 1.00 54.69 326 GLY A N 1
ATOM 2487 C CA . GLY A 1 326 ? 11.510 16.392 -20.325 1.00 54.69 326 GLY A CA 1
ATOM 2488 C C . GLY A 1 326 ? 12.530 16.366 -21.467 1.00 54.69 326 GLY A C 1
ATOM 2489 O O . GLY A 1 326 ? 13.648 16.836 -21.276 1.00 54.69 326 GLY A O 1
ATOM 2490 N N . VAL A 1 327 ? 12.194 15.798 -22.630 1.00 53.78 327 VAL A N 1
ATOM 2491 C CA . VAL A 1 327 ? 13.142 15.633 -23.754 1.00 53.78 327 VAL A CA 1
ATOM 2492 C C . VAL A 1 327 ? 12.508 16.057 -25.085 1.00 53.78 327 VAL A C 1
ATOM 2494 O O . VAL A 1 327 ? 12.819 15.517 -26.142 1.00 53.78 327 VAL A O 1
ATOM 2497 N N . ALA A 1 328 ? 11.606 17.039 -25.060 1.00 52.84 328 ALA A N 1
ATOM 2498 C CA . ALA A 1 328 ? 11.397 17.855 -26.249 1.00 52.84 328 ALA A CA 1
ATOM 2499 C C . ALA A 1 328 ? 12.621 18.770 -26.340 1.00 52.84 328 ALA A C 1
ATOM 2501 O O . ALA A 1 328 ? 12.928 19.495 -25.394 1.00 52.84 328 ALA A O 1
ATOM 2502 N N . GLY A 1 329 ? 13.400 18.601 -27.406 1.00 49.12 329 GLY A N 1
ATOM 2503 C CA . GLY A 1 329 ? 14.711 19.210 -27.559 1.00 49.12 329 GLY A CA 1
ATOM 2504 C C . GLY A 1 329 ? 14.718 20.712 -27.284 1.00 49.12 329 GLY A C 1
ATOM 2505 O O . GLY A 1 329 ? 13.727 21.407 -27.485 1.00 49.12 329 GLY A O 1
ATOM 2506 N N . LYS A 1 330 ? 15.895 21.213 -26.896 1.00 49.31 330 LYS A N 1
ATOM 2507 C CA . LYS A 1 330 ? 16.303 22.588 -27.193 1.00 49.31 330 LYS A CA 1
ATOM 2508 C C . LYS A 1 330 ? 16.254 22.785 -28.715 1.00 49.31 330 LYS A C 1
ATOM 2510 O O . LYS A 1 330 ? 17.281 22.716 -29.379 1.00 49.31 330 LYS A O 1
ATOM 2515 N N . GLY A 1 331 ? 15.061 22.933 -29.274 1.00 45.97 331 GLY A N 1
ATOM 2516 C CA . GLY A 1 331 ? 14.872 23.792 -30.421 1.00 45.97 331 GLY A CA 1
ATOM 2517 C C . GLY A 1 331 ? 14.899 25.203 -29.863 1.00 45.97 331 GLY A C 1
ATOM 2518 O O . GLY A 1 331 ? 14.058 25.546 -29.037 1.00 45.97 331 GLY A O 1
ATOM 2519 N N . GLU A 1 332 ? 15.918 25.974 -30.233 1.00 56.84 332 GLU A N 1
ATOM 2520 C CA . GLU A 1 332 ? 15.784 27.427 -30.274 1.00 56.84 332 GLU A CA 1
ATOM 2521 C C . GLU A 1 332 ? 14.481 27.731 -31.014 1.00 56.84 332 GLU A C 1
ATOM 2523 O O . GLU A 1 332 ? 14.341 27.351 -32.177 1.00 56.84 332 GLU A O 1
ATOM 2528 N N . GLN A 1 333 ? 13.507 28.331 -30.339 1.00 48.56 333 GLN A N 1
ATOM 2529 C CA . GLN A 1 333 ? 12.363 28.888 -31.034 1.00 48.56 333 GLN A CA 1
ATOM 2530 C C . GLN A 1 333 ? 11.961 30.194 -30.370 1.00 48.56 333 GLN A C 1
ATOM 2532 O O . GLN A 1 333 ? 11.688 30.241 -29.169 1.00 48.56 333 GLN A O 1
ATOM 2537 N N . ASP A 1 334 ? 12.042 31.218 -31.213 1.00 48.81 334 ASP A N 1
ATOM 2538 C CA . ASP A 1 334 ? 11.757 32.620 -30.988 1.00 48.81 334 ASP A CA 1
ATOM 2539 C C . ASP A 1 334 ? 10.341 32.856 -30.455 1.00 48.81 334 ASP A C 1
ATOM 2541 O O . ASP A 1 334 ? 9.426 32.051 -30.645 1.00 48.81 334 ASP A O 1
ATOM 2545 N N . ASP A 1 335 ? 10.218 33.998 -29.790 1.00 56.88 335 ASP A N 1
ATOM 2546 C CA . ASP A 1 335 ? 9.051 34.530 -29.102 1.00 56.88 335 ASP A CA 1
ATOM 2547 C C . ASP A 1 335 ? 7.760 34.459 -29.939 1.00 56.88 335 ASP A C 1
ATOM 2549 O O . ASP A 1 335 ? 7.655 35.117 -30.975 1.00 56.88 335 ASP A O 1
ATOM 2553 N N . ASP A 1 336 ? 6.745 33.730 -29.457 1.00 54.56 336 ASP A N 1
ATOM 2554 C CA . ASP A 1 336 ? 5.350 34.068 -29.762 1.00 54.56 336 ASP A CA 1
ATOM 2555 C C . ASP A 1 336 ? 4.381 33.596 -28.657 1.00 54.56 336 ASP A C 1
ATOM 2557 O O . ASP A 1 336 ? 4.398 32.449 -28.199 1.00 54.56 336 ASP A O 1
ATOM 2561 N N . ASP A 1 337 ? 3.551 34.534 -28.209 1.00 56.31 337 ASP A N 1
ATOM 2562 C CA . ASP A 1 337 ? 2.654 34.480 -27.055 1.00 56.31 337 ASP A CA 1
ATOM 2563 C C . ASP A 1 337 ? 1.324 33.797 -27.399 1.00 56.31 337 ASP A C 1
ATOM 2565 O O . ASP A 1 337 ? 0.529 34.407 -28.111 1.00 56.31 337 ASP A O 1
ATOM 2569 N N . THR A 1 338 ? 0.956 32.627 -26.836 1.00 46.31 338 THR A N 1
ATOM 2570 C CA . THR A 1 338 ? -0.485 32.273 -26.704 1.00 46.31 338 THR A CA 1
ATOM 2571 C C . THR A 1 338 ? -0.859 31.151 -25.699 1.00 46.31 338 THR A C 1
ATOM 2573 O O . THR A 1 338 ? -0.500 29.990 -25.849 1.00 46.31 338 THR A O 1
ATOM 2576 N N . HIS A 1 339 ? -1.680 31.542 -24.711 1.00 39.53 339 HIS A N 1
ATOM 2577 C CA . HIS A 1 339 ? -2.724 30.857 -23.908 1.00 39.53 339 HIS A CA 1
ATOM 2578 C C . HIS A 1 339 ? -2.605 29.406 -23.357 1.00 39.53 339 HIS A C 1
ATOM 2580 O O . HIS A 1 339 ? -2.876 28.416 -24.024 1.00 39.53 339 HIS A O 1
ATOM 2586 N N . SER A 1 340 ? -2.470 29.350 -22.020 1.00 45.97 340 SER A N 1
ATOM 2587 C CA . SER A 1 340 ? -3.395 28.728 -21.040 1.00 45.97 340 SER A CA 1
ATOM 2588 C C . SER A 1 340 ? -3.953 27.315 -21.313 1.00 45.97 340 SER A C 1
ATOM 2590 O O . SER A 1 340 ? -5.040 27.157 -21.870 1.00 45.97 340 SER A O 1
ATOM 2592 N N . VAL A 1 341 ? -3.323 26.306 -20.697 1.00 32.28 341 VAL A N 1
ATOM 2593 C CA . VAL A 1 341 ? -3.954 25.019 -20.342 1.00 32.28 341 VAL A CA 1
ATOM 2594 C C . VAL A 1 341 ? -3.800 24.789 -18.836 1.00 32.28 341 VAL A C 1
ATOM 2596 O O . VAL A 1 341 ? -2.734 25.031 -18.271 1.00 32.28 341 VAL A O 1
ATOM 2599 N N . ALA A 1 342 ? -4.882 24.340 -18.192 1.00 33.41 342 ALA A N 1
ATOM 2600 C CA . ALA A 1 342 ? -4.987 24.123 -16.753 1.00 33.41 342 ALA A CA 1
ATOM 2601 C C . ALA A 1 342 ? -3.853 23.234 -16.208 1.00 33.41 342 ALA A C 1
ATOM 2603 O O . ALA A 1 342 ? -3.754 22.040 -16.495 1.00 33.41 342 ALA A O 1
ATOM 2604 N N . HIS A 1 343 ? -3.002 23.857 -15.400 1.00 29.23 343 HIS A N 1
ATOM 2605 C CA . HIS A 1 343 ? -1.898 23.245 -14.683 1.00 29.23 343 HIS A CA 1
ATOM 2606 C C . HIS A 1 343 ? -2.418 22.562 -13.409 1.00 29.23 343 HIS A C 1
ATOM 2608 O O . HIS A 1 343 ? -2.893 23.231 -12.492 1.00 29.23 343 HIS A O 1
ATOM 2614 N N . VAL A 1 344 ? -2.257 21.242 -13.293 1.00 29.77 344 VAL A N 1
ATOM 2615 C CA . VAL A 1 344 ? -2.234 20.587 -11.976 1.00 29.77 344 VAL A CA 1
ATOM 2616 C C . VAL A 1 344 ? -0.857 20.875 -11.379 1.00 29.77 344 VAL A C 1
ATOM 2618 O O . VAL A 1 344 ? 0.111 20.159 -11.632 1.00 29.77 344 VAL A O 1
ATOM 2621 N N . HIS A 1 345 ? -0.742 21.985 -10.651 1.00 27.27 345 HIS A N 1
ATOM 2622 C CA . HIS A 1 345 ? 0.451 22.280 -9.865 1.00 27.27 345 HIS A CA 1
ATOM 2623 C C . HIS A 1 345 ? 0.516 21.317 -8.679 1.00 27.27 345 HIS A C 1
ATOM 2625 O O . HIS A 1 345 ? -0.289 21.396 -7.756 1.00 27.27 345 HIS A O 1
ATOM 2631 N N . PHE A 1 346 ? 1.509 20.431 -8.682 1.00 39.50 346 PHE A N 1
ATOM 2632 C CA . PHE A 1 346 ? 2.042 19.890 -7.439 1.00 39.50 346 PHE A CA 1
ATOM 2633 C C . PHE A 1 346 ? 3.230 20.758 -7.045 1.00 39.50 346 PHE A C 1
ATOM 2635 O O . PHE A 1 346 ? 4.144 20.934 -7.848 1.00 39.50 346 PHE A O 1
ATOM 2642 N N . TYR A 1 347 ? 3.211 21.290 -5.827 1.00 30.22 347 TYR A N 1
ATOM 2643 C CA . TYR A 1 347 ? 4.367 21.935 -5.217 1.00 30.22 347 TYR A CA 1
ATOM 2644 C C . TYR A 1 347 ? 5.332 20.837 -4.738 1.00 30.22 347 TYR A C 1
ATOM 2646 O O . TYR A 1 347 ? 5.000 20.112 -3.796 1.00 30.22 347 TYR A O 1
ATOM 2654 N N . PRO A 1 348 ? 6.519 20.656 -5.348 1.00 36.91 348 PRO A N 1
ATOM 2655 C CA . PRO A 1 348 ? 7.587 19.919 -4.700 1.00 36.91 348 PRO A CA 1
ATOM 2656 C C . PRO A 1 348 ? 8.186 20.869 -3.659 1.00 36.91 348 PRO A C 1
ATOM 2658 O O . PRO A 1 348 ? 8.956 21.762 -3.994 1.00 36.91 348 PRO A O 1
ATOM 2661 N N . GLY A 1 349 ? 7.768 20.711 -2.407 1.00 35.38 349 GLY A N 1
ATOM 2662 C CA . GLY A 1 349 ? 8.225 21.548 -1.301 1.00 35.38 349 GLY A CA 1
ATOM 2663 C C . GLY A 1 349 ? 7.181 22.568 -0.870 1.00 35.38 349 GLY A C 1
ATOM 2664 O O . GLY A 1 349 ? 7.344 23.767 -1.080 1.00 35.38 349 GLY A O 1
ATOM 2665 N N . ALA A 1 350 ? 6.139 22.101 -0.182 1.00 34.31 350 ALA A N 1
ATOM 2666 C CA . ALA A 1 350 ? 5.656 22.906 0.926 1.00 34.31 350 ALA A CA 1
ATOM 2667 C C . ALA A 1 350 ? 6.819 22.960 1.927 1.00 34.31 350 ALA A C 1
ATOM 2669 O O . ALA A 1 350 ? 7.187 21.950 2.525 1.00 34.31 350 ALA A O 1
ATOM 2670 N N . VAL A 1 351 ? 7.480 24.113 2.017 1.00 39.06 351 VAL A N 1
ATOM 2671 C CA . VAL A 1 351 ? 8.352 24.411 3.150 1.00 39.06 351 VAL A CA 1
ATOM 2672 C C . VAL A 1 351 ? 7.424 24.408 4.354 1.00 39.06 351 VAL A C 1
ATOM 2674 O O . VAL A 1 351 ? 6.653 25.347 4.538 1.00 39.06 351 VAL A O 1
ATOM 2677 N N . PHE A 1 352 ? 7.428 23.310 5.107 1.00 41.44 352 PHE A N 1
ATOM 2678 C CA . PHE A 1 352 ? 6.706 23.220 6.364 1.00 41.44 352 PHE A CA 1
ATOM 2679 C C . PHE A 1 352 ? 7.169 24.386 7.243 1.00 41.44 352 PHE A C 1
ATOM 2681 O O . PHE A 1 352 ? 8.370 24.477 7.530 1.00 41.44 352 PHE A O 1
ATOM 2688 N N . PRO A 1 353 ? 6.287 25.302 7.678 1.00 33.88 353 PRO A N 1
ATOM 2689 C CA . PRO A 1 353 ? 6.641 26.132 8.810 1.00 33.88 353 PRO A CA 1
ATOM 2690 C C . PRO A 1 353 ? 6.893 25.172 9.979 1.00 33.88 353 PRO A C 1
ATOM 2692 O O . PRO A 1 353 ? 6.016 24.388 10.331 1.00 33.88 353 PRO A O 1
ATOM 2695 N N . GLN A 1 354 ? 8.094 25.208 10.567 1.00 34.25 354 GLN A N 1
ATOM 2696 C CA . GLN A 1 354 ? 8.421 24.533 11.832 1.00 34.25 354 GLN A CA 1
ATOM 2697 C C . GLN A 1 354 ? 7.653 25.174 13.002 1.00 34.25 354 GLN A C 1
ATOM 2699 O O . GLN A 1 354 ? 8.235 25.612 13.990 1.00 34.25 354 GLN A O 1
ATOM 2704 N N . GLN A 1 355 ? 6.335 25.289 12.889 1.00 31.31 355 GLN A N 1
ATOM 2705 C CA . GLN A 1 355 ? 5.482 25.588 14.019 1.00 31.31 355 GLN A CA 1
ATOM 2706 C C . GLN A 1 355 ? 5.087 24.247 14.613 1.00 31.31 355 GLN A C 1
ATOM 2708 O O . GLN A 1 355 ? 4.151 23.594 14.166 1.00 31.31 355 GLN A O 1
ATOM 2713 N N . THR A 1 356 ? 5.846 23.820 15.619 1.00 32.91 356 THR A N 1
ATOM 2714 C CA . THR A 1 356 ? 5.321 22.903 16.626 1.00 32.91 356 THR A CA 1
ATOM 2715 C C . THR A 1 356 ? 4.029 23.520 17.162 1.00 32.91 356 THR A C 1
ATOM 2717 O O . THR A 1 356 ? 4.106 24.617 17.725 1.00 32.91 356 THR A O 1
ATOM 2720 N N . PRO A 1 357 ? 2.852 22.890 17.008 1.00 32.69 357 PRO A N 1
ATOM 2721 C CA . PRO A 1 357 ? 1.701 23.317 17.775 1.00 32.69 357 PRO A CA 1
ATOM 2722 C C . PRO A 1 357 ? 2.029 23.037 19.241 1.00 32.69 357 PRO A C 1
ATOM 2724 O O . PRO A 1 357 ? 2.119 21.887 19.672 1.00 32.69 357 PRO A O 1
ATOM 2727 N N . VAL A 1 358 ? 2.269 24.102 20.003 1.00 33.75 358 VAL A N 1
ATOM 2728 C CA . VAL A 1 358 ? 2.132 24.050 21.453 1.00 33.75 358 VAL A CA 1
ATOM 2729 C C . VAL A 1 358 ? 0.640 23.846 21.683 1.00 33.75 358 VAL A C 1
ATOM 2731 O O . VAL A 1 358 ? -0.146 24.782 21.577 1.00 33.75 358 VAL A O 1
ATOM 2734 N N . PHE A 1 359 ? 0.236 22.598 21.910 1.00 34.59 359 PHE A N 1
ATOM 2735 C CA . PHE A 1 359 ? -1.046 22.303 22.537 1.00 34.59 359 PHE A CA 1
ATOM 2736 C C . PHE A 1 359 ? -0.948 22.788 23.991 1.00 34.59 359 PHE A C 1
ATOM 2738 O O . PHE A 1 359 ? -0.701 22.012 24.911 1.00 34.59 359 PHE A O 1
ATOM 2745 N N . GLU A 1 360 ? -1.096 24.095 24.201 1.00 33.34 360 GLU A N 1
ATOM 2746 C CA . GLU A 1 360 ? -1.617 24.612 25.461 1.00 33.34 360 GLU A CA 1
ATOM 2747 C C . GLU A 1 360 ? -3.107 24.275 25.456 1.00 33.34 360 GLU A C 1
ATOM 2749 O O . GLU A 1 360 ? -3.957 25.039 25.010 1.00 33.34 360 GLU A O 1
ATOM 2754 N N . ALA A 1 361 ? -3.419 23.054 25.888 1.00 34.19 361 ALA A N 1
ATOM 2755 C CA . ALA A 1 361 ? -4.727 22.799 26.447 1.00 34.19 361 ALA A CA 1
ATOM 2756 C C . ALA A 1 361 ? -4.816 23.658 27.713 1.00 34.19 361 ALA A C 1
ATOM 2758 O O . ALA A 1 361 ? -4.248 23.304 28.748 1.00 34.19 361 ALA A O 1
ATOM 2759 N N . GLU A 1 362 ? -5.490 24.804 27.621 1.00 33.88 362 GLU A N 1
ATOM 2760 C CA . GLU A 1 362 ? -6.088 25.452 28.785 1.00 33.88 362 GLU A CA 1
ATOM 2761 C C . GLU A 1 362 ? -7.082 24.455 29.397 1.00 33.88 362 GLU A C 1
ATOM 2763 O O . GLU A 1 362 ? -8.262 24.399 29.058 1.00 33.88 362 GLU A O 1
ATOM 2768 N N . TYR A 1 363 ? -6.562 23.600 30.279 1.00 36.59 363 TYR A N 1
ATOM 2769 C CA . TYR A 1 363 ? -7.338 22.843 31.246 1.00 36.59 363 TYR A CA 1
ATOM 2770 C C . TYR A 1 363 ? -7.765 23.814 32.346 1.00 36.59 363 TYR A C 1
ATOM 2772 O O . TYR A 1 363 ? -7.153 23.904 33.410 1.00 36.59 363 TYR A O 1
ATOM 2780 N N . ASP A 1 364 ? -8.829 24.557 32.073 1.00 42.91 364 ASP A N 1
ATOM 2781 C CA . ASP A 1 364 ? -9.554 25.305 33.088 1.00 42.91 364 ASP A CA 1
ATOM 2782 C C . ASP A 1 364 ? -10.548 24.338 33.751 1.00 42.91 364 ASP A C 1
ATOM 2784 O O . ASP A 1 364 ? -11.693 24.195 33.326 1.00 42.91 364 ASP A O 1
ATOM 2788 N N . SER A 1 365 ? -10.060 23.521 34.697 1.00 43.16 365 SER A N 1
ATOM 2789 C CA . SER A 1 365 ? -10.875 22.755 35.668 1.00 43.16 365 SER A CA 1
ATOM 2790 C C . SER A 1 365 ? -10.010 21.932 36.637 1.00 43.16 365 SER A C 1
ATOM 2792 O O . SER A 1 365 ? -9.923 20.710 36.573 1.00 43.16 365 SER A O 1
ATOM 2794 N N . ASN A 1 366 ? -9.419 22.615 37.619 1.00 39.31 366 ASN A N 1
ATOM 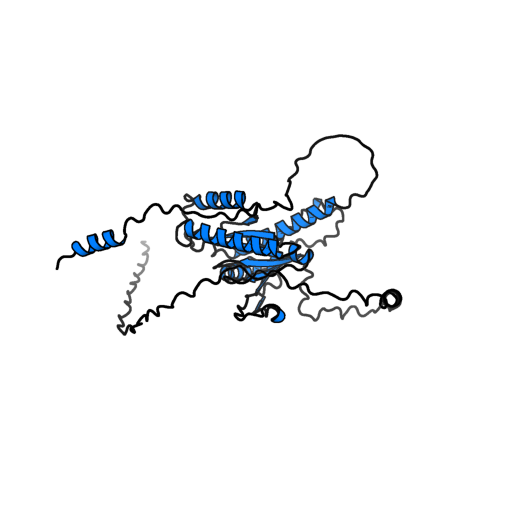2795 C CA . ASN A 1 366 ? -9.004 22.006 38.890 1.00 39.31 366 ASN A CA 1
ATOM 2796 C C . ASN A 1 366 ? -10.143 22.093 39.927 1.00 39.31 366 ASN A C 1
ATOM 2798 O O . ASN A 1 366 ? -9.933 22.498 41.068 1.00 39.31 366 ASN A O 1
ATOM 2802 N N . GLU A 1 367 ? -11.357 21.683 39.552 1.00 48.09 367 GLU A N 1
ATOM 2803 C CA . GLU A 1 367 ? -12.379 21.300 40.533 1.00 48.09 367 GLU A CA 1
ATOM 2804 C C . GLU A 1 367 ? -12.233 19.806 40.846 1.00 48.09 367 GLU A C 1
ATOM 2806 O O . GLU A 1 367 ? -12.855 18.926 40.264 1.00 48.09 367 GLU A O 1
ATOM 2811 N N . SER A 1 368 ? -11.293 19.550 41.757 1.00 49.50 368 SER A N 1
ATOM 2812 C CA . SER A 1 368 ? -11.291 18.492 42.770 1.00 49.50 368 SER A CA 1
ATOM 2813 C C . SER A 1 368 ? -12.145 17.243 42.478 1.00 49.50 368 SER A C 1
ATOM 2815 O O . SER A 1 368 ? -13.214 17.020 43.053 1.00 49.50 368 SER A O 1
ATOM 2817 N N . LEU A 1 369 ? -11.576 16.315 41.702 1.00 51.88 369 LEU A N 1
ATOM 2818 C CA . LEU A 1 369 ? -12.016 14.912 41.655 1.00 51.88 369 LEU A CA 1
ATOM 2819 C C . LEU A 1 369 ? -12.101 14.292 43.074 1.00 51.88 369 LEU A C 1
ATOM 2821 O O . LEU A 1 369 ? -12.880 13.372 43.322 1.00 51.88 369 LEU A O 1
ATOM 2825 N N . ALA A 1 370 ? -11.331 14.831 44.028 1.00 56.72 370 ALA A N 1
ATOM 2826 C CA . ALA A 1 370 ? -11.336 14.428 45.430 1.00 56.72 370 ALA A CA 1
ATOM 2827 C C . ALA A 1 370 ? -12.648 14.771 46.164 1.00 56.72 370 ALA A C 1
ATOM 2829 O O . ALA A 1 370 ? -13.041 14.028 47.066 1.00 56.72 370 ALA A O 1
ATOM 2830 N N . ASP A 1 371 ? -13.352 15.837 45.774 1.00 60.09 371 ASP A N 1
ATOM 2831 C CA . ASP A 1 371 ? -14.630 16.204 46.395 1.00 60.09 371 ASP A CA 1
ATOM 2832 C C . ASP A 1 371 ? -15.794 15.379 45.838 1.00 60.09 371 ASP A C 1
ATOM 2834 O O . ASP A 1 371 ? -16.673 14.971 46.598 1.00 60.09 371 ASP A O 1
ATOM 2838 N N . THR A 1 372 ? -15.731 14.989 44.562 1.00 62.97 372 THR A N 1
ATOM 2839 C CA . THR A 1 372 ? -16.724 14.086 43.949 1.00 62.97 372 THR A CA 1
ATOM 2840 C C . THR A 1 372 ? -16.646 12.673 44.547 1.00 62.97 372 THR A C 1
ATOM 2842 O O . THR A 1 372 ? -17.668 12.052 44.846 1.00 62.97 372 THR A O 1
ATOM 2845 N N . VAL A 1 373 ? -15.434 12.174 44.823 1.00 70.94 373 VAL A N 1
ATOM 2846 C CA . VAL A 1 373 ? -15.237 10.865 45.477 1.00 70.94 373 VAL A CA 1
ATOM 2847 C C . VAL A 1 373 ? -15.681 10.890 46.947 1.00 70.94 373 VAL A C 1
ATOM 2849 O O . VAL A 1 373 ? -16.286 9.927 47.424 1.00 70.94 373 VAL A O 1
ATOM 2852 N N . LYS A 1 374 ? -15.470 12.002 47.668 1.00 72.44 374 LYS A N 1
ATOM 2853 C CA . LYS A 1 374 ? -15.986 12.171 49.040 1.00 72.44 374 LYS A CA 1
ATOM 2854 C C . LYS A 1 374 ? -17.512 12.221 49.096 1.00 72.44 374 LYS A C 1
ATOM 2856 O O . LYS A 1 374 ? -18.095 11.669 50.028 1.00 72.44 374 LYS A O 1
ATOM 2861 N N . GLN A 1 375 ? -18.159 12.839 48.110 1.00 74.44 375 GLN A N 1
ATOM 2862 C CA . GLN A 1 375 ? -19.619 12.919 48.056 1.00 74.44 375 GLN A CA 1
ATOM 2863 C C . GLN A 1 375 ? -20.271 11.557 47.781 1.00 74.44 375 GLN A C 1
ATOM 2865 O O . GLN A 1 375 ? -21.325 11.266 48.346 1.00 74.44 375 GLN A O 1
ATOM 2870 N N . HIS A 1 376 ? -19.626 10.694 46.989 1.00 67.69 376 HIS A N 1
ATOM 2871 C CA . HIS A 1 376 ? -20.126 9.341 46.730 1.00 67.69 376 HIS A CA 1
ATOM 2872 C C . HIS A 1 376 ? -19.893 8.362 47.887 1.00 67.69 376 HIS A C 1
ATOM 2874 O O . HIS A 1 376 ? -20.758 7.529 48.155 1.00 67.69 376 HIS A O 1
ATOM 2880 N N . LEU A 1 377 ? -18.789 8.490 48.629 1.00 66.62 377 LEU A N 1
ATOM 2881 C CA . LEU A 1 377 ? -18.532 7.652 49.809 1.00 66.62 377 LEU A CA 1
ATOM 2882 C C . LEU A 1 377 ? -19.467 7.960 50.992 1.00 66.62 377 LEU A C 1
ATOM 2884 O O . LEU A 1 377 ? -19.703 7.086 51.820 1.00 66.62 377 LEU A O 1
ATOM 2888 N N . ALA A 1 378 ? -20.045 9.164 51.058 1.00 68.56 378 ALA A N 1
ATOM 2889 C CA . ALA A 1 378 ? -20.980 9.561 52.114 1.00 68.56 378 ALA A CA 1
ATOM 2890 C C . ALA A 1 378 ? -22.428 9.061 51.914 1.00 68.56 378 ALA A C 1
ATOM 2892 O O . ALA A 1 378 ? -23.258 9.248 52.801 1.00 68.56 378 ALA A O 1
ATOM 2893 N N . GLN A 1 379 ? -22.750 8.446 50.769 1.00 71.56 379 GLN A N 1
ATOM 2894 C CA . GLN A 1 379 ? -24.106 7.971 50.444 1.00 71.56 379 GLN A CA 1
ATOM 2895 C C . GLN A 1 379 ? -24.279 6.448 50.554 1.00 71.56 379 GLN A C 1
ATOM 2897 O O . GLN A 1 379 ? -25.361 5.934 50.269 1.00 71.56 379 GLN A O 1
ATOM 2902 N N . LEU A 1 380 ? -23.247 5.715 50.976 1.00 62.00 380 LEU A N 1
ATOM 2903 C CA . LEU A 1 380 ? -23.366 4.279 51.219 1.00 62.00 380 LEU A CA 1
ATOM 2904 C C . LEU A 1 380 ? -23.965 4.032 52.618 1.00 62.00 380 LEU A C 1
ATOM 2906 O O . LEU A 1 380 ? -23.438 4.562 53.598 1.00 62.00 380 LEU A O 1
ATOM 2910 N N . PRO A 1 381 ? -25.060 3.259 52.739 1.00 57.38 381 PRO A N 1
ATOM 2911 C CA . PRO A 1 381 ? -25.596 2.872 54.039 1.00 57.38 381 PRO A CA 1
ATOM 2912 C C . PRO A 1 381 ? -24.620 1.920 54.749 1.00 57.38 381 PRO A C 1
ATOM 2914 O O . PRO A 1 381 ? -24.063 1.025 54.115 1.00 57.38 381 PRO A O 1
ATOM 2917 N N . THR A 1 382 ? -24.414 2.157 56.049 1.00 56.06 382 THR A N 1
ATOM 2918 C CA . THR A 1 382 ? -23.517 1.401 56.949 1.00 56.06 382 THR A CA 1
ATOM 2919 C C . THR A 1 382 ? -23.865 -0.066 57.084 1.00 56.06 382 THR A C 1
ATOM 2921 O O . THR A 1 382 ? -25.077 -0.349 57.250 1.00 56.06 382 THR A O 1
#

pLDDT: mean 70.5, std 22.65, range [27.27, 98.19]

Secondary structure (DSSP, 8-state):
---PPPPPPPP-----PPP----------------PPPPPPPS---------------SSSSSHHHHHHHHHHHHHHHHHHHHHHS------S-SSTTSTT-----SEEEEEEEESTTHHHHHHHHHTSHHHHTSTT-----EE----GGG--SS-----EEEEEEEE-PPP-GGG-TT--S-S--PPPEEEEEEEEEPTTPPPPPP-SHHHHHHEEEEEEEESSTTSSHHHHHHHHHHHHHHHHHHHHH-SSPPEEEEEEEESSSS---TT-THHHHHHHHHHHHH---EEEEEEETT-HHHHHHHHHHHHHHHHHHHHHHHTTS-S-------------------S--------------------HHHHHHHHHTTS--